Protein AF-A0A1H0JW92-F1 (afdb_monomer)

Structure (mmCIF, N/CA/C/O backbone):
data_AF-A0A1H0JW92-F1
#
_entry.id   AF-A0A1H0JW92-F1
#
loop_
_atom_site.group_PDB
_atom_site.id
_atom_site.type_symbol
_atom_site.label_atom_id
_atom_site.label_alt_id
_atom_site.label_comp_id
_atom_site.label_asym_id
_atom_site.label_entity_id
_atom_site.label_seq_id
_atom_site.pdbx_PDB_ins_code
_atom_site.Cartn_x
_atom_site.Cartn_y
_atom_site.Cartn_z
_atom_site.occupancy
_atom_site.B_iso_or_equiv
_atom_site.auth_seq_id
_atom_site.auth_comp_id
_atom_site.auth_asym_id
_atom_site.auth_atom_id
_atom_site.pdbx_PDB_model_num
ATOM 1 N N . MET A 1 1 ? 64.629 -55.937 -116.534 1.00 40.06 1 MET A N 1
ATOM 2 C CA . MET A 1 1 ? 64.963 -57.188 -115.823 1.00 40.06 1 MET A CA 1
ATOM 3 C C . MET A 1 1 ? 64.149 -57.228 -114.548 1.00 40.06 1 MET A C 1
ATOM 5 O O . MET A 1 1 ? 64.174 -56.266 -113.795 1.00 40.06 1 MET A O 1
ATOM 9 N N . ALA A 1 2 ? 63.340 -58.273 -114.410 1.00 42.56 2 ALA A N 1
ATOM 10 C CA . ALA A 1 2 ? 62.412 -58.489 -113.312 1.00 42.56 2 ALA A CA 1
ATOM 11 C C . ALA A 1 2 ? 63.132 -58.967 -112.048 1.00 42.56 2 ALA A C 1
ATOM 13 O O . ALA A 1 2 ? 64.093 -59.718 -112.171 1.00 42.56 2 ALA A O 1
ATOM 14 N N . THR A 1 3 ? 62.582 -58.642 -110.876 1.00 38.28 3 THR A N 1
ATOM 15 C CA . THR A 1 3 ? 62.550 -59.569 -109.733 1.00 38.28 3 THR A CA 1
ATOM 16 C C . THR A 1 3 ? 61.499 -59.111 -108.728 1.00 38.28 3 THR A C 1
ATOM 18 O O . THR A 1 3 ? 61.636 -58.064 -108.103 1.00 38.28 3 THR A O 1
ATOM 21 N N . ALA A 1 4 ? 60.447 -59.915 -108.596 1.00 46.69 4 ALA A N 1
ATOM 22 C CA . ALA A 1 4 ? 59.519 -59.913 -107.475 1.00 46.69 4 ALA A CA 1
ATOM 23 C C . ALA A 1 4 ? 59.911 -61.056 -106.522 1.00 46.69 4 ALA A C 1
ATOM 25 O O . ALA A 1 4 ? 60.293 -62.127 -106.989 1.00 46.69 4 ALA A O 1
ATOM 26 N N . ALA A 1 5 ? 59.783 -60.850 -105.211 1.00 40.47 5 ALA A N 1
ATOM 27 C CA . ALA A 1 5 ? 59.757 -61.907 -104.193 1.00 40.47 5 ALA A CA 1
ATOM 28 C C . ALA A 1 5 ? 58.960 -61.359 -102.991 1.00 40.47 5 ALA A C 1
ATOM 30 O O . ALA A 1 5 ? 59.365 -60.365 -102.401 1.00 40.47 5 ALA A O 1
ATOM 31 N N . VAL A 1 6 ? 57.679 -61.716 -102.842 1.00 41.06 6 VAL A N 1
ATOM 32 C CA . VAL A 1 6 ? 57.116 -62.898 -102.145 1.00 41.06 6 VAL A CA 1
ATOM 33 C C . VAL A 1 6 ? 57.071 -62.720 -100.615 1.00 41.06 6 VAL A C 1
ATOM 35 O O . VAL A 1 6 ? 58.088 -62.575 -99.947 1.00 41.06 6 VAL A O 1
ATOM 38 N N . LEU A 1 7 ? 55.831 -62.725 -100.110 1.00 46.31 7 LEU A N 1
ATOM 39 C CA . LEU A 1 7 ? 55.369 -62.625 -98.720 1.00 46.31 7 LEU A CA 1
ATOM 40 C C . LEU A 1 7 ? 55.667 -63.888 -97.887 1.00 46.31 7 LEU A C 1
ATOM 42 O O . LEU A 1 7 ? 55.621 -64.998 -98.412 1.00 46.31 7 LEU A O 1
ATOM 46 N N . ALA A 1 8 ? 55.834 -63.710 -96.569 1.00 40.47 8 ALA A N 1
ATOM 47 C CA . ALA A 1 8 ? 55.793 -64.766 -95.547 1.00 40.47 8 ALA A CA 1
ATOM 48 C C . ALA A 1 8 ? 54.603 -64.547 -94.566 1.00 40.47 8 ALA A C 1
ATOM 50 O O . ALA A 1 8 ? 54.212 -63.394 -94.363 1.00 40.47 8 ALA A O 1
ATOM 51 N N . PRO A 1 9 ? 54.005 -65.616 -93.987 1.00 47.62 9 PRO A N 1
ATOM 52 C CA . PRO A 1 9 ? 52.708 -65.604 -93.281 1.00 47.62 9 PRO A CA 1
ATOM 53 C C . PRO A 1 9 ? 52.818 -65.288 -91.762 1.00 47.62 9 PRO A C 1
ATOM 55 O O . PRO A 1 9 ? 53.932 -65.178 -91.248 1.00 47.62 9 PRO A O 1
ATOM 58 N N . PRO A 1 10 ? 51.693 -65.104 -91.026 1.00 49.62 10 PRO A N 1
ATOM 59 C CA . PRO A 1 10 ? 51.667 -64.382 -89.750 1.00 49.62 10 PRO A CA 1
ATOM 60 C C . PRO A 1 10 ? 51.917 -65.273 -88.521 1.00 49.62 10 PRO A C 1
ATOM 62 O O . PRO A 1 10 ? 51.524 -66.438 -88.489 1.00 49.62 10 PRO A O 1
ATOM 65 N N . ALA A 1 11 ? 52.505 -64.690 -87.469 1.00 43.78 11 ALA A N 1
ATOM 66 C CA . ALA A 1 11 ? 52.615 -65.290 -86.138 1.00 43.78 11 ALA A CA 1
ATOM 67 C C . ALA A 1 11 ? 51.526 -64.747 -85.188 1.00 43.78 11 ALA A C 1
ATOM 69 O O . ALA A 1 11 ? 51.246 -63.548 -85.164 1.00 43.78 11 ALA A O 1
ATOM 70 N N . ALA A 1 12 ? 50.920 -65.660 -84.425 1.00 49.09 12 ALA A N 1
ATOM 71 C CA . ALA A 1 12 ? 49.833 -65.453 -83.463 1.00 49.09 12 ALA A CA 1
ATOM 72 C C . ALA A 1 12 ? 50.238 -64.598 -82.229 1.00 49.09 12 ALA A C 1
ATOM 74 O O . ALA A 1 12 ? 51.428 -64.491 -81.924 1.00 49.09 12 ALA A O 1
ATOM 75 N N . PRO A 1 13 ? 49.274 -63.989 -81.502 1.00 51.00 13 PRO A N 1
ATOM 76 C CA . PRO A 1 13 ? 49.550 -62.966 -80.494 1.00 51.00 13 PRO A CA 1
ATOM 77 C C . PRO A 1 13 ? 49.904 -63.565 -79.122 1.00 51.00 13 PRO A C 1
ATOM 79 O O . PRO A 1 13 ? 49.199 -64.435 -78.618 1.00 51.00 13 PRO A O 1
ATOM 82 N N . ALA A 1 14 ? 50.961 -63.049 -78.486 1.00 51.50 14 ALA A N 1
ATOM 83 C CA . ALA A 1 14 ? 51.334 -63.366 -77.106 1.00 51.50 14 ALA A CA 1
ATOM 84 C C . ALA A 1 14 ? 51.060 -62.173 -76.162 1.00 51.50 14 ALA A C 1
ATOM 86 O O . ALA A 1 14 ? 51.682 -61.118 -76.280 1.00 51.50 14 ALA A O 1
ATOM 87 N N . ASP A 1 15 ? 50.105 -62.391 -75.253 1.00 57.59 15 ASP A N 1
ATOM 88 C CA . ASP A 1 15 ? 49.994 -61.909 -73.864 1.00 57.59 15 ASP A CA 1
ATOM 89 C C . ASP A 1 15 ? 50.303 -60.419 -73.563 1.00 57.59 15 ASP A C 1
ATOM 91 O O . ASP A 1 15 ? 51.394 -60.048 -73.116 1.00 57.59 15 ASP A O 1
ATOM 95 N N . ARG A 1 16 ? 49.306 -59.546 -73.788 1.00 56.62 16 ARG A N 1
ATOM 96 C CA . ARG A 1 16 ? 49.310 -58.130 -73.358 1.00 56.62 16 ARG A CA 1
ATOM 97 C C . ARG A 1 16 ? 48.803 -57.932 -71.918 1.00 56.62 16 ARG A C 1
ATOM 99 O O . ARG A 1 16 ? 49.286 -57.027 -71.237 1.00 56.62 16 ARG A O 1
ATOM 106 N N . ASP A 1 17 ? 47.929 -58.809 -71.424 1.00 59.47 17 ASP A N 1
ATOM 107 C CA . ASP A 1 17 ? 47.236 -58.641 -70.134 1.00 59.47 17 ASP A CA 1
ATOM 108 C C . ASP A 1 17 ? 48.168 -58.778 -68.918 1.00 59.47 17 ASP A C 1
ATOM 110 O O . ASP A 1 17 ? 48.015 -58.065 -67.920 1.00 59.47 17 ASP A O 1
ATOM 114 N N . GLY A 1 18 ? 49.187 -59.643 -68.992 1.00 56.81 18 GLY A N 1
ATOM 115 C CA . GLY A 1 18 ? 50.172 -59.797 -67.915 1.00 56.81 18 GLY A CA 1
ATOM 116 C C . GLY A 1 18 ? 51.060 -58.562 -67.701 1.00 56.81 18 GLY A C 1
ATOM 117 O O . GLY A 1 18 ? 51.456 -58.264 -66.571 1.00 56.81 18 GLY A O 1
ATOM 118 N N . ARG A 1 19 ? 51.348 -57.800 -68.768 1.00 58.41 19 ARG A N 1
ATOM 119 C CA . ARG A 1 19 ? 52.210 -56.605 -68.704 1.00 58.41 19 ARG A CA 1
ATOM 120 C C . ARG A 1 19 ? 51.472 -55.385 -68.162 1.00 58.41 19 ARG A C 1
ATOM 122 O O . ARG A 1 19 ? 52.062 -54.624 -67.398 1.00 58.41 19 ARG A O 1
ATOM 129 N N . GLU A 1 20 ? 50.193 -55.225 -68.494 1.00 60.47 20 GLU A N 1
ATOM 130 C CA . GLU A 1 20 ? 49.374 -54.120 -67.978 1.00 60.47 20 GLU A CA 1
ATOM 131 C C . GLU A 1 20 ? 49.105 -54.261 -66.474 1.00 60.47 20 GLU A C 1
ATOM 133 O O . GLU A 1 20 ? 49.267 -53.295 -65.727 1.00 60.47 20 GLU A O 1
ATOM 138 N N . ARG A 1 21 ? 48.817 -55.477 -65.985 1.00 60.66 21 ARG A N 1
ATOM 139 C CA . ARG A 1 21 ? 48.655 -55.736 -64.540 1.00 60.66 21 ARG A CA 1
ATOM 140 C C . ARG A 1 21 ? 49.946 -55.499 -63.750 1.00 60.66 21 ARG A C 1
ATOM 142 O O . ARG A 1 21 ? 49.897 -54.943 -62.654 1.00 60.66 21 ARG A O 1
ATOM 149 N N . ALA A 1 22 ? 51.101 -55.867 -64.309 1.00 65.50 22 ALA A N 1
ATOM 150 C CA . ALA A 1 22 ? 52.402 -55.617 -63.687 1.00 65.50 22 ALA A CA 1
ATOM 151 C C . ALA A 1 22 ? 52.760 -54.118 -63.652 1.00 65.50 22 ALA A C 1
ATOM 153 O O . ALA A 1 22 ? 53.281 -53.632 -62.647 1.00 65.50 22 ALA A O 1
ATOM 154 N N . ALA A 1 23 ? 52.437 -53.370 -64.713 1.00 67.56 23 ALA A N 1
ATOM 155 C CA . ALA A 1 23 ? 52.641 -51.924 -64.765 1.00 67.56 23 ALA A CA 1
ATOM 156 C C . ALA A 1 23 ? 51.730 -51.180 -63.774 1.00 67.56 23 ALA A C 1
ATOM 158 O O . ALA A 1 23 ? 52.209 -50.322 -63.033 1.00 67.56 23 ALA A O 1
ATOM 159 N N . LEU A 1 24 ? 50.444 -51.540 -63.698 1.00 69.38 24 LEU A N 1
ATOM 160 C CA . LEU A 1 24 ? 49.501 -50.962 -62.734 1.00 69.38 24 LEU A CA 1
ATOM 161 C C . LEU A 1 24 ? 49.919 -51.238 -61.282 1.00 69.38 24 LEU A C 1
ATOM 163 O O . LEU A 1 24 ? 49.877 -50.329 -60.455 1.00 69.38 24 LEU A O 1
ATOM 167 N N . ALA A 1 25 ? 50.396 -52.448 -60.974 1.00 69.62 25 ALA A N 1
ATOM 168 C CA . ALA A 1 25 ? 50.908 -52.781 -59.644 1.00 69.62 25 ALA A CA 1
ATOM 169 C C . ALA A 1 25 ? 52.179 -51.984 -59.282 1.00 69.62 25 ALA A C 1
ATOM 171 O O . ALA A 1 25 ? 52.326 -51.535 -58.143 1.00 69.62 25 ALA A O 1
ATOM 172 N N . ALA A 1 26 ? 53.078 -51.754 -60.246 1.00 71.62 26 ALA A N 1
ATOM 173 C CA . ALA A 1 26 ? 54.278 -50.941 -60.045 1.00 71.62 26 ALA A CA 1
ATOM 174 C C . ALA A 1 26 ? 53.946 -49.454 -59.808 1.00 71.62 26 ALA A C 1
ATOM 176 O O . ALA A 1 26 ? 54.510 -48.835 -58.902 1.00 71.62 26 ALA A O 1
ATOM 177 N N . TRP A 1 27 ? 52.998 -48.894 -60.568 1.00 73.62 27 TRP A N 1
ATOM 178 C CA . TRP A 1 27 ? 52.518 -47.521 -60.381 1.00 73.62 27 TRP A CA 1
ATOM 179 C C . TRP A 1 27 ? 51.759 -47.338 -59.065 1.00 73.62 27 TRP A C 1
ATOM 181 O O . TRP A 1 27 ? 52.003 -46.359 -58.362 1.00 73.62 27 TRP A O 1
ATOM 191 N N . ALA A 1 28 ? 50.910 -48.295 -58.681 1.00 74.19 28 ALA A N 1
ATOM 192 C CA . ALA A 1 28 ? 50.222 -48.280 -57.391 1.00 74.19 28 ALA A CA 1
ATOM 193 C C . ALA A 1 28 ? 51.213 -48.342 -56.215 1.00 74.19 28 ALA A C 1
ATOM 195 O O . ALA A 1 28 ? 51.064 -47.604 -55.242 1.00 74.19 28 ALA A O 1
ATOM 196 N N . GLY A 1 29 ? 52.267 -49.160 -56.326 1.00 76.12 29 GLY A N 1
ATOM 197 C CA . GLY A 1 29 ? 53.347 -49.219 -55.339 1.00 76.12 29 GLY A CA 1
ATOM 198 C C . GLY A 1 29 ? 54.115 -47.899 -55.218 1.00 76.12 29 GLY A C 1
ATOM 199 O O . GLY A 1 29 ? 54.322 -47.405 -54.110 1.00 76.12 29 GLY A O 1
ATOM 200 N N . LEU A 1 30 ? 54.493 -47.284 -56.346 1.00 79.06 30 LEU A N 1
ATOM 201 C CA . LEU A 1 30 ? 55.151 -45.972 -56.366 1.00 79.06 30 LEU A CA 1
ATOM 202 C C . LEU A 1 30 ? 54.266 -44.892 -55.725 1.00 79.06 30 LEU A C 1
ATOM 204 O O . LEU A 1 30 ? 54.738 -44.146 -54.866 1.00 79.06 30 LEU A O 1
ATOM 208 N N . LEU A 1 31 ? 52.988 -44.835 -56.109 1.00 80.81 31 LEU A N 1
ATOM 209 C CA . LEU A 1 31 ? 52.018 -43.882 -55.575 1.00 80.81 31 LEU A CA 1
ATOM 210 C C . LEU A 1 31 ? 51.868 -44.049 -54.058 1.00 80.81 31 LEU A C 1
ATOM 212 O O . LEU A 1 31 ? 52.002 -43.074 -53.322 1.00 80.81 31 LEU A O 1
ATOM 216 N N . ALA A 1 32 ? 51.684 -45.280 -53.574 1.00 79.19 32 ALA A N 1
ATOM 217 C CA . ALA A 1 32 ? 51.567 -45.575 -52.148 1.00 79.19 32 ALA A CA 1
ATOM 218 C C . ALA A 1 32 ? 52.823 -45.162 -51.355 1.00 79.19 32 ALA A C 1
ATOM 220 O O . ALA A 1 32 ? 52.716 -44.646 -50.241 1.00 79.19 32 ALA A O 1
ATOM 221 N N . HIS A 1 33 ? 54.019 -45.326 -51.929 1.00 80.56 33 HIS A N 1
ATOM 222 C CA . HIS A 1 33 ? 55.269 -44.872 -51.314 1.00 80.56 33 HIS A CA 1
ATOM 223 C C . HIS A 1 33 ? 55.387 -43.348 -51.244 1.00 80.56 33 HIS A C 1
ATOM 225 O O . HIS A 1 33 ? 55.813 -42.817 -50.215 1.00 80.56 33 HIS A O 1
ATOM 231 N N . VAL A 1 34 ? 55.033 -42.643 -52.322 1.00 81.50 34 VAL A N 1
ATOM 232 C CA . VAL A 1 34 ? 55.057 -41.174 -52.358 1.00 81.50 34 VAL A CA 1
ATOM 233 C C . VAL A 1 34 ? 54.046 -40.616 -51.362 1.00 81.50 34 VAL A C 1
ATOM 235 O O . VAL A 1 34 ? 54.423 -39.813 -50.512 1.00 81.50 34 VAL A O 1
ATOM 238 N N . VAL A 1 35 ? 52.808 -41.115 -51.387 1.00 80.25 35 VAL A N 1
ATOM 239 C CA . VAL A 1 35 ? 51.745 -40.718 -50.452 1.00 80.25 35 VAL A CA 1
ATOM 240 C C . VAL A 1 35 ? 52.157 -40.997 -49.007 1.00 80.25 35 VAL A C 1
ATOM 242 O O . VAL A 1 35 ? 52.081 -40.100 -48.173 1.00 80.25 35 VAL A O 1
ATOM 245 N N . GLY A 1 36 ? 52.687 -42.188 -48.706 1.00 78.94 36 GLY A N 1
ATOM 246 C CA . GLY A 1 36 ? 53.156 -42.528 -47.359 1.00 78.94 36 GLY A CA 1
ATOM 247 C C . GLY A 1 36 ? 54.298 -41.629 -46.866 1.00 78.94 36 GLY A C 1
ATOM 248 O O . GLY A 1 36 ? 54.330 -41.253 -45.695 1.00 78.94 36 GLY A O 1
ATOM 249 N N . ARG A 1 37 ? 55.227 -41.226 -47.746 1.00 80.25 37 ARG A N 1
ATOM 250 C CA . ARG A 1 37 ? 56.318 -40.299 -47.392 1.00 80.25 37 ARG A CA 1
ATOM 251 C C . ARG A 1 37 ? 55.836 -38.872 -47.176 1.00 80.25 37 ARG A C 1
ATOM 253 O O . ARG A 1 37 ? 56.310 -38.244 -46.233 1.00 80.25 37 ARG A O 1
ATOM 260 N N . VAL A 1 38 ? 54.926 -38.385 -48.018 1.00 81.25 38 VAL A N 1
ATOM 261 C CA . VAL A 1 38 ? 54.315 -37.056 -47.872 1.00 81.25 38 VAL A CA 1
ATOM 262 C C . VAL A 1 38 ? 53.506 -36.999 -46.581 1.00 81.25 38 VAL A C 1
ATOM 264 O O . VAL A 1 38 ? 53.729 -36.103 -45.778 1.00 81.25 38 VAL A O 1
ATOM 267 N N . TYR A 1 39 ? 52.661 -38.002 -46.324 1.00 85.38 39 TYR A N 1
ATOM 268 C CA . TYR A 1 39 ? 51.899 -38.119 -45.081 1.00 85.38 39 TYR A CA 1
ATOM 269 C C . TYR A 1 39 ? 52.809 -38.142 -43.847 1.00 85.38 39 TYR A C 1
ATOM 271 O O . TYR A 1 39 ? 52.599 -37.389 -42.901 1.00 85.38 39 TYR A O 1
ATOM 279 N N . ARG A 1 40 ? 53.869 -38.963 -43.864 1.00 83.25 40 ARG A N 1
ATOM 280 C CA . ARG A 1 40 ? 54.837 -39.022 -42.761 1.00 83.25 40 ARG A CA 1
ATOM 281 C C . ARG A 1 40 ? 55.533 -37.682 -42.545 1.00 83.25 40 ARG A C 1
ATOM 283 O O . ARG A 1 40 ? 55.655 -37.258 -41.404 1.00 83.25 40 ARG A O 1
ATOM 290 N N . ALA A 1 41 ? 56.019 -37.046 -43.611 1.00 79.38 41 ALA A N 1
ATOM 291 C CA . ALA A 1 41 ? 56.662 -35.739 -43.512 1.00 79.38 41 ALA A CA 1
ATOM 292 C C . ALA A 1 41 ? 55.690 -34.706 -42.927 1.00 79.38 41 ALA A C 1
ATOM 294 O O . ALA A 1 41 ? 56.055 -34.008 -41.994 1.00 79.38 41 ALA A O 1
ATOM 295 N N . PHE A 1 42 ? 54.442 -34.696 -43.395 1.00 83.88 42 PHE A N 1
ATOM 296 C CA . PHE A 1 42 ? 53.386 -33.820 -42.901 1.00 83.88 42 PHE A CA 1
ATOM 297 C C . PHE A 1 42 ? 53.112 -34.010 -41.400 1.00 83.88 42 PHE A C 1
ATOM 299 O O . PHE A 1 42 ? 53.220 -33.052 -40.641 1.00 83.88 42 PHE A O 1
ATOM 306 N N . ILE A 1 43 ? 52.849 -35.241 -40.944 1.00 82.50 43 ILE A N 1
ATOM 307 C CA . ILE A 1 43 ? 52.592 -35.525 -39.521 1.00 82.50 43 ILE A CA 1
ATOM 308 C C . ILE A 1 43 ? 53.815 -35.219 -38.651 1.00 82.50 43 ILE A C 1
ATOM 310 O O . ILE A 1 43 ? 53.668 -34.627 -37.586 1.00 82.50 43 ILE A O 1
ATOM 314 N N . VAL A 1 44 ? 55.027 -35.569 -39.096 1.00 82.19 44 VAL A N 1
ATOM 315 C CA . VAL A 1 44 ? 56.259 -35.245 -38.358 1.00 82.19 44 VAL A CA 1
ATOM 316 C C . VAL A 1 44 ? 56.455 -33.734 -38.263 1.00 82.19 44 VAL A C 1
ATOM 318 O O . VAL A 1 44 ? 56.797 -33.243 -37.195 1.00 82.19 44 VAL A O 1
ATOM 321 N N . THR A 1 45 ? 56.206 -32.982 -39.335 1.00 83.62 45 THR A N 1
ATOM 322 C CA . THR A 1 45 ? 56.297 -31.519 -39.313 1.00 83.62 45 THR A CA 1
ATOM 323 C C . THR A 1 45 ? 55.277 -30.904 -38.360 1.00 83.62 45 THR A C 1
ATOM 325 O O . THR A 1 45 ? 55.659 -30.028 -37.594 1.00 83.62 45 THR A O 1
ATOM 328 N N . LEU A 1 46 ? 54.024 -31.373 -38.341 1.00 84.69 46 LEU A N 1
ATOM 329 C CA . LEU A 1 46 ? 53.024 -30.895 -37.377 1.00 84.69 46 LEU A CA 1
ATOM 330 C C . LEU A 1 46 ? 53.417 -31.233 -35.933 1.00 84.69 46 LEU A C 1
ATOM 332 O O . LEU A 1 46 ? 53.338 -30.372 -35.063 1.00 84.69 46 LEU A O 1
ATOM 336 N N . LEU A 1 47 ? 53.912 -32.448 -35.675 1.00 83.69 47 LEU A N 1
ATOM 337 C CA . LEU A 1 47 ? 54.415 -32.828 -34.350 1.00 83.69 47 LEU A CA 1
ATOM 338 C C . LEU A 1 47 ? 55.588 -31.947 -33.915 1.00 83.69 47 LEU A C 1
ATOM 340 O O . LEU A 1 47 ? 55.623 -31.493 -32.778 1.00 83.69 47 LEU A O 1
ATOM 344 N N . LEU A 1 48 ? 56.532 -31.669 -34.816 1.00 82.44 48 LEU A N 1
ATOM 345 C CA . LEU A 1 48 ? 57.642 -30.762 -34.535 1.00 82.44 48 LEU A CA 1
ATOM 346 C C . LEU A 1 48 ? 57.154 -29.326 -34.313 1.00 82.44 48 LEU A C 1
ATOM 348 O O . LEU A 1 48 ? 57.635 -28.673 -33.398 1.00 82.44 48 LEU A O 1
ATOM 352 N N . ALA A 1 49 ? 56.186 -28.841 -35.090 1.00 78.06 49 ALA A N 1
ATOM 353 C CA . ALA A 1 49 ? 55.608 -27.511 -34.909 1.00 78.06 49 ALA A CA 1
ATOM 354 C C . ALA A 1 49 ? 54.863 -27.373 -33.572 1.00 78.06 49 ALA A C 1
ATOM 356 O O . ALA A 1 49 ? 54.878 -26.296 -32.987 1.00 78.06 49 ALA A O 1
ATOM 357 N N . ALA A 1 50 ? 54.253 -28.453 -33.076 1.00 76.44 50 ALA A N 1
ATOM 358 C CA . ALA A 1 50 ? 53.633 -28.481 -31.758 1.00 76.44 50 ALA A CA 1
ATOM 359 C C . ALA A 1 50 ? 54.681 -28.579 -30.638 1.00 76.44 50 ALA A C 1
ATOM 361 O O . ALA A 1 50 ? 54.573 -27.871 -29.652 1.00 76.44 50 ALA A O 1
ATOM 362 N N . ILE A 1 51 ? 55.714 -29.415 -30.779 1.00 79.75 51 ILE A N 1
ATOM 363 C CA . ILE A 1 51 ? 56.631 -29.742 -29.672 1.00 79.75 51 ILE A CA 1
ATOM 364 C C . ILE A 1 51 ? 57.835 -28.794 -29.593 1.00 79.75 51 ILE A C 1
ATOM 366 O O . ILE A 1 51 ? 58.246 -28.416 -28.504 1.00 79.75 51 ILE A O 1
ATOM 370 N N . LEU A 1 52 ? 58.436 -28.389 -30.715 1.00 81.31 52 LEU A N 1
ATOM 371 C CA . LEU A 1 52 ? 59.650 -27.558 -30.697 1.00 81.31 52 LEU A CA 1
ATOM 372 C C . LEU A 1 52 ? 59.483 -26.221 -29.950 1.00 81.31 52 LEU A C 1
ATOM 374 O O . LEU A 1 52 ? 60.426 -25.839 -29.257 1.00 81.31 52 LEU A O 1
ATOM 378 N N . PRO A 1 53 ? 58.338 -25.514 -30.017 1.00 83.00 53 PRO A N 1
ATOM 379 C CA . PRO A 1 53 ? 58.137 -24.285 -29.249 1.00 83.00 53 PRO A CA 1
ATOM 380 C C . PRO A 1 53 ? 58.247 -24.476 -27.730 1.00 83.00 53 PRO A C 1
ATOM 382 O O . PRO A 1 53 ? 58.697 -23.566 -27.036 1.00 83.00 53 PRO A O 1
ATOM 385 N N . THR A 1 54 ? 57.946 -25.665 -27.193 1.00 77.62 54 THR A N 1
ATOM 386 C CA . THR A 1 54 ? 58.095 -25.914 -25.747 1.00 77.62 54 THR A CA 1
ATOM 387 C C . THR A 1 54 ? 59.550 -25.881 -25.287 1.00 77.62 54 THR A C 1
ATOM 389 O O . THR A 1 54 ? 59.820 -25.754 -24.096 1.00 77.62 54 THR A O 1
ATOM 392 N N . LEU A 1 55 ? 60.508 -25.949 -26.219 1.00 79.56 55 LEU A N 1
ATOM 393 C CA . LEU A 1 55 ? 61.933 -25.783 -25.934 1.00 79.56 55 LEU A CA 1
ATOM 394 C C . LEU A 1 55 ? 62.322 -24.320 -25.653 1.00 79.56 55 LEU A C 1
ATOM 396 O O . LEU A 1 55 ? 63.414 -24.083 -25.143 1.00 79.56 55 LEU A O 1
ATOM 400 N N . VAL A 1 56 ? 61.455 -23.348 -25.970 1.00 79.06 56 VAL A N 1
ATOM 401 C CA . VAL A 1 56 ? 61.690 -21.900 -25.790 1.00 79.06 56 VAL A CA 1
ATOM 402 C C . VAL A 1 56 ? 60.695 -21.249 -24.816 1.00 79.06 56 VAL A C 1
ATOM 404 O O . VAL A 1 56 ? 60.341 -20.081 -24.971 1.00 79.06 56 VAL A O 1
ATOM 407 N N . SER A 1 57 ? 60.249 -21.999 -23.801 1.00 80.62 57 SER A N 1
ATOM 408 C CA . SER A 1 57 ? 59.286 -21.561 -22.769 1.00 80.62 57 SER A CA 1
ATOM 409 C C . SER A 1 57 ? 57.904 -21.180 -23.308 1.00 80.62 57 SER A C 1
ATOM 411 O O . SER A 1 57 ? 57.188 -20.402 -22.682 1.00 80.62 57 SER A O 1
ATOM 413 N N . TRP A 1 58 ? 57.533 -21.691 -24.481 1.00 84.88 58 TRP A N 1
ATOM 414 C CA . TRP A 1 58 ? 56.168 -21.576 -24.981 1.00 84.88 58 TRP A CA 1
ATOM 415 C C . TRP A 1 58 ? 55.355 -22.779 -24.512 1.00 84.88 58 TRP A C 1
ATOM 417 O O . TRP A 1 58 ? 55.873 -23.887 -24.375 1.00 84.88 58 TRP A O 1
ATOM 427 N N . SER A 1 59 ? 54.071 -22.561 -24.286 1.00 82.94 59 SER A N 1
ATOM 428 C CA . SER A 1 59 ? 53.142 -23.582 -23.810 1.00 82.94 59 SER A CA 1
ATOM 429 C C . SER A 1 59 ? 52.336 -24.139 -24.980 1.00 82.94 59 SER A C 1
ATOM 431 O O . SER A 1 59 ? 52.073 -23.439 -25.958 1.00 82.94 59 SER A O 1
ATOM 433 N N . THR A 1 60 ? 51.936 -25.405 -24.904 1.00 83.44 60 THR A N 1
ATOM 434 C CA . THR A 1 60 ? 51.097 -26.050 -25.924 1.00 83.44 60 THR A CA 1
ATOM 435 C C . THR A 1 60 ? 49.811 -26.546 -25.300 1.00 83.44 60 THR A C 1
ATOM 437 O O . THR A 1 60 ? 49.857 -27.361 -24.380 1.00 83.44 60 THR A O 1
ATOM 440 N N . PHE A 1 61 ? 48.680 -26.115 -25.842 1.00 82.31 61 PHE A N 1
ATOM 441 C CA . PHE A 1 61 ? 47.352 -26.446 -25.342 1.00 82.31 61 PHE A CA 1
ATOM 442 C C . PHE A 1 61 ? 46.546 -27.161 -26.422 1.00 82.31 61 PHE A C 1
ATOM 444 O O . PHE A 1 61 ? 46.555 -26.753 -27.581 1.00 82.31 61 PHE A O 1
ATOM 451 N N . ILE A 1 62 ? 45.854 -28.237 -26.054 1.00 82.69 62 ILE A N 1
ATOM 452 C CA . ILE A 1 62 ? 44.972 -28.968 -26.970 1.00 82.69 62 ILE A CA 1
ATOM 453 C C . ILE A 1 62 ? 43.551 -28.461 -26.775 1.00 82.69 62 ILE A C 1
ATOM 455 O O . ILE A 1 62 ? 43.038 -28.450 -25.658 1.00 82.69 62 ILE A O 1
ATOM 459 N N . VAL A 1 63 ? 42.915 -28.067 -27.872 1.00 83.62 63 VAL A N 1
ATOM 460 C CA . VAL A 1 63 ? 41.563 -27.506 -27.860 1.00 83.62 63 VAL A CA 1
ATOM 461 C C . VAL A 1 63 ? 40.552 -28.631 -27.670 1.00 83.62 63 VAL A C 1
ATOM 463 O O . VAL A 1 63 ? 40.490 -29.560 -28.480 1.00 83.62 63 VAL A O 1
ATOM 466 N N . ARG A 1 64 ? 39.764 -28.547 -26.592 1.00 78.75 64 ARG A N 1
ATOM 467 C CA . ARG A 1 64 ? 38.765 -29.562 -26.210 1.00 78.75 64 ARG A CA 1
ATOM 468 C C . ARG A 1 64 ? 37.312 -29.130 -26.419 1.00 78.75 64 ARG A C 1
ATOM 470 O O . ARG A 1 64 ? 36.433 -29.980 -26.376 1.00 78.75 64 ARG A O 1
ATOM 477 N N . SER A 1 65 ? 37.052 -27.845 -26.650 1.00 82.00 65 SER A N 1
ATOM 478 C CA . SER A 1 65 ? 35.709 -27.291 -26.863 1.00 82.00 65 SER A CA 1
ATOM 479 C C . SER A 1 65 ? 35.624 -26.529 -28.188 1.00 82.00 65 SER A C 1
ATOM 481 O O . SER A 1 65 ? 36.630 -26.056 -28.712 1.00 82.00 65 SER A O 1
ATOM 483 N N . GLY A 1 66 ? 34.413 -26.423 -28.738 1.00 77.94 66 GLY A N 1
ATOM 484 C CA . GLY A 1 66 ? 34.146 -25.734 -30.006 1.00 77.94 66 GLY A CA 1
ATOM 485 C C . GLY A 1 66 ? 33.845 -24.237 -29.874 1.00 77.94 66 GLY A C 1
ATOM 486 O O . GLY A 1 66 ? 33.342 -23.648 -30.822 1.00 77.94 66 GLY A O 1
ATOM 487 N N . SER A 1 67 ? 34.106 -23.598 -28.723 1.00 79.56 67 SER A N 1
ATOM 488 C CA . SER A 1 67 ? 33.753 -22.178 -28.507 1.00 79.56 67 SER A CA 1
ATOM 489 C C . SER A 1 67 ? 34.534 -21.210 -29.399 1.00 79.56 67 SER A C 1
ATOM 491 O O . SER A 1 67 ? 34.112 -20.076 -29.597 1.00 79.56 67 SER A O 1
ATOM 493 N N . MET A 1 68 ? 35.654 -21.658 -29.963 1.00 82.25 68 MET A N 1
ATOM 494 C CA . MET A 1 68 ? 36.477 -20.895 -30.900 1.00 82.25 68 MET A CA 1
ATOM 495 C C . MET A 1 68 ? 36.252 -21.291 -32.367 1.00 82.25 68 MET A C 1
ATOM 497 O O . MET A 1 68 ? 37.006 -20.869 -33.243 1.00 82.25 68 MET A O 1
ATOM 501 N N . GLU A 1 69 ? 35.231 -22.095 -32.677 1.00 78.88 69 GLU A N 1
ATOM 502 C CA . GLU A 1 69 ? 34.901 -22.412 -34.069 1.00 78.88 69 GLU A CA 1
ATOM 503 C C . GLU A 1 69 ? 34.300 -21.188 -34.793 1.00 78.88 69 GLU A C 1
ATOM 505 O O . GLU A 1 69 ? 33.576 -20.403 -34.187 1.00 78.88 69 GLU A O 1
ATOM 510 N N . PRO A 1 70 ? 34.576 -20.988 -36.098 1.00 75.06 70 PRO A N 1
ATOM 511 C CA . PRO A 1 70 ? 35.341 -21.856 -36.997 1.00 75.06 70 PRO A CA 1
ATOM 512 C C . PRO A 1 70 ? 36.859 -21.594 -37.008 1.00 75.06 70 PRO A C 1
ATOM 514 O O . PRO A 1 70 ? 37.570 -22.239 -37.778 1.00 75.06 70 PRO A O 1
ATOM 517 N N . SER A 1 71 ? 37.373 -20.634 -36.232 1.00 76.31 71 SER A N 1
ATOM 518 C CA . SER A 1 71 ? 38.770 -20.189 -36.347 1.00 76.31 71 SER A CA 1
ATOM 519 C C . SER A 1 71 ? 39.777 -21.170 -35.732 1.00 76.31 71 SER A C 1
ATOM 521 O O . SER A 1 71 ? 40.886 -21.312 -36.248 1.00 76.31 71 SER A O 1
ATOM 523 N N . ILE A 1 72 ? 39.385 -21.859 -34.658 1.00 80.56 72 ILE A N 1
ATOM 524 C CA . ILE A 1 72 ? 40.153 -22.887 -33.957 1.00 80.56 72 ILE A CA 1
ATOM 525 C C . ILE A 1 72 ? 39.211 -24.068 -33.711 1.00 80.56 72 ILE A C 1
ATOM 527 O O . ILE A 1 72 ? 38.173 -23.919 -33.070 1.00 80.56 72 ILE A O 1
ATOM 531 N N . SER A 1 73 ? 39.565 -25.244 -34.229 1.00 83.12 73 SER A N 1
ATOM 532 C CA . SER A 1 73 ? 38.723 -26.441 -34.144 1.00 83.12 73 SER A CA 1
ATOM 533 C C . SER A 1 73 ? 39.128 -27.356 -32.990 1.00 83.12 73 SER A C 1
ATOM 535 O O . SER A 1 73 ? 40.287 -27.392 -32.565 1.00 83.12 73 SER A O 1
ATOM 537 N N . VAL A 1 74 ? 38.190 -28.193 -32.538 1.00 81.44 74 VAL A N 1
ATOM 538 C CA . VAL A 1 74 ? 38.491 -29.253 -31.565 1.00 81.44 74 VAL A CA 1
ATOM 539 C C . VAL A 1 74 ? 39.581 -30.195 -32.102 1.00 81.44 74 VAL A C 1
ATOM 541 O O . VAL A 1 74 ? 39.516 -30.716 -33.226 1.00 81.44 74 VAL A O 1
ATOM 544 N N . GLY A 1 75 ? 40.597 -30.428 -31.267 1.00 71.31 75 GLY A N 1
ATOM 545 C CA . GLY A 1 75 ? 41.774 -31.238 -31.580 1.00 71.31 75 GLY A CA 1
ATOM 546 C C . GLY A 1 75 ? 42.908 -30.504 -32.300 1.00 71.31 75 GLY A C 1
ATOM 547 O O . GLY A 1 75 ? 43.898 -31.150 -32.661 1.00 71.31 75 GLY A O 1
ATOM 548 N N . ASP A 1 76 ? 42.803 -29.189 -32.487 1.00 81.44 76 ASP A N 1
ATOM 549 C CA . ASP A 1 76 ? 43.949 -28.350 -32.832 1.00 81.44 76 ASP A CA 1
ATOM 550 C C . ASP A 1 76 ? 44.847 -28.125 -31.604 1.00 81.44 76 ASP A C 1
ATOM 552 O O . ASP A 1 76 ? 44.403 -28.204 -30.454 1.00 81.44 76 ASP A O 1
ATOM 556 N N . VAL A 1 77 ? 46.132 -27.858 -31.848 1.00 81.62 77 VAL A N 1
ATOM 557 C CA . VAL A 1 77 ? 47.095 -27.480 -30.807 1.00 81.62 77 VAL A CA 1
ATOM 558 C C . VAL A 1 77 ? 47.395 -25.994 -30.920 1.00 81.62 77 VAL A C 1
ATOM 560 O O . VAL A 1 77 ? 47.938 -25.537 -31.926 1.00 81.62 77 VAL A O 1
ATOM 563 N N . VAL A 1 78 ? 47.082 -25.246 -29.868 1.00 83.00 78 VAL A N 1
ATOM 564 C CA . VAL A 1 78 ? 47.453 -23.842 -29.715 1.00 83.00 78 VAL A CA 1
ATOM 565 C C . VAL A 1 78 ? 48.813 -23.774 -29.035 1.00 83.00 78 VAL A C 1
ATOM 567 O O . VAL A 1 78 ? 48.989 -24.185 -27.892 1.00 83.00 78 VAL A O 1
ATOM 570 N N . VAL A 1 79 ? 49.786 -23.241 -29.756 1.00 84.19 79 VAL A N 1
ATOM 571 C CA . VAL A 1 79 ? 51.124 -22.926 -29.276 1.00 84.19 79 VAL A CA 1
ATOM 572 C C . VAL A 1 79 ? 51.120 -21.465 -28.818 1.00 84.19 79 VAL A C 1
ATOM 574 O O . VAL A 1 79 ? 50.860 -20.545 -29.605 1.00 84.19 79 VAL A O 1
ATOM 577 N N . ALA A 1 80 ? 51.402 -21.248 -27.540 1.00 83.69 80 ALA A N 1
ATOM 578 C CA . ALA A 1 80 ? 51.231 -19.975 -26.863 1.00 83.69 80 ALA A CA 1
ATOM 579 C C . ALA A 1 80 ? 52.537 -19.452 -26.264 1.00 83.69 80 ALA A C 1
ATOM 581 O O . ALA A 1 80 ? 53.315 -20.197 -25.672 1.00 83.69 80 ALA A O 1
ATOM 582 N N . LYS A 1 81 ? 52.754 -18.145 -26.390 1.00 85.19 81 LYS A N 1
ATOM 583 C CA . LYS A 1 81 ? 53.920 -17.449 -25.847 1.00 85.19 81 LYS A CA 1
ATOM 584 C C . LYS A 1 81 ? 53.526 -16.721 -24.553 1.00 85.19 81 LYS A C 1
ATOM 586 O O . LYS A 1 81 ? 52.528 -15.997 -24.587 1.00 85.19 81 LYS A O 1
ATOM 591 N N . PRO A 1 82 ? 54.293 -16.844 -23.454 1.00 82.25 82 PRO A N 1
ATOM 592 C CA . PRO A 1 82 ? 54.026 -16.093 -22.228 1.00 82.25 82 PRO A CA 1
ATOM 593 C C . PRO A 1 82 ? 54.174 -14.583 -22.458 1.00 82.25 82 PRO A C 1
ATOM 595 O O . PRO A 1 82 ? 54.980 -14.144 -23.288 1.00 82.25 82 PRO A O 1
ATOM 598 N N . PHE A 1 83 ? 53.399 -13.785 -21.727 1.00 78.94 83 PHE A N 1
ATOM 599 C CA . PHE A 1 83 ? 53.525 -12.328 -21.758 1.00 78.94 83 PHE A CA 1
ATOM 600 C C . PHE A 1 83 ? 54.806 -11.872 -21.051 1.00 78.94 83 PHE A C 1
ATOM 602 O O . PHE A 1 83 ? 55.187 -12.403 -20.007 1.00 78.94 83 PHE A O 1
ATOM 609 N N . ALA A 1 84 ? 55.492 -10.879 -21.622 1.00 73.88 84 ALA A N 1
ATOM 610 C CA . ALA A 1 84 ? 56.541 -10.174 -20.893 1.00 73.88 84 ALA A CA 1
ATOM 611 C C . ALA A 1 84 ? 55.901 -9.217 -19.873 1.00 73.88 84 ALA A C 1
ATOM 613 O O . ALA A 1 84 ? 54.855 -8.640 -20.150 1.00 73.88 84 ALA A O 1
ATOM 614 N N . ALA A 1 85 ? 56.555 -8.981 -18.730 1.00 64.31 85 ALA A N 1
ATOM 615 C CA . ALA A 1 85 ? 56.019 -8.166 -17.628 1.00 64.31 85 ALA A CA 1
ATOM 616 C C . ALA A 1 85 ? 55.649 -6.707 -17.995 1.00 64.31 85 ALA A C 1
ATOM 618 O O . ALA A 1 85 ? 55.018 -6.018 -17.202 1.00 64.31 85 ALA A O 1
ATOM 619 N N . SER A 1 86 ? 56.054 -6.222 -19.172 1.00 66.25 86 SER A N 1
ATOM 620 C CA . SER A 1 86 ? 55.772 -4.874 -19.683 1.00 66.25 86 SER A CA 1
ATOM 621 C C . SER A 1 86 ? 54.906 -4.862 -20.952 1.00 66.25 86 SER A C 1
ATOM 623 O O . SER A 1 86 ? 54.812 -3.826 -21.606 1.00 66.25 86 SER A O 1
ATOM 625 N N . GLU A 1 87 ? 54.369 -6.007 -21.378 1.00 71.31 87 GLU A N 1
ATOM 626 C CA . GLU A 1 87 ? 53.614 -6.143 -22.628 1.00 71.31 87 GLU A CA 1
ATOM 627 C C . GLU A 1 87 ? 52.109 -6.015 -22.365 1.00 71.31 87 GLU A C 1
ATOM 629 O O . GLU A 1 87 ? 51.536 -6.797 -21.611 1.00 71.31 87 GLU A O 1
ATOM 634 N N . GLU A 1 88 ? 51.464 -5.025 -22.986 1.00 76.94 88 GLU A N 1
ATOM 635 C CA . GLU A 1 88 ? 50.014 -4.844 -22.880 1.00 76.94 88 GLU A CA 1
ATOM 636 C C . GLU A 1 88 ? 49.254 -5.952 -23.618 1.00 76.94 88 GLU A C 1
ATOM 638 O O . GLU A 1 88 ? 49.684 -6.414 -24.678 1.00 76.94 88 GLU A O 1
ATOM 643 N N . VAL A 1 89 ? 48.091 -6.343 -23.086 1.00 78.81 89 VAL A N 1
ATOM 644 C CA . VAL A 1 89 ? 47.201 -7.326 -23.717 1.00 78.81 89 VAL A CA 1
ATOM 645 C C . VAL A 1 89 ? 46.528 -6.690 -24.945 1.00 78.81 89 VAL A C 1
ATOM 647 O O . VAL A 1 89 ? 45.730 -5.762 -24.798 1.00 78.81 89 VAL A O 1
ATOM 650 N N . PRO A 1 90 ? 46.827 -7.155 -26.172 1.00 70.00 90 PRO A N 1
ATOM 651 C CA . PRO A 1 90 ? 46.299 -6.545 -27.388 1.00 70.00 90 PRO A CA 1
ATOM 652 C C . PRO A 1 90 ? 44.827 -6.916 -27.633 1.00 70.00 90 PRO A C 1
ATOM 654 O O . PRO A 1 90 ? 44.469 -8.095 -27.645 1.00 70.00 90 PRO A O 1
ATOM 657 N N . LEU A 1 91 ? 43.993 -5.912 -27.929 1.00 79.69 91 LEU A N 1
ATOM 658 C CA . LEU A 1 91 ? 42.602 -6.116 -28.353 1.00 79.69 91 LEU A CA 1
ATOM 659 C C . LEU A 1 91 ? 42.526 -6.915 -29.665 1.00 79.69 91 LEU A C 1
ATOM 661 O O . LEU A 1 91 ? 43.372 -6.782 -30.554 1.00 79.69 91 LEU A O 1
ATOM 665 N N . GLY A 1 92 ? 41.506 -7.761 -29.783 1.00 74.44 92 GLY A N 1
ATOM 666 C CA . GLY A 1 92 ? 41.248 -8.621 -30.937 1.00 74.44 92 GLY A CA 1
ATOM 667 C C . GLY A 1 92 ? 42.106 -9.889 -31.008 1.00 74.44 92 GLY A C 1
ATOM 668 O O . GLY A 1 92 ? 41.945 -10.669 -31.952 1.00 74.44 92 GLY A O 1
ATOM 669 N N . ARG A 1 93 ? 43.014 -10.133 -30.049 1.00 79.56 93 ARG A N 1
ATOM 670 C CA . ARG A 1 93 ? 43.885 -11.325 -30.020 1.00 79.56 93 ARG A CA 1
ATOM 671 C C . ARG A 1 93 ? 43.336 -12.435 -29.133 1.00 79.56 93 ARG A C 1
ATOM 673 O O . ARG A 1 93 ? 42.584 -12.179 -28.203 1.00 79.56 93 ARG A O 1
ATOM 680 N N . VAL A 1 94 ? 43.733 -13.669 -29.440 1.00 85.50 94 VAL A N 1
ATOM 681 C CA . VAL A 1 94 ? 43.370 -14.860 -28.665 1.00 85.50 94 VAL A CA 1
ATOM 682 C C . VAL A 1 94 ? 44.375 -15.060 -27.536 1.00 85.50 94 VAL A C 1
ATOM 684 O O . VAL A 1 94 ? 45.589 -15.095 -27.768 1.00 85.50 94 VAL A O 1
ATOM 687 N N . VAL A 1 95 ? 43.863 -15.191 -26.320 1.00 87.12 95 VAL A N 1
ATOM 688 C CA . VAL A 1 95 ? 44.644 -15.353 -25.094 1.00 87.12 95 VAL A CA 1
ATOM 689 C C . VAL A 1 95 ? 44.214 -16.610 -24.349 1.00 87.12 95 VAL A C 1
ATOM 691 O O . VAL A 1 95 ? 43.099 -17.098 -24.529 1.00 87.12 95 VAL A O 1
ATOM 694 N N . ILE A 1 96 ? 45.133 -17.139 -23.548 1.00 87.69 96 ILE A N 1
ATOM 695 C CA . ILE A 1 96 ? 44.917 -18.265 -22.648 1.00 87.69 96 ILE A CA 1
ATOM 696 C C . ILE A 1 96 ? 44.906 -17.701 -21.230 1.00 87.69 96 ILE A C 1
ATOM 698 O O . ILE A 1 96 ? 45.837 -16.983 -20.861 1.00 87.69 96 ILE A O 1
ATOM 702 N N . PHE A 1 97 ? 43.854 -17.989 -20.470 1.00 87.62 97 PHE A N 1
ATOM 703 C CA . PHE A 1 97 ? 43.654 -17.477 -19.112 1.00 87.62 97 PHE A CA 1
ATOM 704 C C . PHE A 1 97 ? 42.894 -18.488 -18.250 1.00 87.62 97 PHE A C 1
ATOM 706 O O . PHE A 1 97 ? 42.204 -19.367 -18.774 1.00 87.62 97 PHE A O 1
ATOM 713 N N . ALA A 1 98 ? 43.023 -18.370 -16.930 1.00 84.31 98 ALA A N 1
ATOM 714 C CA . ALA A 1 98 ? 42.301 -19.218 -15.985 1.00 84.31 98 ALA A CA 1
ATOM 715 C C . ALA A 1 98 ? 40.799 -18.902 -15.992 1.00 84.31 98 ALA A C 1
ATOM 717 O O . ALA A 1 98 ? 40.416 -17.738 -16.050 1.00 84.31 98 ALA A O 1
ATOM 718 N N . ASN A 1 99 ? 39.941 -19.922 -15.920 1.00 83.06 99 ASN A N 1
ATOM 719 C CA . ASN A 1 99 ? 38.490 -19.752 -15.954 1.00 83.06 99 ASN A CA 1
ATOM 720 C C . ASN A 1 99 ? 37.986 -18.973 -14.718 1.00 83.06 99 ASN A C 1
ATOM 722 O O . ASN A 1 99 ? 37.913 -19.549 -13.625 1.00 83.06 99 ASN A O 1
ATOM 726 N N . PRO A 1 100 ? 37.549 -17.705 -14.859 1.00 79.25 100 PRO A N 1
ATOM 727 C CA . PRO A 1 100 ? 37.137 -16.900 -13.710 1.00 79.25 100 PRO A CA 1
ATOM 728 C C . PRO A 1 100 ? 35.807 -17.381 -13.104 1.00 79.25 100 PRO A C 1
ATOM 730 O O . PRO A 1 100 ? 35.504 -17.077 -11.952 1.00 79.25 100 PRO A O 1
ATOM 733 N N . ALA A 1 101 ? 35.017 -18.168 -13.846 1.00 75.81 101 ALA A N 1
ATOM 734 C CA . ALA A 1 101 ? 33.754 -18.723 -13.365 1.00 75.81 101 ALA A CA 1
ATOM 735 C C . ALA A 1 101 ? 33.937 -19.922 -12.414 1.00 75.81 101 ALA A C 1
ATOM 737 O O . ALA A 1 101 ? 32.974 -20.325 -11.757 1.00 75.81 101 ALA A O 1
ATOM 738 N N . LYS A 1 102 ? 35.147 -20.497 -12.326 1.00 76.62 102 LYS A N 1
ATOM 739 C CA . LYS A 1 102 ? 35.475 -21.621 -11.434 1.00 76.62 102 LYS A CA 1
ATOM 740 C C . LYS A 1 102 ? 36.837 -21.437 -10.745 1.00 76.62 102 LYS A C 1
ATOM 742 O O . LYS A 1 102 ? 37.791 -22.155 -11.045 1.00 76.62 102 LYS A O 1
ATOM 747 N N . PRO A 1 103 ? 36.949 -20.493 -9.798 1.00 70.00 103 PRO A N 1
ATOM 748 C CA . PRO A 1 103 ? 38.207 -20.249 -9.102 1.00 70.00 103 PRO A CA 1
ATOM 749 C C . PRO A 1 103 ? 38.659 -21.494 -8.317 1.00 70.00 103 PRO A C 1
ATOM 751 O O . PRO A 1 103 ? 37.926 -22.002 -7.469 1.00 70.00 103 PRO A O 1
ATOM 754 N N . GLY A 1 104 ? 39.881 -21.966 -8.587 1.00 65.00 104 GLY A N 1
ATOM 755 C CA . GLY A 1 104 ? 40.505 -23.114 -7.911 1.00 65.00 104 GLY A CA 1
ATOM 756 C C . GLY A 1 104 ? 40.440 -24.444 -8.671 1.00 65.00 104 GLY A C 1
ATOM 757 O O . GLY A 1 104 ? 41.072 -25.407 -8.241 1.00 65.00 104 GLY A O 1
ATOM 758 N N . GLU A 1 105 ? 39.726 -24.505 -9.797 1.00 68.62 105 GLU A N 1
ATOM 759 C CA . GLU A 1 105 ? 39.920 -25.557 -10.798 1.00 68.62 105 GLU A CA 1
ATOM 760 C C . GLU A 1 105 ? 40.967 -25.042 -11.801 1.00 68.62 105 GLU A C 1
ATOM 762 O O . GLU A 1 105 ? 40.809 -23.938 -12.315 1.00 68.62 105 GLU A O 1
ATOM 767 N N . ASP A 1 106 ? 42.037 -25.803 -12.079 1.00 69.12 106 ASP A N 1
ATOM 768 C CA . ASP A 1 106 ? 43.085 -25.463 -13.072 1.00 69.12 106 ASP A CA 1
ATOM 769 C C . ASP A 1 106 ? 42.544 -25.540 -14.527 1.00 69.12 106 ASP A C 1
ATOM 771 O O . ASP A 1 106 ? 43.143 -26.138 -15.425 1.00 69.12 106 ASP A O 1
ATOM 775 N N . GLU A 1 107 ? 41.345 -25.005 -14.762 1.00 80.00 107 GLU A N 1
ATOM 776 C CA . GLU A 1 107 ? 40.658 -24.963 -16.045 1.00 80.00 107 GLU A CA 1
ATOM 777 C C . GLU A 1 107 ? 41.075 -23.699 -16.803 1.00 80.00 107 GLU A C 1
ATOM 779 O O . GLU A 1 107 ? 40.809 -22.577 -16.373 1.00 80.00 107 GLU A O 1
ATOM 784 N N . LEU A 1 108 ? 41.722 -23.887 -17.953 1.00 84.19 108 LEU A N 1
ATOM 785 C CA . LEU A 1 108 ? 42.148 -22.802 -18.834 1.00 84.19 108 LEU A CA 1
ATOM 786 C C . LEU A 1 108 ? 41.150 -22.608 -19.976 1.00 84.19 108 LEU A C 1
ATOM 788 O O . LEU A 1 108 ? 40.715 -23.574 -20.609 1.00 84.19 108 LEU A O 1
ATOM 792 N N . LEU A 1 109 ? 40.840 -21.350 -20.275 1.00 87.00 109 LEU A N 1
ATOM 793 C CA . LEU A 1 109 ? 40.029 -20.938 -21.415 1.00 87.00 109 LEU A CA 1
ATOM 794 C C . LEU A 1 109 ? 40.908 -20.306 -22.493 1.00 87.00 109 LEU A C 1
ATOM 796 O O . LEU A 1 109 ? 41.926 -19.678 -22.208 1.00 87.00 109 LEU A O 1
ATOM 800 N N . VAL A 1 110 ? 40.498 -20.478 -23.750 1.00 86.06 110 VAL A N 1
ATOM 801 C CA . VAL A 1 110 ? 41.160 -19.897 -24.923 1.00 86.06 110 VAL A CA 1
ATOM 802 C C . VAL A 1 110 ? 40.135 -19.047 -25.654 1.00 86.06 110 VAL A C 1
ATOM 804 O O . VAL A 1 110 ? 39.378 -19.600 -26.439 1.00 86.06 110 VAL A O 1
ATOM 807 N N . HIS A 1 111 ? 40.094 -17.736 -25.410 1.00 89.25 111 HIS A N 1
ATOM 808 C CA . HIS A 1 111 ? 39.124 -16.821 -26.032 1.00 89.25 111 HIS A CA 1
ATOM 809 C C . HIS A 1 111 ? 39.787 -15.552 -26.579 1.00 89.25 111 HIS A C 1
ATOM 811 O O . HIS A 1 111 ? 40.943 -15.238 -26.279 1.00 89.25 111 HIS A O 1
ATOM 817 N N . ARG A 1 112 ? 39.063 -14.829 -27.438 1.00 85.62 112 ARG A N 1
ATOM 818 C CA . ARG A 1 112 ? 39.514 -13.568 -28.027 1.00 85.62 112 ARG A CA 1
ATOM 819 C C . ARG A 1 112 ? 39.195 -12.405 -27.101 1.00 85.62 112 ARG A C 1
ATOM 821 O O . ARG A 1 112 ? 38.074 -12.291 -26.624 1.00 85.62 112 ARG A O 1
ATOM 828 N N . VAL A 1 113 ? 40.154 -11.506 -26.903 1.00 86.12 113 VAL A N 1
ATOM 829 C CA . VAL A 1 113 ? 39.929 -10.224 -26.227 1.00 86.12 113 VAL A CA 1
ATOM 830 C C . VAL A 1 113 ? 39.114 -9.322 -27.149 1.00 86.12 113 VAL A C 1
ATOM 832 O O . VAL A 1 113 ? 39.587 -8.968 -28.228 1.00 86.12 113 VAL A O 1
ATOM 835 N N . VAL A 1 114 ? 37.897 -8.966 -26.750 1.00 85.00 114 VAL A N 1
ATOM 836 C CA . VAL A 1 114 ? 36.957 -8.190 -27.574 1.00 85.00 114 VAL A CA 1
ATOM 837 C C . VAL A 1 114 ? 37.137 -6.698 -27.329 1.00 85.00 114 VAL A C 1
ATOM 839 O O . VAL A 1 114 ? 37.313 -5.929 -28.272 1.00 85.00 114 VAL A O 1
ATOM 842 N N . GLU A 1 115 ? 37.159 -6.291 -26.063 1.00 84.12 115 GLU A N 1
ATOM 843 C CA . GLU A 1 115 ? 37.277 -4.891 -25.667 1.00 84.12 115 GLU A CA 1
ATOM 844 C C . GLU A 1 115 ? 37.922 -4.747 -24.286 1.00 84.12 115 GLU A C 1
ATOM 846 O O . GLU A 1 115 ? 37.972 -5.692 -23.495 1.00 84.12 115 GLU A O 1
ATOM 851 N N . LYS A 1 116 ? 38.427 -3.542 -24.010 1.00 85.19 116 LYS A N 1
ATOM 852 C CA . LYS A 1 116 ? 38.894 -3.127 -22.688 1.00 85.19 116 LYS A CA 1
ATOM 853 C C . LYS A 1 116 ? 37.816 -2.238 -22.079 1.00 85.19 116 LYS A C 1
ATOM 855 O O . LYS A 1 116 ? 37.447 -1.238 -22.689 1.00 85.19 116 LYS A O 1
ATOM 860 N N . LEU A 1 117 ? 37.321 -2.621 -20.911 1.00 84.56 117 LEU A N 1
ATOM 861 C CA . LEU A 1 117 ? 36.281 -1.910 -20.180 1.00 84.56 117 LEU A CA 1
ATOM 862 C C . LEU A 1 117 ? 36.857 -0.668 -19.485 1.00 84.56 117 LEU A C 1
ATOM 864 O O . LEU A 1 117 ? 38.049 -0.610 -19.171 1.00 84.56 117 LEU A O 1
ATOM 868 N N . ASP A 1 118 ? 35.993 0.300 -19.170 1.00 79.94 118 ASP A N 1
ATOM 869 C CA . ASP A 1 118 ? 36.366 1.519 -18.434 1.00 79.94 118 ASP A CA 1
ATOM 870 C C . ASP A 1 118 ? 36.930 1.219 -17.028 1.00 79.94 118 ASP A C 1
ATOM 872 O O . ASP A 1 118 ? 37.675 2.027 -16.473 1.00 79.94 118 ASP A O 1
ATOM 876 N N . SER A 1 119 ? 36.626 0.041 -16.464 1.00 80.19 119 SER A N 1
ATOM 877 C CA . SER A 1 119 ? 37.190 -0.461 -15.202 1.00 80.19 119 SER A CA 1
ATOM 878 C C . SER A 1 119 ? 38.675 -0.849 -15.296 1.00 80.19 119 SER A C 1
ATOM 880 O O . SER A 1 119 ? 39.323 -1.035 -14.268 1.00 80.19 119 SER A O 1
ATOM 882 N N . GLY A 1 120 ? 39.229 -0.957 -16.510 1.00 80.62 120 GLY A N 1
ATOM 883 C CA . GLY A 1 120 ? 40.579 -1.457 -16.782 1.00 80.62 120 GLY A CA 1
ATOM 884 C C . GLY A 1 120 ? 40.652 -2.961 -17.071 1.00 80.62 120 GLY A C 1
ATOM 885 O O . GLY A 1 120 ? 41.717 -3.435 -17.468 1.00 80.62 120 GLY A O 1
ATOM 886 N N . GLU A 1 121 ? 39.538 -3.681 -16.924 1.00 89.06 121 GLU A N 1
ATOM 887 C CA . GLU A 1 121 ? 39.386 -5.114 -17.213 1.00 89.06 121 GLU A CA 1
ATOM 888 C C . GLU A 1 121 ? 39.160 -5.382 -18.711 1.00 89.06 121 GLU A C 1
ATOM 890 O O . GLU A 1 121 ? 38.871 -4.475 -19.494 1.00 89.06 121 GLU A O 1
ATOM 895 N N . PHE A 1 122 ? 39.269 -6.644 -19.120 1.00 86.31 122 PHE A N 1
ATOM 896 C CA . PHE A 1 122 ? 39.104 -7.091 -20.499 1.00 86.31 122 PHE A CA 1
ATOM 897 C C . PHE A 1 122 ? 37.891 -8.013 -20.636 1.00 86.31 122 PHE A C 1
ATOM 899 O O . PHE A 1 122 ? 37.762 -9.002 -19.915 1.00 86.31 122 PHE A O 1
ATOM 906 N N . ALA A 1 123 ? 37.023 -7.721 -21.604 1.00 89.69 123 ALA A N 1
ATOM 907 C CA . ALA A 1 123 ? 35.968 -8.639 -22.010 1.00 89.69 123 ALA A CA 1
ATOM 908 C C . ALA A 1 123 ? 36.521 -9.622 -23.048 1.00 89.69 123 ALA A C 1
ATOM 910 O O . ALA A 1 123 ? 37.186 -9.218 -24.010 1.00 89.69 123 ALA A O 1
ATOM 911 N N . THR A 1 124 ? 36.234 -10.910 -22.871 1.00 87.75 124 THR A N 1
ATOM 912 C CA . THR A 1 124 ? 36.632 -11.960 -23.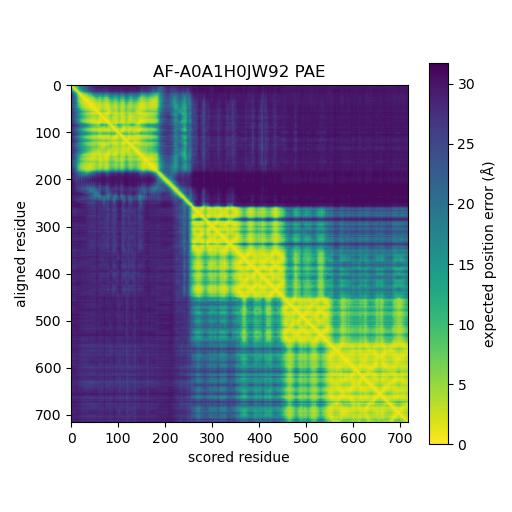816 1.00 87.75 124 THR A CA 1
ATOM 913 C C . THR A 1 124 ? 35.414 -12.679 -24.380 1.00 87.75 124 THR A C 1
ATOM 915 O O . THR A 1 124 ? 34.337 -12.639 -23.788 1.00 87.75 124 THR A O 1
ATOM 918 N N . ALA A 1 125 ? 35.554 -13.267 -25.565 1.00 85.75 125 ALA A N 1
ATOM 919 C CA . ALA A 1 125 ? 34.519 -14.087 -26.179 1.00 85.75 125 ALA A CA 1
ATOM 920 C C . ALA A 1 125 ? 35.145 -15.187 -27.037 1.00 85.75 125 ALA A C 1
ATOM 922 O O . ALA A 1 125 ? 36.160 -14.975 -27.712 1.00 85.75 125 ALA A O 1
ATOM 923 N N . GLY A 1 126 ? 34.517 -16.360 -27.029 1.00 84.06 126 GLY A N 1
ATOM 924 C CA . GLY A 1 126 ? 34.765 -17.384 -28.034 1.00 84.06 126 GLY A CA 1
ATOM 925 C C . GLY A 1 126 ? 34.263 -16.937 -29.407 1.00 84.06 126 GLY A C 1
ATOM 926 O O . GLY A 1 126 ? 33.217 -16.302 -29.500 1.00 84.06 126 GLY A O 1
ATOM 927 N N . ASP A 1 127 ? 34.972 -17.282 -30.482 1.00 80.50 127 ASP A N 1
ATOM 928 C CA . ASP A 1 127 ? 34.576 -16.890 -31.846 1.00 80.50 127 ASP A CA 1
ATOM 929 C C . ASP A 1 127 ? 33.214 -17.473 -32.284 1.00 80.50 127 ASP A C 1
ATOM 931 O O . ASP A 1 127 ? 32.562 -16.913 -33.166 1.00 80.50 127 ASP A O 1
ATOM 935 N N . ALA A 1 128 ? 32.766 -18.564 -31.652 1.00 75.69 128 ALA A N 1
ATOM 936 C CA . ALA A 1 128 ? 31.448 -19.165 -31.864 1.00 75.69 128 ALA A CA 1
ATOM 937 C C . ALA A 1 128 ? 30.346 -18.535 -30.988 1.00 75.69 128 ALA A C 1
ATOM 939 O O . ALA A 1 128 ? 29.161 -18.821 -31.185 1.00 75.69 128 ALA A O 1
ATOM 940 N N . ASN A 1 129 ? 30.712 -17.710 -30.002 1.00 81.44 129 ASN A N 1
ATOM 941 C CA . ASN A 1 129 ? 29.783 -17.163 -29.019 1.00 81.44 129 ASN A CA 1
ATOM 942 C C . ASN A 1 129 ? 29.206 -15.827 -29.513 1.00 81.44 129 ASN A C 1
ATOM 944 O O . ASN A 1 129 ? 29.934 -14.920 -29.903 1.00 81.44 129 ASN A O 1
ATOM 948 N N . ALA A 1 130 ? 27.878 -15.677 -29.461 1.00 76.81 130 ALA A N 1
ATOM 949 C CA . ALA A 1 130 ? 27.190 -14.446 -29.876 1.00 76.81 130 ALA A CA 1
ATOM 950 C C . ALA A 1 130 ? 27.265 -13.311 -28.833 1.00 76.81 130 ALA A C 1
ATOM 952 O O . ALA A 1 130 ? 26.929 -12.168 -29.135 1.00 76.81 130 ALA A O 1
ATOM 953 N N . SER A 1 131 ? 27.665 -13.633 -27.603 1.00 84.31 131 SER A N 1
ATOM 954 C CA . SER A 1 131 ? 27.781 -12.710 -26.476 1.00 84.31 131 SER A CA 1
ATOM 955 C C . SER A 1 131 ? 29.148 -12.847 -25.818 1.00 84.31 131 SER A C 1
ATOM 957 O O . SER A 1 131 ? 29.707 -13.945 -25.789 1.00 84.31 131 SER A O 1
ATOM 959 N N . ASN A 1 132 ? 29.636 -11.750 -25.239 1.00 87.38 132 ASN A N 1
ATOM 960 C CA . ASN A 1 132 ? 30.845 -11.754 -24.419 1.00 87.38 132 ASN A CA 1
ATOM 961 C C . ASN A 1 132 ? 30.674 -12.663 -23.195 1.00 87.38 132 ASN A C 1
ATOM 963 O O . ASN A 1 132 ? 29.559 -12.867 -22.701 1.00 87.38 132 ASN A O 1
ATOM 967 N N . ASP A 1 133 ? 31.791 -13.182 -22.697 1.00 84.94 133 ASP A N 1
ATOM 968 C CA . ASP A 1 133 ? 31.824 -13.942 -21.458 1.00 84.94 133 ASP A CA 1
ATOM 969 C C . ASP A 1 133 ? 31.360 -13.066 -20.287 1.00 84.94 133 ASP A C 1
ATOM 971 O O . ASP A 1 133 ? 31.673 -11.877 -20.202 1.00 84.94 133 ASP A O 1
ATOM 975 N N . ALA A 1 134 ? 30.592 -13.663 -19.373 1.00 82.06 134 ALA A N 1
ATOM 976 C CA . ALA A 1 134 ? 29.902 -12.931 -18.310 1.00 82.06 134 ALA A CA 1
ATOM 977 C C . ALA A 1 134 ? 30.841 -12.314 -17.259 1.00 82.06 134 ALA A C 1
ATOM 979 O O . ALA A 1 134 ? 30.431 -11.410 -16.531 1.00 82.06 134 ALA A O 1
ATOM 980 N N . THR A 1 135 ? 32.075 -12.808 -17.155 1.00 87.75 135 THR A N 1
ATOM 981 C CA . THR A 1 135 ? 33.056 -12.360 -16.164 1.00 87.75 135 THR A CA 1
ATOM 982 C C . THR A 1 135 ? 34.271 -11.779 -16.886 1.00 87.75 135 THR A C 1
ATOM 984 O O . THR A 1 135 ? 34.979 -12.532 -17.558 1.00 87.75 135 THR A O 1
ATOM 987 N N . PRO A 1 136 ? 34.511 -10.458 -16.780 1.00 88.56 136 PRO A N 1
ATOM 988 C CA . PRO A 1 136 ? 35.722 -9.831 -17.297 1.00 88.56 136 PRO A CA 1
ATOM 989 C C . PRO A 1 136 ? 36.977 -10.397 -16.632 1.00 88.56 136 PRO A C 1
ATOM 991 O O . PRO A 1 136 ? 36.923 -10.880 -15.501 1.00 88.56 136 PRO A O 1
ATOM 994 N N . ILE A 1 137 ? 38.106 -10.306 -17.329 1.00 88.81 137 ILE A N 1
ATOM 995 C CA . ILE A 1 137 ? 39.409 -10.746 -16.823 1.00 88.81 137 ILE A CA 1
ATOM 996 C C . ILE A 1 137 ? 40.350 -9.561 -16.643 1.00 88.81 137 ILE A C 1
ATOM 998 O O . ILE A 1 137 ? 40.288 -8.575 -17.382 1.00 88.81 137 ILE A O 1
ATOM 1002 N N . THR A 1 138 ? 41.256 -9.655 -15.681 1.00 87.81 138 THR A N 1
ATOM 1003 C CA . THR A 1 138 ? 42.335 -8.683 -15.500 1.00 87.81 138 THR A CA 1
ATOM 1004 C C . THR A 1 138 ? 43.570 -9.092 -16.305 1.00 87.81 138 THR A C 1
ATOM 1006 O O . THR A 1 138 ? 43.666 -10.205 -16.820 1.00 87.81 138 THR A O 1
ATOM 1009 N N . SER A 1 139 ? 44.560 -8.202 -16.421 1.00 81.81 139 SER A N 1
ATOM 1010 C CA . SER A 1 139 ? 45.848 -8.555 -17.037 1.00 81.81 139 SER A CA 1
ATOM 1011 C C . SER A 1 139 ? 46.617 -9.631 -16.265 1.00 81.81 139 SER A C 1
ATOM 1013 O O . SER A 1 139 ? 47.489 -10.267 -16.848 1.00 81.81 139 SER A O 1
ATOM 1015 N N . GLU A 1 140 ? 46.326 -9.817 -14.974 1.00 81.19 140 GLU A N 1
ATOM 1016 C CA . GLU A 1 140 ? 46.982 -10.818 -14.121 1.00 81.19 140 GLU A CA 1
ATOM 1017 C C . GLU A 1 140 ? 46.442 -12.232 -14.370 1.00 81.19 140 GLU A C 1
ATOM 1019 O O . GLU A 1 140 ? 47.168 -13.205 -14.181 1.00 81.19 140 GLU A O 1
ATOM 1024 N N . ASP A 1 141 ? 45.205 -12.343 -14.860 1.00 83.38 141 ASP A N 1
ATOM 1025 C CA . ASP A 1 141 ? 44.562 -13.625 -15.167 1.00 83.38 141 ASP A CA 1
ATOM 1026 C C . ASP A 1 141 ? 45.049 -14.226 -16.499 1.00 83.38 141 ASP A C 1
ATOM 1028 O O . ASP A 1 141 ? 44.834 -15.408 -16.779 1.00 83.38 141 ASP A O 1
ATOM 1032 N N . VAL A 1 142 ? 45.703 -13.416 -17.341 1.00 84.31 142 VAL A N 1
ATOM 1033 C CA . VAL A 1 142 ? 46.180 -13.816 -18.668 1.00 84.31 142 VAL A CA 1
ATOM 1034 C C . VAL A 1 142 ? 47.530 -14.525 -18.569 1.00 84.31 142 VAL A C 1
ATOM 1036 O O . VAL A 1 142 ? 48.559 -13.918 -18.285 1.00 84.31 142 VAL A O 1
ATOM 1039 N N . GLU A 1 143 ? 47.552 -15.812 -18.908 1.00 80.69 143 GLU A N 1
ATOM 1040 C CA . GLU A 1 143 ? 48.746 -16.655 -18.812 1.00 80.69 143 GLU A CA 1
ATOM 1041 C C . GLU A 1 143 ? 49.654 -16.518 -20.046 1.00 80.69 143 GLU A C 1
ATOM 1043 O O . GLU A 1 143 ? 50.876 -16.372 -19.944 1.00 80.69 143 GLU A O 1
ATOM 1048 N N . ALA A 1 144 ? 49.069 -16.563 -21.247 1.00 83.81 144 ALA A N 1
ATOM 1049 C CA . ALA A 1 144 ? 49.832 -16.545 -22.492 1.00 83.81 144 ALA A CA 1
ATOM 1050 C C . ALA A 1 144 ? 49.008 -16.048 -23.686 1.00 83.81 144 ALA A C 1
ATOM 1052 O O . ALA A 1 144 ? 47.780 -16.120 -23.705 1.00 83.81 144 ALA A O 1
ATOM 1053 N N . ARG A 1 145 ? 49.692 -15.585 -24.739 1.00 84.88 145 ARG A N 1
ATOM 1054 C CA . ARG A 1 145 ? 49.064 -15.266 -26.030 1.00 84.88 145 ARG A CA 1
ATOM 1055 C C . ARG A 1 145 ? 49.174 -16.427 -27.006 1.00 84.88 145 ARG A C 1
ATOM 1057 O O . ARG A 1 145 ? 50.268 -16.952 -27.237 1.00 84.88 145 ARG A O 1
ATOM 1064 N N . ALA A 1 146 ? 48.070 -16.777 -27.656 1.00 83.31 146 ALA A N 1
ATOM 1065 C CA . ALA A 1 146 ? 48.088 -17.745 -28.745 1.00 83.31 146 ALA A CA 1
ATOM 1066 C C . ALA A 1 146 ? 48.899 -17.175 -29.921 1.00 83.31 146 ALA A C 1
ATOM 1068 O O . ALA A 1 146 ? 48.617 -16.079 -30.405 1.00 83.31 146 ALA A O 1
ATOM 1069 N N . THR A 1 147 ? 49.941 -17.892 -30.353 1.00 80.94 147 THR A N 1
ATOM 1070 C CA . THR A 1 147 ? 50.892 -17.396 -31.368 1.00 80.94 147 THR A CA 1
ATOM 1071 C C . THR A 1 147 ? 50.949 -18.286 -32.607 1.00 80.94 147 THR A C 1
ATOM 1073 O O . THR A 1 147 ? 51.078 -17.777 -33.717 1.00 80.94 147 THR A O 1
ATOM 1076 N N . LEU A 1 148 ? 50.831 -19.605 -32.448 1.00 81.19 148 LEU A N 1
ATOM 1077 C CA . LEU A 1 148 ? 50.823 -20.560 -33.555 1.00 81.19 148 LEU A CA 1
ATOM 1078 C C . LEU A 1 148 ? 49.696 -21.579 -33.352 1.00 81.19 148 LEU A C 1
ATOM 1080 O O . LEU A 1 148 ? 49.489 -22.067 -32.247 1.00 81.19 148 LEU A O 1
ATOM 1084 N N . LEU A 1 149 ? 48.979 -21.915 -34.422 1.00 82.94 149 LEU A N 1
ATOM 1085 C CA . LEU A 1 149 ? 47.967 -22.970 -34.427 1.00 82.94 149 LEU A CA 1
ATOM 1086 C C . LEU A 1 149 ? 48.479 -24.147 -35.257 1.00 82.94 149 LEU A C 1
ATOM 1088 O O . LEU A 1 149 ? 48.850 -23.978 -36.419 1.00 82.94 149 LEU A O 1
ATOM 1092 N N . VAL A 1 150 ? 48.498 -25.340 -34.669 1.00 82.56 150 VAL A N 1
ATOM 1093 C CA . VAL A 1 150 ? 48.885 -26.579 -35.344 1.00 82.56 150 VAL A CA 1
ATOM 1094 C C . VAL A 1 150 ? 47.640 -27.454 -35.488 1.00 82.56 150 VAL A C 1
ATOM 1096 O O . VAL A 1 150 ? 47.200 -28.064 -34.509 1.00 82.56 150 VAL A O 1
ATOM 1099 N N . PRO A 1 151 ? 47.043 -27.517 -36.686 1.00 82.38 151 PRO A N 1
ATOM 1100 C CA . PRO A 1 151 ? 45.738 -28.127 -36.848 1.00 82.38 151 PRO A CA 1
ATOM 1101 C C . PRO A 1 151 ? 45.794 -29.654 -36.753 1.00 82.38 151 PRO A C 1
ATOM 1103 O O . PRO A 1 151 ? 46.784 -30.286 -37.138 1.00 82.38 151 PRO A O 1
ATOM 1106 N N . PHE A 1 152 ? 44.698 -30.248 -36.280 1.00 76.19 152 PHE A N 1
ATOM 1107 C CA . PHE A 1 152 ? 44.381 -31.685 -36.289 1.00 76.19 152 PHE A CA 1
ATOM 1108 C C . PHE A 1 152 ? 45.297 -32.632 -35.498 1.00 76.19 152 PHE A C 1
ATOM 1110 O O . PHE A 1 152 ? 44.907 -33.778 -35.258 1.00 76.19 152 PHE A O 1
ATOM 1117 N N . ILE A 1 153 ? 46.501 -32.215 -35.103 1.00 83.81 153 ILE A N 1
ATOM 1118 C CA . ILE A 1 153 ? 47.503 -33.116 -34.520 1.00 83.81 153 ILE A CA 1
ATOM 1119 C C . ILE A 1 153 ? 47.171 -33.540 -33.079 1.00 83.81 153 ILE A C 1
ATOM 1121 O O . ILE A 1 153 ? 47.647 -34.579 -32.628 1.00 83.81 153 ILE A O 1
ATOM 1125 N N . GLY A 1 154 ? 46.314 -32.787 -32.378 1.00 79.88 154 GLY A N 1
ATOM 1126 C CA . GLY A 1 154 ? 45.827 -33.104 -31.032 1.00 79.88 154 GLY A CA 1
ATOM 1127 C C . GLY A 1 154 ? 44.643 -34.080 -31.001 1.00 79.88 154 GLY A C 1
ATOM 1128 O O . GLY A 1 154 ? 44.350 -34.649 -29.950 1.00 79.88 154 GLY A O 1
ATOM 1129 N N . ARG A 1 155 ? 43.987 -34.339 -32.142 1.00 82.50 155 ARG A N 1
ATOM 1130 C CA . ARG A 1 155 ? 42.786 -35.196 -32.235 1.00 82.50 155 ARG A CA 1
ATOM 1131 C C . ARG A 1 155 ? 42.939 -36.601 -31.643 1.00 82.50 155 ARG A C 1
ATOM 1133 O O . ARG A 1 155 ? 42.017 -37.019 -30.950 1.00 82.50 155 ARG A O 1
ATOM 1140 N N . PRO A 1 156 ? 44.059 -37.328 -31.836 1.00 83.00 156 PRO A N 1
ATOM 1141 C CA . PRO A 1 156 ? 44.231 -38.634 -31.207 1.00 83.00 156 PRO A CA 1
ATOM 1142 C C . PRO A 1 156 ? 44.145 -38.583 -29.678 1.00 83.00 156 PRO A C 1
ATOM 1144 O O . PRO A 1 156 ? 43.617 -39.511 -29.072 1.00 83.00 156 PRO A O 1
ATOM 1147 N N . LEU A 1 157 ? 44.628 -37.502 -29.053 1.00 76.12 157 LEU A N 1
ATOM 1148 C CA . LEU A 1 157 ? 44.535 -37.339 -27.604 1.00 76.12 157 LEU A CA 1
ATOM 1149 C C . LEU A 1 157 ? 43.111 -36.985 -27.166 1.00 76.12 157 LEU A C 1
ATOM 1151 O O . LEU A 1 157 ? 42.666 -37.492 -26.144 1.00 76.12 157 LEU A O 1
ATOM 1155 N N . VAL A 1 158 ? 42.392 -36.175 -27.949 1.00 76.06 158 VAL A N 1
ATOM 1156 C CA . VAL A 1 158 ? 40.972 -35.865 -27.703 1.00 76.06 158 VAL A CA 1
ATOM 1157 C C . VAL A 1 158 ? 40.128 -37.139 -27.763 1.00 76.06 158 VAL A C 1
ATOM 1159 O O . VAL A 1 158 ? 39.461 -37.464 -26.791 1.00 76.06 158 VAL A O 1
ATOM 1162 N N . TRP A 1 159 ? 40.251 -37.940 -28.827 1.00 84.00 159 TRP A N 1
ATOM 1163 C CA . TRP A 1 159 ? 39.537 -39.220 -28.933 1.00 84.00 159 TRP A CA 1
ATOM 1164 C C . TRP A 1 159 ? 39.886 -40.189 -27.803 1.00 84.00 159 TRP A C 1
ATOM 1166 O O . TRP A 1 159 ? 39.021 -40.907 -27.315 1.00 84.00 159 TRP A O 1
ATOM 1176 N N . PHE A 1 160 ? 41.149 -40.219 -27.369 1.00 78.19 160 PHE A N 1
ATOM 1177 C CA . PHE A 1 160 ? 41.551 -41.028 -26.223 1.00 78.19 160 PHE A CA 1
ATOM 1178 C C . PHE A 1 160 ? 40.917 -40.536 -24.914 1.00 78.19 160 PHE A C 1
ATOM 1180 O O . PHE A 1 160 ? 40.425 -41.353 -24.139 1.00 78.19 160 PHE A O 1
ATOM 1187 N N . ALA A 1 161 ? 40.913 -39.222 -24.675 1.00 71.00 161 ALA A N 1
ATOM 1188 C CA . ALA A 1 161 ? 40.336 -38.613 -23.479 1.00 71.00 161 ALA A CA 1
ATOM 1189 C C . ALA A 1 161 ? 38.806 -38.763 -23.418 1.00 71.00 161 ALA A C 1
ATOM 1191 O O . ALA A 1 161 ? 38.264 -38.967 -22.334 1.00 71.00 161 ALA A O 1
ATOM 1192 N N . ASP A 1 162 ? 38.135 -38.712 -24.570 1.00 78.31 162 ASP A N 1
ATOM 1193 C CA . ASP A 1 162 ? 36.675 -38.786 -24.680 1.00 78.31 162 ASP A CA 1
ATOM 1194 C C . ASP A 1 162 ? 36.162 -40.236 -24.850 1.00 78.31 162 ASP A C 1
ATOM 1196 O O . ASP A 1 162 ? 34.960 -40.487 -24.806 1.00 78.31 162 ASP A O 1
ATOM 1200 N N . GLY A 1 163 ? 37.064 -41.219 -24.994 1.00 81.25 163 GLY A N 1
ATOM 1201 C CA . GLY A 1 163 ? 36.726 -42.645 -25.114 1.00 81.25 163 GLY A CA 1
ATOM 1202 C C . GLY A 1 163 ? 36.343 -43.112 -26.527 1.00 81.25 163 GLY A C 1
ATOM 1203 O O . GLY A 1 163 ? 35.891 -44.247 -26.705 1.00 81.25 163 GLY A O 1
ATOM 1204 N N . ASP A 1 164 ? 36.568 -42.287 -27.549 1.00 85.81 164 ASP A N 1
ATOM 1205 C CA . ASP A 1 164 ? 36.263 -42.566 -28.954 1.00 85.81 164 ASP A CA 1
ATOM 1206 C C . ASP A 1 164 ? 37.302 -43.497 -29.603 1.00 85.81 164 ASP A C 1
ATOM 1208 O O . ASP A 1 164 ? 38.196 -43.106 -30.362 1.00 85.81 164 ASP A O 1
ATOM 1212 N N . VAL A 1 165 ? 37.167 -44.795 -29.333 1.00 83.56 165 VAL A N 1
ATOM 1213 C CA . VAL A 1 165 ? 38.135 -45.815 -29.775 1.00 83.56 165 VAL A CA 1
ATOM 1214 C C . VAL A 1 165 ? 38.173 -46.032 -31.293 1.00 83.56 165 VAL A C 1
ATOM 1216 O O . VAL A 1 165 ? 39.219 -46.377 -31.840 1.00 83.56 165 VAL A O 1
ATOM 1219 N N . VAL A 1 166 ? 37.058 -45.829 -32.001 1.00 87.62 166 VAL A N 1
ATOM 1220 C CA . VAL A 1 166 ? 36.947 -46.107 -33.446 1.00 87.62 166 VAL A CA 1
ATOM 1221 C C . VAL A 1 166 ? 37.836 -45.182 -34.297 1.00 87.62 166 VAL A C 1
ATOM 1223 O O . VAL A 1 166 ? 38.681 -45.706 -35.032 1.00 87.62 166 VAL A O 1
ATOM 1226 N N . PRO A 1 167 ? 37.716 -43.839 -34.226 1.00 85.50 167 PRO A N 1
ATOM 1227 C CA . PRO A 1 167 ? 38.575 -42.945 -35.006 1.00 85.50 167 PRO A CA 1
ATOM 1228 C C . PRO A 1 167 ? 40.048 -43.047 -34.594 1.00 85.50 167 PRO A C 1
ATOM 1230 O O . PRO A 1 167 ? 40.924 -42.991 -35.460 1.00 85.50 167 PRO A O 1
ATOM 1233 N N . LEU A 1 168 ? 40.330 -43.289 -33.309 1.00 81.31 168 LEU A N 1
ATOM 1234 C CA . LEU A 1 168 ? 41.687 -43.478 -32.799 1.00 81.31 168 LEU A CA 1
ATOM 1235 C C . LEU A 1 168 ? 42.377 -44.702 -33.421 1.00 81.31 168 LEU A C 1
ATOM 1237 O O . LEU A 1 168 ? 43.506 -44.599 -33.907 1.00 81.31 168 LEU A O 1
ATOM 1241 N N . VAL A 1 169 ? 41.694 -45.852 -33.454 1.00 85.12 169 VAL A N 1
ATOM 1242 C CA . VAL A 1 169 ? 42.228 -47.090 -34.045 1.00 85.12 169 VAL A CA 1
ATOM 1243 C C . VAL A 1 169 ? 42.397 -46.952 -35.557 1.00 85.12 169 VAL A C 1
ATOM 1245 O O . VAL A 1 169 ? 43.432 -47.354 -36.090 1.00 85.12 169 VAL A O 1
ATOM 1248 N N . LEU A 1 170 ? 41.427 -46.350 -36.253 1.00 87.88 170 LEU A N 1
ATOM 1249 C CA . LEU A 1 170 ? 41.514 -46.120 -37.699 1.00 87.88 170 LEU A CA 1
ATOM 1250 C C . LEU A 1 170 ? 42.684 -45.199 -38.059 1.00 87.88 170 LEU A C 1
ATOM 1252 O O . LEU A 1 170 ? 43.480 -45.527 -38.942 1.00 87.88 170 LEU A O 1
ATOM 1256 N N . TRP A 1 171 ? 42.831 -44.077 -37.352 1.00 88.25 171 TRP A N 1
ATOM 1257 C CA . TRP A 1 171 ? 43.947 -43.158 -37.556 1.00 88.25 171 TRP A CA 1
ATOM 1258 C C . TRP A 1 171 ? 45.288 -43.832 -37.246 1.00 88.25 171 TRP A C 1
ATOM 1260 O O . TRP A 1 171 ? 46.216 -43.748 -38.048 1.00 88.25 171 TRP A O 1
ATOM 1270 N N . GLY A 1 172 ? 45.382 -44.582 -36.143 1.00 83.75 172 GLY A N 1
ATOM 1271 C CA . GLY A 1 172 ? 46.577 -45.353 -35.794 1.00 83.75 172 GLY A CA 1
ATOM 1272 C C . GLY A 1 172 ? 46.950 -46.398 -36.853 1.00 83.75 172 GLY A C 1
ATOM 1273 O O . GLY A 1 172 ? 48.123 -46.525 -37.219 1.00 83.75 172 GLY A O 1
ATOM 1274 N N . ALA A 1 173 ? 45.966 -47.108 -37.412 1.00 85.94 173 ALA A N 1
ATOM 1275 C CA . ALA A 1 173 ? 46.170 -48.073 -38.493 1.00 85.94 173 ALA A CA 1
ATOM 1276 C C . ALA A 1 173 ? 46.677 -47.401 -39.784 1.00 85.94 173 ALA A C 1
ATOM 1278 O O . ALA A 1 173 ? 47.604 -47.899 -40.423 1.00 85.94 173 ALA A O 1
ATOM 1279 N N . ILE A 1 174 ? 46.128 -46.237 -40.144 1.00 86.25 174 ILE A N 1
ATOM 1280 C CA . ILE A 1 174 ? 46.580 -45.455 -41.305 1.00 86.25 174 ILE A CA 1
ATOM 1281 C C . ILE A 1 174 ? 48.010 -44.949 -41.093 1.00 86.25 174 ILE A C 1
ATOM 1283 O O . ILE A 1 174 ? 48.855 -45.100 -41.978 1.00 86.25 174 ILE A O 1
ATOM 1287 N N . THR A 1 175 ? 48.313 -44.406 -39.912 1.00 85.38 175 THR A N 1
ATOM 1288 C CA . THR A 1 175 ? 49.643 -43.884 -39.576 1.00 85.38 175 THR A CA 1
ATOM 1289 C C . THR A 1 175 ? 50.702 -44.983 -39.600 1.00 85.38 175 THR A C 1
ATOM 1291 O O . THR A 1 175 ? 51.773 -44.808 -40.187 1.00 85.38 175 THR A O 1
ATOM 1294 N N . THR A 1 176 ? 50.405 -46.148 -39.018 1.00 83.25 176 THR A N 1
ATOM 1295 C CA . THR A 1 176 ? 51.316 -47.306 -39.017 1.00 83.25 176 THR A CA 1
ATOM 1296 C C . THR A 1 176 ? 51.533 -47.866 -40.423 1.00 83.25 176 THR A C 1
ATOM 1298 O O . THR A 1 176 ? 52.680 -48.116 -40.809 1.00 83.25 176 THR A O 1
ATOM 1301 N N . LEU A 1 177 ? 50.474 -47.976 -41.231 1.00 83.69 177 LEU A N 1
ATOM 1302 C CA . LEU A 1 177 ? 50.564 -48.376 -42.636 1.00 83.69 177 LEU A CA 1
ATOM 1303 C C . LEU A 1 177 ? 51.422 -47.396 -43.451 1.00 83.69 177 LEU A C 1
ATOM 1305 O O . LEU A 1 177 ? 52.330 -47.819 -44.171 1.00 83.69 177 LEU A O 1
ATOM 1309 N N . ALA A 1 178 ? 51.187 -46.089 -43.310 1.00 80.94 178 ALA A N 1
ATOM 1310 C CA . ALA A 1 178 ? 51.939 -45.048 -44.006 1.00 80.94 178 ALA A CA 1
ATOM 1311 C C . ALA A 1 178 ? 53.425 -45.042 -43.605 1.00 80.94 178 ALA A C 1
ATOM 1313 O O . ALA A 1 178 ? 54.301 -44.924 -44.467 1.00 80.94 178 ALA A O 1
ATOM 1314 N N . MET A 1 179 ? 53.730 -45.253 -42.319 1.00 79.00 179 MET A N 1
ATOM 1315 C CA . MET A 1 179 ? 55.101 -45.360 -41.808 1.00 79.00 179 MET A CA 1
ATOM 1316 C C . MET A 1 179 ? 55.826 -46.607 -42.350 1.00 79.00 179 MET A C 1
ATOM 1318 O O . MET A 1 179 ? 57.000 -46.537 -42.739 1.00 79.00 179 MET A O 1
ATOM 1322 N N . GLY A 1 180 ? 55.119 -47.738 -42.448 1.00 77.00 180 GLY A N 1
ATOM 1323 C CA . GLY A 1 180 ? 55.620 -48.983 -43.039 1.00 77.00 180 GLY A CA 1
ATOM 1324 C C . GLY A 1 180 ? 55.852 -48.890 -44.552 1.00 77.00 180 GLY A C 1
ATOM 1325 O O . GLY A 1 180 ? 56.850 -49.395 -45.069 1.00 77.00 180 GLY A O 1
ATOM 1326 N N . LEU A 1 181 ? 54.979 -48.189 -45.278 1.00 76.81 181 LEU A N 1
ATOM 1327 C CA . LEU A 1 181 ? 55.162 -47.919 -46.706 1.00 76.81 181 LEU A CA 1
ATOM 1328 C C . LEU A 1 181 ? 56.326 -46.949 -46.945 1.00 76.81 181 LEU A C 1
ATOM 1330 O O . LEU A 1 181 ? 57.143 -47.178 -47.832 1.00 76.81 181 LEU A O 1
ATOM 1334 N N . ALA A 1 182 ? 56.486 -45.901 -46.137 1.00 69.69 182 ALA A N 1
ATOM 1335 C CA . ALA A 1 182 ? 57.545 -44.907 -46.323 1.00 69.69 182 ALA A CA 1
ATOM 1336 C C . ALA A 1 182 ? 58.978 -45.445 -46.093 1.00 69.69 182 ALA A C 1
ATOM 1338 O O . ALA A 1 182 ? 59.946 -44.825 -46.553 1.00 69.69 182 ALA A O 1
ATOM 1339 N N . SER A 1 183 ? 59.122 -46.572 -45.383 1.00 69.25 183 SER A N 1
ATOM 1340 C CA . SER A 1 183 ? 60.401 -47.153 -44.939 1.00 69.25 183 SER A CA 1
ATOM 1341 C C . SER A 1 183 ? 60.980 -48.243 -45.858 1.00 69.25 183 SER A C 1
ATOM 1343 O O . SER A 1 183 ? 62.153 -48.589 -45.715 1.00 69.25 183 SER A O 1
ATOM 1345 N N . ARG A 1 184 ? 60.236 -48.744 -46.855 1.00 65.31 184 ARG A N 1
ATOM 1346 C CA . ARG A 1 184 ? 60.769 -49.718 -47.830 1.00 65.31 184 ARG A CA 1
ATOM 1347 C C . ARG A 1 184 ? 61.615 -49.019 -48.906 1.00 65.31 184 ARG A C 1
ATOM 1349 O O . ARG A 1 184 ? 61.160 -48.095 -49.577 1.00 65.31 184 ARG A O 1
ATOM 1356 N N . GLY A 1 185 ? 62.874 -49.437 -49.057 1.00 49.66 185 GLY A N 1
ATOM 1357 C CA . GLY A 1 185 ? 63.798 -48.930 -50.078 1.00 49.66 185 GLY A CA 1
ATOM 1358 C C . GLY A 1 185 ? 63.652 -49.677 -51.406 1.00 49.66 185 GLY A C 1
ATOM 1359 O O . GLY A 1 185 ? 63.617 -50.904 -51.414 1.00 49.66 185 GLY A O 1
ATOM 1360 N N . PHE A 1 186 ? 63.599 -48.944 -52.521 1.00 46.19 186 PHE A N 1
ATOM 1361 C CA . PHE A 1 186 ? 63.546 -49.504 -53.876 1.00 46.19 186 PHE A CA 1
ATOM 1362 C C . PHE A 1 186 ? 64.757 -50.425 -54.121 1.00 46.19 186 PHE A C 1
ATOM 1364 O O . PHE A 1 186 ? 65.904 -49.971 -54.197 1.00 46.19 186 PHE A O 1
ATOM 1371 N N . GLY A 1 187 ? 64.506 -51.731 -54.206 1.00 40.91 187 GLY A N 1
ATOM 1372 C CA . GLY A 1 187 ? 65.504 -52.729 -54.569 1.00 40.91 187 GLY A CA 1
ATOM 1373 C C . GLY A 1 187 ? 65.903 -52.560 -56.032 1.00 40.91 187 GLY A C 1
ATOM 1374 O O . GLY A 1 187 ? 65.080 -52.713 -56.928 1.00 40.91 187 GLY A O 1
ATOM 1375 N N . ARG A 1 188 ? 67.180 -52.235 -56.266 1.00 47.34 188 ARG A N 1
ATOM 1376 C CA . ARG A 1 188 ? 67.833 -52.330 -57.577 1.00 47.34 188 ARG A CA 1
ATOM 1377 C C . ARG A 1 188 ? 67.693 -53.757 -58.097 1.00 47.34 188 ARG A C 1
ATOM 1379 O O . ARG A 1 188 ? 68.226 -54.659 -57.457 1.00 47.34 188 ARG A O 1
ATOM 1386 N N . ASN A 1 189 ? 67.120 -53.923 -59.285 1.00 36.59 189 ASN A N 1
ATOM 1387 C CA . ASN A 1 189 ? 67.496 -55.036 -60.141 1.00 36.59 189 ASN A CA 1
ATOM 1388 C C . ASN A 1 189 ? 68.133 -54.513 -61.425 1.00 36.59 189 ASN A C 1
ATOM 1390 O O . ASN A 1 189 ? 67.728 -53.501 -61.994 1.00 36.59 189 ASN A O 1
ATOM 1394 N N . ARG A 1 190 ? 69.237 -55.169 -61.746 1.00 42.28 190 ARG A N 1
ATOM 1395 C CA . ARG A 1 190 ? 70.302 -54.810 -62.669 1.00 42.28 190 ARG A CA 1
ATOM 1396 C C . ARG A 1 190 ? 70.174 -55.755 -63.863 1.00 42.28 190 ARG A C 1
ATOM 1398 O O . ARG A 1 190 ? 69.875 -56.922 -63.637 1.00 42.28 190 ARG A O 1
ATOM 1405 N N . ASP A 1 191 ? 70.404 -55.232 -65.065 1.00 40.75 191 ASP A N 1
ATOM 1406 C CA . ASP A 1 191 ? 71.187 -55.833 -66.164 1.00 40.75 191 ASP A CA 1
ATOM 1407 C C . ASP A 1 191 ? 70.565 -55.571 -67.544 1.00 40.75 191 ASP A C 1
ATOM 1409 O O . ASP A 1 191 ? 69.368 -55.758 -67.742 1.00 40.75 191 ASP A O 1
ATOM 1413 N N . GLY A 1 192 ? 71.413 -55.169 -68.504 1.00 34.34 192 GLY A N 1
ATOM 1414 C CA . GLY A 1 192 ? 71.114 -55.347 -69.930 1.00 34.34 192 GLY A CA 1
ATOM 1415 C C . GLY A 1 192 ? 71.474 -54.227 -70.916 1.00 34.34 192 GLY A C 1
ATOM 1416 O O . GLY A 1 192 ? 70.579 -53.700 -71.550 1.00 34.34 192 GLY A O 1
ATOM 1417 N N . ASN A 1 193 ? 72.779 -53.994 -71.109 1.00 34.84 193 ASN A N 1
ATOM 1418 C CA . ASN A 1 193 ? 73.463 -53.829 -72.411 1.00 34.84 193 ASN A CA 1
ATOM 1419 C C . ASN A 1 193 ? 73.395 -52.532 -73.271 1.00 34.84 193 ASN A C 1
ATOM 1421 O O . ASN A 1 193 ? 72.330 -52.005 -73.558 1.00 34.84 193 ASN A O 1
ATOM 1425 N N . ASP A 1 194 ? 74.605 -52.143 -73.728 1.00 37.84 194 ASP A N 1
ATOM 1426 C CA . ASP A 1 194 ? 75.038 -51.450 -74.977 1.00 37.84 194 ASP A CA 1
ATOM 1427 C C . ASP A 1 194 ? 75.955 -50.237 -74.684 1.00 37.84 194 ASP A C 1
ATOM 1429 O O . ASP A 1 194 ? 75.529 -49.233 -74.127 1.00 37.84 194 ASP A O 1
ATOM 1433 N N . ARG A 1 195 ? 77.297 -50.330 -74.748 1.00 36.47 195 ARG A N 1
ATOM 1434 C CA . ARG A 1 195 ? 78.252 -50.442 -75.885 1.00 36.47 195 ARG A CA 1
ATOM 1435 C C . ARG A 1 195 ? 78.187 -49.309 -76.923 1.00 36.47 195 ARG A C 1
ATOM 1437 O O . ARG A 1 195 ? 77.378 -49.370 -77.838 1.00 36.47 195 ARG A O 1
ATOM 1444 N N . SER A 1 196 ? 79.161 -48.388 -76.831 1.00 35.44 196 SER A N 1
ATOM 1445 C CA . SER A 1 196 ? 79.984 -47.756 -77.903 1.00 35.44 196 SER A CA 1
ATOM 1446 C C . SER A 1 196 ? 80.367 -46.321 -77.490 1.00 35.44 196 SER A C 1
ATOM 1448 O O . SER A 1 196 ? 79.565 -45.664 -76.846 1.00 35.44 196 SER A O 1
ATOM 1450 N N . ALA A 1 197 ? 81.487 -45.684 -77.840 1.00 36.12 197 ALA A N 1
ATOM 1451 C CA . ALA A 1 197 ? 82.863 -46.022 -78.224 1.00 36.12 197 ALA A CA 1
ATOM 1452 C C . ALA A 1 197 ? 83.589 -44.659 -78.437 1.00 36.12 197 ALA A C 1
ATOM 1454 O O . ALA A 1 197 ? 82.962 -43.736 -78.945 1.00 36.12 197 ALA A O 1
ATOM 1455 N N . GLY A 1 198 ? 84.890 -44.548 -78.109 1.00 32.94 198 GLY A N 1
ATOM 1456 C CA . GLY A 1 198 ? 85.808 -43.459 -78.544 1.00 32.94 198 GLY A CA 1
ATOM 1457 C C . GLY A 1 198 ? 86.038 -42.313 -77.529 1.00 32.94 198 GLY A C 1
ATOM 1458 O O . GLY A 1 198 ? 85.200 -41.431 -77.450 1.00 32.94 198 GLY A O 1
ATOM 1459 N N . ASN A 1 199 ? 87.034 -42.271 -76.622 1.00 36.12 199 ASN A N 1
ATOM 1460 C CA . ASN A 1 199 ? 88.515 -42.402 -76.674 1.00 36.12 199 ASN A CA 1
ATOM 1461 C C . ASN A 1 199 ? 89.243 -41.103 -77.159 1.00 36.12 199 ASN A C 1
ATOM 1463 O O . ASN A 1 199 ? 88.702 -40.411 -78.009 1.00 36.12 199 ASN A O 1
ATOM 1467 N N . PRO A 1 200 ? 90.511 -40.811 -76.773 1.00 52.97 200 PRO A N 1
ATOM 1468 C CA . PRO A 1 200 ? 90.997 -40.361 -75.447 1.00 52.97 200 PRO A CA 1
ATOM 1469 C C . PRO A 1 200 ? 92.046 -39.208 -75.520 1.00 52.97 200 PRO A C 1
ATOM 1471 O O . PRO A 1 200 ? 92.491 -38.862 -76.611 1.00 52.97 200 PRO A O 1
ATOM 1474 N N . ARG A 1 201 ? 92.550 -38.713 -74.364 1.00 34.47 201 ARG A N 1
ATOM 1475 C CA . ARG A 1 201 ? 93.999 -38.534 -74.010 1.00 34.47 201 ARG A CA 1
ATOM 1476 C C . ARG A 1 201 ? 94.196 -37.850 -72.623 1.00 34.47 201 ARG A C 1
ATOM 1478 O O . ARG A 1 201 ? 93.227 -37.317 -72.098 1.00 34.47 201 ARG A O 1
ATOM 1485 N N . PRO A 1 202 ? 95.375 -37.971 -71.957 1.00 44.94 202 PRO A N 1
ATOM 1486 C CA . PRO A 1 202 ? 95.429 -38.452 -70.566 1.00 44.94 202 PRO A CA 1
ATOM 1487 C C . PRO A 1 202 ? 96.166 -37.559 -69.538 1.00 44.94 202 PRO A C 1
ATOM 1489 O O . PRO A 1 202 ? 96.965 -36.698 -69.890 1.00 44.94 202 PRO A O 1
ATOM 1492 N N . GLY A 1 203 ? 96.004 -37.924 -68.254 1.00 32.06 203 GLY A N 1
ATOM 1493 C CA . GLY A 1 203 ? 96.885 -37.593 -67.115 1.00 32.06 203 GLY A CA 1
ATOM 1494 C C . GLY A 1 20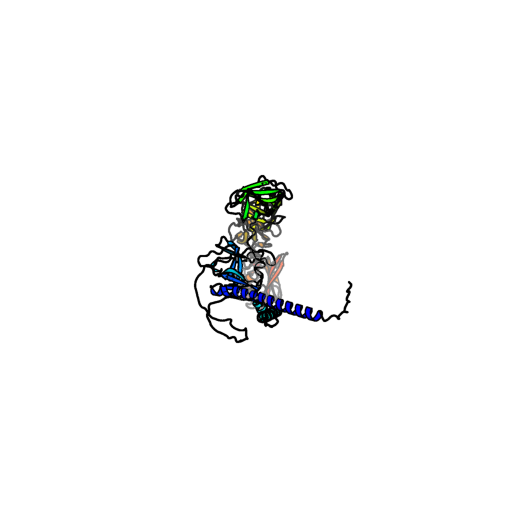3 ? 96.266 -36.563 -66.162 1.00 32.06 203 GLY A C 1
ATOM 1495 O O . GLY A 1 203 ? 96.046 -35.433 -66.553 1.00 32.06 203 GLY A O 1
ATOM 1496 N N . ARG A 1 204 ? 95.955 -36.861 -64.893 1.00 33.56 204 ARG A N 1
ATOM 1497 C CA . ARG A 1 204 ? 96.898 -37.264 -63.835 1.00 33.56 204 ARG A CA 1
ATOM 1498 C C . ARG A 1 204 ? 96.145 -37.900 -62.644 1.00 33.56 204 ARG A C 1
ATOM 1500 O O . ARG A 1 204 ? 94.997 -37.578 -62.371 1.00 33.56 204 ARG A O 1
ATOM 1507 N N . ARG A 1 205 ? 96.819 -38.841 -61.975 1.00 33.22 205 ARG A N 1
ATOM 1508 C CA . ARG A 1 205 ? 96.354 -39.773 -60.925 1.00 33.22 205 ARG A CA 1
ATOM 1509 C C . ARG A 1 205 ? 96.190 -39.128 -59.540 1.00 33.22 205 ARG A C 1
ATOM 1511 O O . ARG A 1 205 ? 97.010 -38.287 -59.218 1.00 33.22 205 ARG A O 1
ATOM 1518 N N . HIS A 1 206 ? 95.277 -39.663 -58.714 1.00 34.19 206 HIS A N 1
ATOM 1519 C CA . HIS A 1 206 ? 95.440 -40.085 -57.293 1.00 34.19 206 HIS A CA 1
ATOM 1520 C C . HIS A 1 206 ? 94.100 -40.726 -56.827 1.00 34.19 206 HIS A C 1
ATOM 1522 O O . HIS A 1 206 ? 93.072 -40.071 -56.893 1.00 34.19 206 HIS A O 1
ATOM 1528 N N . ARG A 1 207 ? 93.949 -42.061 -56.721 1.00 31.66 207 ARG A N 1
ATOM 1529 C CA . ARG A 1 207 ? 94.249 -43.027 -55.622 1.00 31.66 207 ARG A CA 1
ATOM 1530 C C . ARG A 1 207 ? 93.457 -42.834 -54.306 1.00 31.66 207 ARG A C 1
ATOM 1532 O O . ARG A 1 207 ? 93.722 -41.887 -53.584 1.00 31.66 207 ARG A O 1
ATOM 1539 N N . GLY A 1 208 ? 92.634 -43.841 -53.960 1.00 30.30 208 GLY A N 1
ATOM 1540 C CA . GLY A 1 208 ? 92.113 -44.141 -52.605 1.00 30.30 208 GLY A CA 1
ATOM 1541 C C . GLY A 1 208 ? 90.666 -44.673 -52.616 1.00 30.30 208 GLY A C 1
ATOM 1542 O O . GLY A 1 208 ? 89.756 -43.882 -52.798 1.00 30.30 208 GLY A O 1
ATOM 1543 N N . PHE A 1 209 ? 90.415 -45.993 -52.712 1.00 31.69 209 PHE A N 1
ATOM 1544 C CA . PHE A 1 209 ? 90.035 -46.910 -51.600 1.00 31.69 209 PHE A CA 1
ATOM 1545 C C . PHE A 1 209 ? 88.843 -46.406 -50.754 1.00 31.69 209 PHE A C 1
ATOM 1547 O O . PHE A 1 209 ? 88.910 -45.312 -50.229 1.00 31.69 209 PHE A O 1
ATOM 1554 N N . GLY A 1 210 ? 87.741 -47.110 -50.482 1.00 28.80 210 GLY A N 1
ATOM 1555 C CA . GLY A 1 210 ? 87.314 -48.497 -50.655 1.00 28.80 210 GLY A CA 1
ATOM 1556 C C . GLY A 1 210 ? 86.179 -48.775 -49.639 1.00 28.80 210 GLY A C 1
ATOM 1557 O O . GLY A 1 210 ? 86.247 -48.268 -48.532 1.00 28.80 210 GLY A O 1
ATOM 1558 N N . ARG A 1 211 ? 85.145 -49.534 -50.056 1.00 31.41 211 ARG A N 1
ATOM 1559 C CA . ARG A 1 211 ? 84.164 -50.381 -49.305 1.00 31.41 211 ARG A CA 1
ATOM 1560 C C . ARG A 1 211 ? 83.939 -50.089 -47.790 1.00 31.41 211 ARG A C 1
ATOM 1562 O O . ARG A 1 211 ? 84.887 -50.100 -47.025 1.00 31.41 211 ARG A O 1
ATOM 1569 N N . ARG A 1 212 ? 82.711 -50.058 -47.245 1.00 31.06 212 ARG A N 1
ATOM 1570 C CA . ARG A 1 212 ? 81.787 -51.206 -47.030 1.00 31.06 212 ARG A CA 1
ATOM 1571 C C . ARG A 1 212 ? 80.418 -50.718 -46.485 1.00 31.06 212 ARG A C 1
ATOM 1573 O O . ARG A 1 212 ? 80.379 -49.789 -45.692 1.00 31.06 212 ARG A O 1
ATOM 1580 N N . ARG A 1 213 ? 79.321 -51.401 -46.854 1.00 38.44 213 ARG A N 1
ATOM 1581 C CA . ARG A 1 213 ? 78.080 -51.544 -46.043 1.00 38.44 213 ARG A CA 1
ATOM 1582 C C . ARG A 1 213 ? 78.220 -52.808 -45.165 1.00 38.44 213 ARG A C 1
ATOM 1584 O O . ARG A 1 213 ? 78.975 -53.691 -45.584 1.00 38.44 213 ARG A O 1
ATOM 1591 N N . PRO A 1 214 ? 77.555 -52.915 -43.996 1.00 36.72 214 PRO A N 1
ATOM 1592 C CA . PRO A 1 214 ? 76.204 -53.521 -43.908 1.00 36.72 214 PRO A CA 1
ATOM 1593 C C . PRO A 1 214 ? 75.261 -52.775 -42.923 1.00 36.72 214 PRO A C 1
ATOM 1595 O O . PRO A 1 214 ? 75.718 -52.118 -42.002 1.00 36.72 214 PRO A O 1
ATOM 1598 N N . LEU A 1 215 ? 73.969 -52.610 -43.235 1.00 31.73 215 LEU A N 1
ATOM 1599 C CA . LEU A 1 215 ? 72.817 -53.398 -42.740 1.00 31.73 215 LEU A CA 1
ATOM 1600 C C . LEU A 1 215 ? 72.694 -53.525 -41.204 1.00 31.73 215 LEU A C 1
ATOM 1602 O O . LEU A 1 215 ? 73.352 -54.364 -40.603 1.00 31.73 215 LEU A O 1
ATOM 1606 N N . ALA A 1 216 ? 71.735 -52.793 -40.629 1.00 25.61 216 ALA A N 1
ATOM 1607 C CA . ALA A 1 216 ? 70.897 -53.244 -39.517 1.00 25.61 216 ALA A CA 1
ATOM 1608 C C . ALA A 1 216 ? 69.527 -52.546 -39.626 1.00 25.61 216 ALA A C 1
ATOM 1610 O O . ALA A 1 216 ? 69.448 -51.342 -39.863 1.00 25.61 216 ALA A O 1
ATOM 1611 N N . VAL A 1 217 ? 68.464 -53.340 -39.548 1.00 27.70 217 VAL A N 1
ATOM 1612 C CA . VAL A 1 217 ? 67.047 -52.964 -39.626 1.00 27.70 217 VAL A CA 1
ATOM 1613 C C . VAL A 1 217 ? 66.425 -53.320 -38.271 1.00 27.70 217 VAL A C 1
ATOM 1615 O O . VAL A 1 217 ? 66.802 -54.344 -37.706 1.00 27.70 217 VAL A O 1
ATOM 1618 N N . VAL A 1 218 ? 65.436 -52.511 -37.850 1.00 31.41 218 VAL A N 1
ATOM 1619 C CA . VAL A 1 218 ? 64.461 -52.667 -36.733 1.00 31.41 218 VAL A CA 1
ATOM 1620 C C . VAL A 1 218 ? 64.889 -52.094 -35.357 1.00 31.41 218 VAL A C 1
ATOM 1622 O O . VAL A 1 218 ? 66.045 -52.289 -34.992 1.00 31.41 218 VAL A O 1
ATOM 1625 N N . PRO A 1 219 ? 63.994 -51.487 -34.526 1.00 37.94 219 PRO A N 1
ATOM 1626 C CA . PRO A 1 219 ? 62.664 -50.892 -34.766 1.00 37.94 219 PRO A CA 1
ATOM 1627 C C . PRO A 1 219 ? 62.524 -49.412 -34.332 1.00 37.94 219 PRO A C 1
ATOM 1629 O O . PRO A 1 219 ? 63.166 -48.918 -33.414 1.00 37.94 219 PRO A O 1
ATOM 1632 N N . THR A 1 220 ? 61.551 -48.741 -34.943 1.00 38.56 220 THR A N 1
ATOM 1633 C CA . THR A 1 220 ? 60.732 -47.672 -34.352 1.00 38.56 220 THR A CA 1
ATOM 1634 C C . THR A 1 220 ? 59.945 -48.185 -33.142 1.00 38.56 220 THR A C 1
ATOM 1636 O O . THR A 1 220 ? 58.982 -48.919 -33.342 1.00 38.56 220 THR A O 1
ATOM 1639 N N . LEU A 1 221 ? 60.322 -47.786 -31.926 1.00 30.41 221 LEU A N 1
ATOM 1640 C CA . LEU A 1 221 ? 59.434 -47.417 -30.809 1.00 30.41 221 LEU A CA 1
ATOM 1641 C C . LEU A 1 221 ? 60.309 -46.948 -29.633 1.00 30.41 221 LEU A C 1
ATOM 1643 O O . LEU A 1 221 ? 61.363 -47.529 -29.409 1.00 30.41 221 LEU A O 1
ATOM 1647 N N . ALA A 1 222 ? 59.822 -45.963 -28.875 1.00 25.45 222 ALA A N 1
ATOM 1648 C CA . ALA A 1 222 ? 60.432 -45.358 -27.683 1.00 25.45 222 ALA A CA 1
ATOM 1649 C C . ALA A 1 222 ? 61.556 -44.334 -27.941 1.00 25.45 222 ALA A C 1
ATOM 1651 O O . ALA A 1 222 ? 62.696 -44.684 -28.214 1.00 25.45 222 ALA A O 1
ATOM 1652 N N . LEU A 1 223 ? 61.220 -43.046 -27.819 1.00 29.23 223 LEU A N 1
ATOM 1653 C CA . LEU A 1 223 ? 61.688 -42.208 -26.705 1.00 29.23 223 LEU A CA 1
ATOM 1654 C C . LEU A 1 223 ? 60.989 -40.836 -26.781 1.00 29.23 223 LEU A C 1
ATOM 1656 O O . LEU A 1 223 ? 61.454 -39.889 -27.407 1.00 29.23 223 LEU A O 1
ATOM 1660 N N . LEU A 1 224 ? 59.821 -40.768 -26.142 1.00 33.09 224 LEU A N 1
ATOM 1661 C CA . LEU A 1 224 ? 59.463 -39.616 -25.319 1.00 33.09 224 LEU A CA 1
ATOM 1662 C C . LEU A 1 224 ? 60.320 -39.726 -24.048 1.00 33.09 224 LEU A C 1
ATOM 1664 O O . LEU A 1 224 ? 60.497 -40.838 -23.553 1.00 33.09 224 LEU A O 1
ATOM 1668 N N . VAL A 1 225 ? 60.769 -38.581 -23.529 1.00 25.97 225 VAL A N 1
ATOM 1669 C CA . VAL A 1 225 ? 61.522 -38.350 -22.276 1.00 25.97 225 VAL A CA 1
ATOM 1670 C C . VAL A 1 225 ? 63.028 -38.060 -22.441 1.00 25.97 225 VAL A C 1
ATOM 1672 O O . VAL A 1 225 ? 63.832 -38.930 -22.756 1.00 25.97 225 VAL A O 1
ATOM 1675 N N . ALA A 1 226 ? 63.347 -36.812 -22.065 1.00 25.44 226 ALA A N 1
ATOM 1676 C CA . ALA A 1 226 ? 64.597 -36.260 -21.527 1.00 25.44 226 ALA A CA 1
ATOM 1677 C C . ALA A 1 226 ? 65.775 -35.933 -22.467 1.00 25.44 226 ALA A C 1
ATOM 1679 O O . ALA A 1 226 ? 66.359 -36.795 -23.115 1.00 25.44 226 ALA A O 1
ATOM 1680 N N . GLY A 1 227 ? 66.219 -34.670 -22.390 1.00 26.91 227 GLY A N 1
ATOM 1681 C CA . GLY A 1 227 ? 67.582 -34.271 -22.746 1.00 26.91 227 GLY A CA 1
ATOM 1682 C C . GLY A 1 227 ? 67.710 -32.825 -23.216 1.00 26.91 227 GLY A C 1
ATOM 1683 O O . GLY A 1 227 ? 67.768 -32.579 -24.415 1.00 26.91 227 GLY A O 1
ATOM 1684 N N . GLY A 1 228 ? 67.769 -31.875 -22.279 1.00 26.80 228 GLY A N 1
ATOM 1685 C CA . GLY A 1 228 ? 68.091 -30.478 -22.571 1.00 26.80 228 GLY A CA 1
ATOM 1686 C C . GLY A 1 228 ? 69.563 -30.277 -22.940 1.00 26.80 228 GLY A C 1
ATOM 1687 O O . GLY A 1 228 ? 70.442 -30.839 -22.293 1.00 26.80 228 GLY A O 1
ATOM 1688 N N . ILE A 1 229 ? 69.817 -29.435 -23.945 1.00 30.09 229 ILE A N 1
ATOM 1689 C CA . ILE A 1 229 ? 71.084 -28.728 -24.180 1.00 30.09 229 ILE A CA 1
ATOM 1690 C C . ILE A 1 229 ? 70.711 -27.359 -24.759 1.00 30.09 229 ILE A C 1
ATOM 1692 O O . ILE A 1 229 ? 70.064 -27.280 -25.801 1.00 30.09 229 ILE A O 1
ATOM 1696 N N . GLY A 1 230 ? 71.078 -26.288 -24.054 1.00 27.83 230 GLY A N 1
ATOM 1697 C CA . GLY A 1 230 ? 70.818 -24.913 -24.470 1.00 27.83 230 GLY A CA 1
ATOM 1698 C C . GLY A 1 230 ? 71.836 -24.401 -25.484 1.00 27.83 230 GLY A C 1
ATOM 1699 O O . GLY A 1 230 ? 73.021 -24.693 -25.352 1.00 27.83 230 GLY A O 1
ATOM 1700 N N . VAL A 1 231 ? 71.372 -23.591 -26.441 1.00 26.22 231 VAL A N 1
ATOM 1701 C CA . VAL A 1 231 ? 72.155 -22.567 -27.153 1.00 26.22 231 VAL A CA 1
ATOM 1702 C C . VAL A 1 231 ? 71.216 -21.408 -27.530 1.00 26.22 231 VAL A C 1
ATOM 1704 O O . VAL A 1 231 ? 70.041 -21.596 -27.827 1.00 26.22 231 VAL A O 1
ATOM 1707 N N . SER A 1 232 ? 71.781 -20.211 -27.450 1.00 26.08 232 SER A N 1
ATOM 1708 C CA . SER A 1 232 ? 71.248 -18.851 -27.532 1.00 26.08 232 SER A CA 1
ATOM 1709 C C . SER A 1 232 ? 70.548 -18.419 -28.830 1.00 26.08 232 SER A C 1
ATOM 1711 O O . SER A 1 232 ? 71.061 -18.664 -29.917 1.00 26.08 232 SER A O 1
ATOM 1713 N N . GLY A 1 233 ? 69.502 -17.599 -28.655 1.00 27.73 233 GLY A N 1
ATOM 1714 C CA . GLY A 1 233 ? 69.390 -16.242 -29.218 1.00 27.73 233 GLY A CA 1
ATOM 1715 C C . GLY A 1 233 ? 69.200 -16.085 -30.729 1.00 27.73 233 GLY A C 1
ATOM 1716 O O . GLY A 1 233 ? 70.162 -16.123 -31.489 1.00 27.73 233 GLY A O 1
ATOM 1717 N N . GLY A 1 234 ? 67.973 -15.751 -31.128 1.00 25.23 234 GLY A N 1
ATOM 1718 C CA . GLY A 1 234 ? 67.658 -15.140 -32.416 1.00 25.23 234 GLY A CA 1
ATOM 1719 C C . GLY A 1 234 ? 66.200 -14.692 -32.442 1.00 25.23 234 GLY A C 1
ATOM 1720 O O . GLY A 1 234 ? 65.306 -15.518 -32.267 1.00 25.23 234 GLY A O 1
ATOM 1721 N N . ASP A 1 235 ? 65.967 -13.392 -32.618 1.00 26.38 235 ASP A N 1
ATOM 1722 C CA . ASP A 1 235 ? 64.633 -12.811 -32.763 1.00 26.38 235 ASP A CA 1
ATOM 1723 C C . ASP A 1 235 ? 63.901 -13.449 -33.949 1.00 26.38 235 ASP A C 1
ATOM 1725 O O . ASP A 1 235 ? 64.305 -13.304 -35.104 1.00 26.38 235 ASP A O 1
ATOM 1729 N N . LEU A 1 236 ? 62.807 -14.158 -33.667 1.00 28.80 236 LEU A N 1
ATOM 1730 C CA . LEU A 1 236 ? 61.874 -14.613 -34.689 1.00 28.80 236 LEU A CA 1
ATOM 1731 C C . LEU A 1 236 ? 60.687 -13.657 -34.734 1.00 28.80 236 LEU A C 1
ATOM 1733 O O . LEU A 1 236 ? 59.977 -13.453 -33.746 1.00 28.80 236 LEU A O 1
ATOM 1737 N N . ALA A 1 237 ? 60.507 -13.065 -35.913 1.00 25.95 237 ALA A N 1
ATOM 1738 C CA . ALA A 1 237 ? 59.407 -12.186 -36.256 1.00 25.95 237 ALA A CA 1
ATOM 1739 C C . ALA A 1 237 ? 58.054 -12.828 -35.909 1.00 25.95 237 ALA A C 1
ATOM 1741 O O . ALA A 1 237 ? 57.749 -13.960 -36.285 1.00 25.95 237 ALA A O 1
ATOM 1742 N N . SER A 1 238 ? 57.246 -12.058 -35.186 1.00 28.75 238 SER A N 1
ATOM 1743 C CA . SER A 1 238 ? 55.882 -12.382 -34.788 1.00 28.75 238 SER A CA 1
ATOM 1744 C C . SER A 1 238 ? 54.965 -12.384 -36.018 1.00 28.75 238 SER A C 1
ATOM 1746 O O . SER A 1 238 ? 54.643 -11.321 -36.551 1.00 28.75 238 SER A O 1
ATOM 1748 N N . ALA A 1 239 ? 54.500 -13.558 -36.444 1.00 27.42 239 ALA A N 1
ATOM 1749 C CA . ALA A 1 239 ? 53.348 -13.670 -37.331 1.00 27.42 239 ALA A CA 1
ATOM 1750 C C . ALA A 1 239 ? 52.073 -13.555 -36.482 1.00 27.42 239 ALA A C 1
ATOM 1752 O O . ALA A 1 239 ? 51.695 -14.486 -35.778 1.00 27.42 239 ALA A O 1
ATOM 1753 N N . GLY A 1 240 ? 51.427 -12.389 -36.502 1.00 25.72 240 GLY A N 1
ATOM 1754 C CA . GLY A 1 240 ? 50.148 -12.196 -35.824 1.00 25.72 240 GLY A CA 1
ATOM 1755 C C . GLY A 1 240 ? 49.007 -12.770 -36.658 1.00 25.72 240 GLY A C 1
ATOM 1756 O O . GLY A 1 240 ? 48.517 -12.082 -37.546 1.00 25.72 240 GLY A O 1
ATOM 1757 N N . PHE A 1 241 ? 48.547 -13.984 -36.359 1.00 37.84 241 PHE A N 1
ATOM 1758 C CA . PHE A 1 241 ? 47.372 -14.564 -37.013 1.00 37.84 241 PHE A CA 1
ATOM 1759 C C . PHE A 1 241 ? 46.098 -14.246 -36.225 1.00 37.84 241 PHE A C 1
ATOM 1761 O O . PHE A 1 241 ? 45.886 -14.793 -35.149 1.00 37.84 241 PHE A O 1
ATOM 1768 N N . THR A 1 242 ? 45.252 -13.362 -36.756 1.00 33.44 242 THR A N 1
ATOM 1769 C CA . THR A 1 242 ? 43.822 -13.274 -36.398 1.00 33.44 242 THR A CA 1
ATOM 1770 C C . THR A 1 242 ? 42.949 -12.881 -37.591 1.00 33.44 242 THR A C 1
ATOM 1772 O O . THR A 1 242 ? 41.865 -12.357 -37.382 1.00 33.44 242 THR A O 1
ATOM 1775 N N . ASP A 1 243 ? 43.381 -13.138 -38.828 1.00 31.80 243 ASP A N 1
ATOM 1776 C CA . ASP A 1 243 ? 42.515 -12.929 -39.993 1.00 31.80 243 ASP A CA 1
ATOM 1777 C C . ASP A 1 243 ? 42.286 -14.266 -40.700 1.00 31.80 243 ASP A C 1
ATOM 1779 O O . ASP A 1 243 ? 43.227 -14.943 -41.124 1.00 31.80 243 ASP A O 1
ATOM 1783 N N . THR A 1 244 ? 41.029 -14.699 -40.741 1.00 33.31 244 THR A N 1
ATOM 1784 C CA . THR A 1 244 ? 40.609 -15.930 -41.412 1.00 33.31 244 THR A CA 1
ATOM 1785 C C . THR A 1 244 ? 40.565 -15.671 -42.915 1.00 33.31 244 THR A C 1
ATOM 1787 O O . THR A 1 244 ? 39.917 -14.737 -43.374 1.00 33.31 244 THR A O 1
ATOM 1790 N N . THR A 1 245 ? 41.204 -16.528 -43.715 1.00 28.89 245 THR A N 1
ATOM 1791 C CA . THR A 1 245 ? 40.903 -16.602 -45.153 1.00 28.89 245 THR A CA 1
ATOM 1792 C C . THR A 1 245 ? 40.166 -17.900 -45.435 1.00 28.89 245 THR A C 1
ATOM 1794 O O . THR A 1 245 ? 40.581 -18.980 -45.016 1.00 28.89 245 THR A O 1
ATOM 1797 N N . VAL A 1 246 ? 39.041 -17.790 -46.135 1.00 35.34 246 VAL A N 1
ATOM 1798 C CA . VAL A 1 246 ? 38.281 -18.933 -46.634 1.00 35.34 246 VAL A CA 1
ATOM 1799 C C . VAL A 1 246 ? 38.838 -19.290 -48.012 1.00 35.34 246 VAL A C 1
ATOM 1801 O O . VAL A 1 246 ? 38.640 -18.523 -48.952 1.00 35.34 246 VAL A O 1
ATOM 1804 N N . SER A 1 247 ? 39.503 -20.440 -48.168 1.00 31.00 247 SER A N 1
ATOM 1805 C CA . SER A 1 247 ? 39.261 -21.332 -49.320 1.00 31.00 247 SER A CA 1
ATOM 1806 C C . SER A 1 247 ? 40.090 -22.624 -49.322 1.00 31.00 247 SER A C 1
ATOM 1808 O O . SER A 1 247 ? 41.216 -22.651 -48.823 1.00 31.00 247 SER A O 1
ATOM 1810 N N . PRO A 1 248 ? 39.539 -23.704 -49.912 1.00 41.34 248 PRO A N 1
ATOM 1811 C CA . PRO A 1 248 ? 40.126 -25.034 -49.903 1.00 41.34 248 PRO A CA 1
ATOM 1812 C C . PRO A 1 248 ? 41.217 -25.202 -50.974 1.00 41.34 248 PRO A C 1
ATOM 1814 O O . PRO A 1 248 ? 41.109 -24.711 -52.094 1.00 41.34 248 PRO A O 1
ATOM 1817 N N . SER A 1 249 ? 42.214 -26.027 -50.642 1.00 34.72 249 SER A N 1
ATOM 1818 C CA . SER A 1 249 ? 43.157 -26.719 -51.542 1.00 34.72 249 SER A CA 1
ATOM 1819 C C . SER A 1 249 ? 44.166 -25.885 -52.362 1.00 34.72 249 SER A C 1
ATOM 1821 O O . SER A 1 249 ? 43.929 -25.528 -53.507 1.00 34.72 249 SER A O 1
ATOM 1823 N N . ASN A 1 250 ? 45.365 -25.753 -51.778 1.00 32.84 250 ASN A N 1
ATOM 1824 C CA . ASN A 1 250 ? 46.705 -25.645 -52.382 1.00 32.84 250 ASN A CA 1
ATOM 1825 C C . ASN A 1 250 ? 46.926 -24.718 -53.592 1.00 32.84 250 ASN A C 1
ATOM 1827 O O . ASN A 1 250 ? 46.733 -25.118 -54.739 1.00 32.84 250 ASN A O 1
ATOM 1831 N N . THR A 1 251 ? 47.644 -23.619 -53.348 1.00 27.11 251 THR A N 1
ATOM 1832 C CA . THR A 1 251 ? 48.587 -23.044 -54.321 1.00 27.11 251 THR A CA 1
ATOM 1833 C C . THR A 1 251 ? 49.885 -22.656 -53.625 1.00 27.11 251 THR A C 1
ATOM 1835 O O . THR A 1 251 ? 49.875 -21.989 -52.595 1.00 27.11 251 THR A O 1
ATOM 1838 N N . TRP A 1 252 ? 51.012 -23.073 -54.201 1.00 28.09 252 TRP A N 1
ATOM 1839 C CA . TRP A 1 252 ? 52.318 -22.491 -53.913 1.00 28.09 252 TRP A CA 1
ATOM 1840 C C . TRP A 1 252 ? 52.268 -20.990 -54.209 1.00 28.09 252 TRP A C 1
ATOM 1842 O O . TRP A 1 252 ? 51.859 -20.609 -55.306 1.00 28.09 252 TRP A O 1
ATOM 1852 N N . THR A 1 253 ? 52.724 -20.145 -53.286 1.00 30.28 253 THR A N 1
ATOM 1853 C CA . THR A 1 253 ? 52.911 -18.717 -53.566 1.00 30.28 253 THR A CA 1
ATOM 1854 C C . THR A 1 253 ? 54.254 -18.527 -54.270 1.00 30.28 253 THR A C 1
ATOM 1856 O O . THR A 1 253 ? 55.301 -18.362 -53.648 1.00 30.28 253 THR A O 1
ATOM 1859 N N . VAL A 1 254 ? 54.221 -18.582 -55.603 1.00 31.38 254 VAL A N 1
ATOM 1860 C CA . VAL A 1 254 ? 55.069 -17.707 -56.425 1.00 31.38 254 VAL A CA 1
ATOM 1861 C C . VAL A 1 254 ? 54.613 -16.274 -56.132 1.00 31.38 254 VAL A C 1
ATOM 1863 O O . VAL A 1 254 ? 53.435 -16.086 -55.835 1.00 31.38 254 VAL A O 1
ATOM 1866 N N . SER A 1 255 ? 55.542 -15.313 -56.149 1.00 32.12 255 SER A N 1
ATOM 1867 C CA . SER A 1 255 ? 55.329 -13.878 -55.900 1.00 32.12 255 SER A CA 1
ATOM 1868 C C . SER A 1 255 ? 53.904 -13.402 -56.177 1.00 32.12 255 SER A C 1
ATOM 1870 O O . SER A 1 255 ? 53.370 -13.678 -57.255 1.00 32.12 255 SER A O 1
ATOM 1872 N N . ASP A 1 256 ? 53.353 -12.666 -55.209 1.00 38.09 256 ASP A N 1
ATOM 1873 C CA . ASP A 1 256 ? 52.106 -11.914 -55.301 1.00 38.09 256 ASP A CA 1
ATOM 1874 C C . ASP A 1 256 ? 51.890 -11.393 -56.724 1.00 38.09 256 ASP A C 1
ATOM 1876 O O . ASP A 1 256 ? 52.824 -10.917 -57.382 1.00 38.09 256 ASP A O 1
ATOM 1880 N N . SER A 1 257 ? 50.656 -11.489 -57.214 1.00 39.91 257 SER A N 1
ATOM 1881 C CA . SER A 1 257 ? 50.288 -10.710 -58.383 1.00 39.91 257 SER A CA 1
ATOM 1882 C C . SER A 1 257 ? 50.717 -9.273 -58.097 1.00 39.91 257 SER A C 1
ATOM 1884 O O . SER A 1 257 ? 50.219 -8.672 -57.147 1.00 39.91 257 SER A O 1
ATOM 1886 N N . LEU A 1 258 ? 51.595 -8.706 -58.924 1.00 47.69 258 LEU A N 1
ATOM 1887 C CA . LEU A 1 258 ? 51.941 -7.279 -58.928 1.00 47.69 258 LEU A CA 1
ATOM 1888 C C . LEU A 1 258 ? 50.726 -6.394 -59.305 1.00 47.69 258 LEU A C 1
ATOM 1890 O O . LEU A 1 258 ? 50.888 -5.293 -59.817 1.00 47.69 258 LEU A O 1
ATOM 1894 N N . ALA A 1 259 ? 49.502 -6.895 -59.122 1.00 58.50 259 ALA A N 1
ATOM 1895 C CA . ALA A 1 259 ? 48.267 -6.191 -59.376 1.00 58.50 259 ALA A CA 1
ATOM 1896 C C . ALA A 1 259 ? 47.890 -5.406 -58.120 1.00 58.50 259 ALA A C 1
ATOM 1898 O O . ALA A 1 259 ? 47.631 -5.977 -57.056 1.00 58.50 259 ALA A O 1
ATOM 1899 N N . HIS A 1 260 ? 47.843 -4.088 -58.267 1.00 72.06 260 HIS A N 1
ATOM 1900 C CA . HIS A 1 260 ? 47.288 -3.174 -57.282 1.00 72.06 260 HIS A CA 1
ATOM 1901 C C . HIS A 1 260 ? 45.865 -3.608 -56.879 1.00 72.06 260 HIS A C 1
ATOM 1903 O O . HIS A 1 260 ? 45.047 -3.939 -57.743 1.00 72.06 260 HIS A O 1
ATOM 1909 N N . ARG A 1 261 ? 45.532 -3.576 -55.582 1.00 82.62 261 ARG A N 1
ATOM 1910 C CA . ARG A 1 261 ? 44.160 -3.828 -55.092 1.00 82.62 261 ARG A CA 1
ATOM 1911 C C . ARG A 1 261 ? 43.620 -2.613 -54.360 1.00 82.62 261 ARG A C 1
ATOM 1913 O O . ARG A 1 261 ? 44.307 -2.042 -53.521 1.00 82.62 261 ARG A O 1
ATOM 1920 N N . LEU A 1 262 ? 42.370 -2.263 -54.649 1.00 92.12 262 LEU A N 1
ATOM 1921 C CA . LEU A 1 262 ? 41.649 -1.169 -54.006 1.00 92.12 262 LEU A CA 1
ATOM 1922 C C . LEU A 1 262 ? 40.437 -1.719 -53.252 1.00 92.12 262 LEU A C 1
ATOM 1924 O O . LEU A 1 262 ? 39.619 -2.428 -53.838 1.00 92.12 262 LEU A O 1
ATOM 1928 N N . ALA A 1 263 ? 40.292 -1.355 -51.983 1.00 93.56 263 ALA A N 1
ATOM 1929 C CA . ALA A 1 263 ? 39.127 -1.678 -51.169 1.00 93.56 263 ALA A CA 1
ATOM 1930 C C . ALA A 1 263 ? 38.561 -0.414 -50.512 1.00 93.56 263 ALA A C 1
ATOM 1932 O O . ALA A 1 263 ? 39.309 0.486 -50.133 1.00 93.56 263 ALA A O 1
ATOM 1933 N N . LEU A 1 264 ? 37.236 -0.351 -50.384 1.00 95.00 264 LEU A N 1
ATOM 1934 C CA . LEU A 1 264 ? 36.530 0.663 -49.605 1.00 95.00 264 LEU A CA 1
ATOM 1935 C C . LEU A 1 264 ? 35.992 -0.002 -48.334 1.00 95.00 264 LEU A C 1
ATOM 1937 O O . LEU A 1 264 ? 35.317 -1.027 -48.421 1.00 95.00 264 LEU A O 1
ATOM 1941 N N . ALA A 1 265 ? 36.281 0.573 -47.167 1.00 94.62 265 ALA A N 1
ATOM 1942 C CA . ALA A 1 265 ? 35.688 0.130 -45.912 1.00 94.62 265 ALA A CA 1
ATOM 1943 C C . ALA A 1 265 ? 34.191 0.477 -45.877 1.00 94.62 265 ALA A C 1
ATOM 1945 O O . ALA A 1 265 ? 33.786 1.554 -46.319 1.00 94.62 265 ALA A O 1
ATOM 1946 N N . SER A 1 266 ? 33.368 -0.426 -45.339 1.00 94.12 266 SER A N 1
ATOM 1947 C CA . SER A 1 266 ? 31.938 -0.156 -45.163 1.00 94.12 266 SER A CA 1
ATOM 1948 C C . SER A 1 266 ? 31.731 0.972 -44.143 1.00 94.12 266 SER A C 1
ATOM 1950 O O . SER A 1 266 ? 32.271 0.874 -43.041 1.00 94.12 266 SER A O 1
ATOM 1952 N N . PRO A 1 267 ? 30.939 2.015 -44.458 1.00 93.06 267 PRO A N 1
ATOM 1953 C CA . PRO A 1 267 ? 30.625 3.080 -43.506 1.00 93.06 267 PRO A CA 1
ATOM 1954 C C . PRO A 1 267 ? 29.535 2.698 -42.489 1.00 93.06 267 PRO A C 1
ATOM 1956 O O . PRO A 1 267 ? 29.189 3.516 -41.642 1.00 93.06 267 PRO A O 1
ATOM 1959 N N . GLY A 1 268 ? 28.974 1.487 -42.586 1.00 92.62 268 GLY A N 1
ATOM 1960 C CA . GLY A 1 268 ? 27.799 1.048 -41.831 1.00 92.62 268 GLY A CA 1
ATOM 1961 C C . GLY A 1 268 ? 26.558 0.887 -42.714 1.00 92.62 268 GLY A C 1
ATOM 1962 O O . GLY A 1 268 ? 26.532 1.323 -43.864 1.00 92.62 268 GLY A O 1
ATOM 1963 N N . ALA A 1 269 ? 25.532 0.217 -42.182 1.00 93.56 269 ALA A N 1
ATOM 1964 C CA . ALA A 1 269 ? 24.295 -0.073 -42.916 1.00 93.56 269 ALA A CA 1
ATOM 1965 C C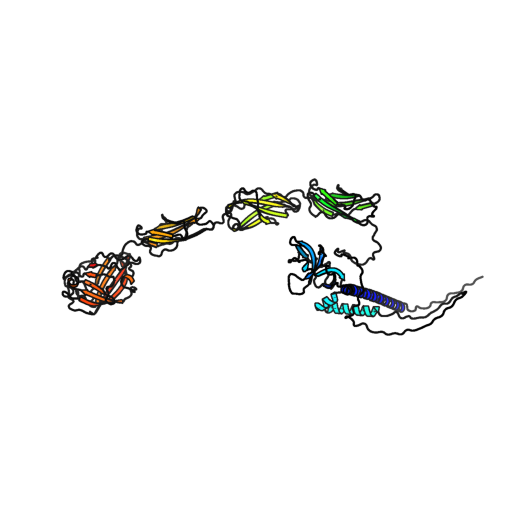 . ALA A 1 269 ? 23.336 1.128 -42.986 1.00 93.56 269 ALA A C 1
ATOM 1967 O O . ALA A 1 269 ? 22.637 1.291 -43.982 1.00 93.56 269 ALA A O 1
ATOM 1968 N N . VAL A 1 270 ? 23.321 1.970 -41.948 1.00 96.62 270 VAL A N 1
ATOM 1969 C CA . VAL A 1 270 ? 22.543 3.213 -41.875 1.00 96.62 270 VAL A CA 1
ATOM 1970 C C . VAL A 1 270 ? 23.496 4.333 -41.486 1.00 96.62 270 VAL A C 1
ATOM 1972 O O . VAL A 1 270 ? 24.276 4.179 -40.547 1.00 96.62 270 VAL A O 1
ATOM 1975 N N . VAL A 1 271 ? 23.467 5.440 -42.219 1.00 96.12 271 VAL A N 1
ATOM 1976 C CA . VAL A 1 271 ? 24.413 6.542 -42.046 1.00 96.12 271 VAL A CA 1
ATOM 1977 C C . VAL A 1 271 ? 23.710 7.893 -42.089 1.00 96.12 271 VAL A C 1
ATOM 1979 O O . VAL A 1 271 ? 22.709 8.073 -42.786 1.00 96.12 271 VAL A O 1
ATOM 1982 N N . ARG A 1 272 ? 24.270 8.866 -41.365 1.00 94.94 272 ARG A N 1
ATOM 1983 C CA . ARG A 1 272 ? 23.806 10.256 -41.362 1.00 94.94 272 ARG A CA 1
ATOM 1984 C C . ARG A 1 272 ? 24.919 11.238 -41.005 1.00 94.94 272 ARG A C 1
ATOM 1986 O O . ARG A 1 272 ? 25.912 10.875 -40.374 1.00 94.94 272 ARG A O 1
ATOM 1993 N N . GLY A 1 273 ? 24.705 12.512 -41.320 1.00 93.06 273 GLY A N 1
ATOM 1994 C CA . GLY A 1 273 ? 25.617 13.594 -40.970 1.00 93.06 273 GLY A CA 1
ATOM 1995 C C . GLY A 1 273 ? 26.979 13.476 -41.658 1.00 93.06 273 GLY A C 1
ATOM 1996 O O . GLY A 1 273 ? 27.070 13.552 -42.879 1.00 93.06 273 GLY A O 1
ATOM 1997 N N . SER A 1 274 ? 28.045 13.377 -40.865 1.00 93.94 274 SER A N 1
ATOM 1998 C CA . SER A 1 274 ? 29.439 13.349 -41.323 1.00 93.94 274 SER A CA 1
ATOM 1999 C C . SER A 1 274 ? 29.989 11.926 -41.213 1.00 93.94 274 SER A C 1
ATOM 2001 O O . SER A 1 274 ? 30.393 11.506 -40.131 1.00 93.94 274 SER A O 1
ATOM 2003 N N . VAL A 1 275 ? 30.014 11.201 -42.329 1.00 96.19 275 VAL A N 1
ATOM 2004 C CA . VAL A 1 275 ? 30.310 9.764 -42.381 1.00 96.19 275 VAL A CA 1
ATOM 2005 C C . VAL A 1 275 ? 31.774 9.531 -42.771 1.00 96.19 275 VAL A C 1
ATOM 2007 O O . VAL A 1 275 ? 32.175 9.957 -43.857 1.00 96.19 275 VAL A O 1
ATOM 2010 N N . PRO A 1 276 ? 32.597 8.865 -41.943 1.00 96.06 276 PRO A N 1
ATOM 2011 C CA . PRO A 1 276 ? 33.976 8.563 -42.308 1.00 96.06 276 PRO A CA 1
ATOM 2012 C C . PRO A 1 276 ? 34.021 7.518 -43.428 1.00 96.06 276 PRO A C 1
ATOM 2014 O O . PRO A 1 276 ? 33.461 6.431 -43.304 1.00 96.06 276 PRO A O 1
ATOM 2017 N N . LEU A 1 277 ? 34.722 7.838 -44.514 1.00 96.75 277 LEU A N 1
ATOM 2018 C CA . LEU A 1 277 ? 35.032 6.906 -45.593 1.00 96.75 277 LEU A CA 1
ATOM 2019 C C . LEU A 1 277 ? 36.540 6.675 -45.642 1.00 96.75 277 LEU A C 1
ATOM 2021 O O . LEU A 1 277 ? 37.318 7.633 -45.647 1.00 96.75 277 LEU A O 1
ATOM 2025 N N . THR A 1 278 ? 36.939 5.409 -45.725 1.00 96.25 278 THR A N 1
ATOM 2026 C CA . THR A 1 278 ? 38.346 5.002 -45.777 1.00 96.25 278 THR A CA 1
ATOM 2027 C C . THR A 1 278 ? 38.546 3.992 -46.892 1.00 96.25 278 THR A C 1
ATOM 2029 O O . THR A 1 278 ? 37.888 2.952 -46.918 1.00 96.25 278 THR A O 1
ATOM 2032 N N . ALA A 1 279 ? 39.479 4.279 -47.795 1.00 94.50 279 ALA A N 1
ATOM 2033 C CA . ALA A 1 279 ? 39.907 3.358 -48.835 1.00 94.50 279 ALA A CA 1
ATOM 2034 C C . ALA A 1 279 ? 41.342 2.880 -48.579 1.00 94.50 279 ALA A C 1
ATOM 2036 O O . ALA A 1 279 ? 42.211 3.651 -48.165 1.00 94.50 279 ALA A O 1
ATOM 2037 N N . THR A 1 280 ? 41.603 1.608 -48.857 1.00 92.06 280 THR A N 1
ATOM 2038 C CA . THR A 1 280 ? 42.933 1.005 -48.774 1.00 92.06 280 THR A CA 1
ATOM 2039 C C . THR A 1 280 ? 43.389 0.591 -50.166 1.00 92.06 280 THR A C 1
ATOM 2041 O O . THR A 1 280 ? 42.674 -0.088 -50.903 1.00 92.06 280 THR A O 1
ATOM 2044 N N . LEU A 1 281 ? 44.585 1.043 -50.540 1.00 87.94 281 LEU A N 1
ATOM 2045 C CA . LEU A 1 281 ? 45.259 0.662 -51.775 1.00 87.94 281 LEU A CA 1
ATOM 2046 C C . LEU A 1 281 ? 46.498 -0.145 -51.392 1.00 87.94 281 LEU A C 1
ATOM 2048 O O . LEU A 1 281 ? 47.397 0.391 -50.746 1.00 87.94 281 LEU A O 1
ATOM 2052 N N . SER A 1 282 ? 46.534 -1.421 -51.761 1.00 84.31 282 SER A N 1
ATOM 2053 C CA . SER A 1 282 ? 47.678 -2.302 -51.526 1.00 84.31 282 SER A CA 1
ATOM 2054 C C . SER A 1 282 ? 48.439 -2.584 -52.819 1.00 84.31 282 SER A C 1
ATOM 2056 O O . SER A 1 282 ? 47.890 -2.486 -53.921 1.00 84.31 282 SER A O 1
ATOM 2058 N N . ASN A 1 283 ? 49.724 -2.915 -52.668 1.00 72.12 283 ASN A N 1
ATOM 2059 C CA . ASN A 1 283 ? 50.656 -3.209 -53.760 1.00 72.12 283 ASN A CA 1
ATOM 2060 C C . ASN A 1 283 ? 50.876 -2.043 -54.746 1.00 72.12 283 ASN A C 1
ATOM 2062 O O . ASN A 1 283 ? 51.253 -2.269 -55.891 1.00 72.12 283 ASN A O 1
ATOM 2066 N N . ALA A 1 284 ? 50.670 -0.797 -54.300 1.00 66.81 284 ALA A N 1
ATOM 2067 C CA . ALA A 1 284 ? 51.111 0.390 -55.029 1.00 66.81 284 ALA A CA 1
ATOM 2068 C C . ALA A 1 284 ? 52.612 0.616 -54.825 1.00 66.81 284 ALA A C 1
ATOM 2070 O O . ALA A 1 284 ? 53.093 0.576 -53.690 1.00 66.81 284 ALA A O 1
ATOM 2071 N N . GLY A 1 285 ? 53.354 0.832 -55.915 1.00 60.38 285 GLY A N 1
ATOM 2072 C CA . GLY A 1 285 ? 54.763 1.203 -55.829 1.00 60.38 285 GLY A CA 1
ATOM 2073 C C . GLY A 1 285 ? 54.918 2.553 -55.127 1.00 60.38 285 GLY A C 1
ATOM 2074 O O . GLY A 1 285 ? 54.037 3.404 -55.219 1.00 60.38 285 GLY A O 1
ATOM 2075 N N . ALA A 1 286 ? 56.043 2.771 -54.441 1.00 58.78 286 ALA A N 1
ATOM 2076 C CA . ALA A 1 286 ? 56.314 4.027 -53.730 1.00 58.78 286 ALA A CA 1
ATOM 2077 C C . ALA A 1 286 ? 56.308 5.271 -54.650 1.00 58.78 286 ALA A C 1
ATOM 2079 O O . ALA A 1 286 ? 56.092 6.379 -54.165 1.00 58.78 286 ALA A O 1
ATOM 2080 N N . ASP A 1 287 ? 56.486 5.071 -55.962 1.00 57.78 287 ASP A N 1
ATOM 2081 C CA . ASP A 1 287 ? 56.507 6.116 -56.994 1.00 57.78 287 ASP A CA 1
ATOM 2082 C C . ASP A 1 287 ? 55.166 6.275 -57.751 1.00 57.78 287 ASP A C 1
ATOM 2084 O O . ASP A 1 287 ? 55.033 7.159 -58.602 1.00 57.78 287 ASP A O 1
ATOM 2088 N N . ASP A 1 288 ? 54.147 5.456 -57.454 1.00 66.75 288 ASP A N 1
ATOM 2089 C CA . ASP A 1 288 ? 52.845 5.531 -58.124 1.00 66.75 288 ASP A CA 1
ATOM 2090 C C . ASP A 1 288 ? 51.945 6.595 -57.471 1.00 66.75 288 ASP A C 1
ATOM 2092 O O . ASP A 1 288 ? 51.370 6.394 -56.398 1.00 66.75 288 ASP A O 1
ATOM 2096 N N . SER A 1 289 ? 51.751 7.728 -58.152 1.00 79.81 289 SER A N 1
ATOM 2097 C CA . SER A 1 289 ? 50.759 8.727 -57.732 1.00 79.81 289 SER A CA 1
ATOM 2098 C C . SER A 1 289 ? 49.339 8.294 -58.126 1.00 79.81 289 SER A C 1
ATOM 2100 O O . SER A 1 289 ? 48.968 8.288 -59.302 1.00 79.81 289 SER A O 1
ATOM 2102 N N . TYR A 1 290 ? 48.529 7.932 -57.127 1.00 87.50 290 TYR A N 1
ATOM 2103 C CA . TYR A 1 290 ? 47.110 7.614 -57.295 1.00 87.50 290 TYR A CA 1
ATOM 2104 C C . TYR A 1 290 ? 46.219 8.737 -56.763 1.00 87.50 290 TYR A C 1
ATOM 2106 O O . TYR A 1 290 ? 46.393 9.229 -55.649 1.00 87.50 290 TYR A O 1
ATOM 2114 N N . VAL A 1 291 ? 45.196 9.088 -57.541 1.00 92.38 291 VAL A N 1
ATOM 2115 C CA . VAL A 1 291 ? 44.065 9.895 -57.080 1.00 92.38 291 VAL A CA 1
ATOM 2116 C C . VAL A 1 291 ? 42.897 8.956 -56.798 1.00 92.38 291 VAL A C 1
ATOM 2118 O O . VAL A 1 291 ? 42.340 8.354 -57.716 1.00 92.38 291 VAL A O 1
ATOM 2121 N N . VAL A 1 292 ? 42.528 8.827 -55.525 1.00 94.56 292 VAL A N 1
ATOM 2122 C CA . VAL A 1 292 ? 41.418 7.997 -55.051 1.00 94.56 292 VAL A CA 1
ATOM 2123 C C . VAL A 1 292 ? 40.172 8.858 -54.881 1.00 94.56 292 VAL A C 1
ATOM 2125 O O . VAL A 1 292 ? 40.125 9.760 -54.042 1.00 94.56 292 VAL A O 1
ATOM 2128 N N . ARG A 1 293 ? 39.145 8.569 -55.677 1.00 97.00 293 ARG A N 1
ATOM 2129 C CA . ARG A 1 293 ? 37.788 9.098 -55.529 1.00 97.00 293 ARG A CA 1
ATOM 2130 C C . ARG A 1 293 ? 36.946 8.087 -54.771 1.00 97.00 293 ARG A C 1
ATOM 2132 O O . ARG A 1 293 ? 36.900 6.924 -55.154 1.00 97.00 293 ARG A O 1
ATOM 2139 N N . MET A 1 294 ? 36.281 8.524 -53.712 1.00 97.06 294 MET A N 1
ATOM 2140 C CA . MET A 1 294 ? 35.220 7.741 -53.081 1.00 97.06 294 MET A CA 1
ATOM 2141 C C . MET A 1 294 ? 33.896 8.271 -53.611 1.00 97.06 294 MET A C 1
ATOM 2143 O O . MET A 1 294 ? 33.643 9.476 -53.565 1.00 97.06 294 MET A O 1
ATOM 2147 N N . GLU A 1 295 ? 33.095 7.382 -54.179 1.00 97.62 295 GLU A N 1
ATOM 2148 C CA . GLU A 1 295 ? 31.895 7.705 -54.939 1.00 97.62 295 GLU A CA 1
ATOM 2149 C C . GLU A 1 295 ? 30.683 6.978 -54.354 1.00 97.62 295 GLU A C 1
ATOM 2151 O O . GLU A 1 295 ? 30.810 5.882 -53.806 1.00 97.62 295 GLU A O 1
ATOM 2156 N N . TYR A 1 296 ? 29.507 7.577 -54.514 1.00 97.62 296 TYR A N 1
ATOM 2157 C CA . TYR A 1 296 ? 28.218 6.999 -54.155 1.00 97.62 296 TYR A CA 1
ATOM 2158 C C . TYR A 1 296 ? 27.232 7.137 -55.320 1.00 97.62 296 TYR A C 1
ATOM 2160 O O . TYR A 1 296 ? 27.306 8.087 -56.102 1.00 97.62 296 TYR A O 1
ATOM 2168 N N . ALA A 1 297 ? 26.304 6.198 -55.441 1.00 97.38 297 ALA A N 1
ATOM 2169 C CA . ALA A 1 297 ? 25.228 6.207 -56.425 1.00 97.38 297 ALA A CA 1
ATOM 2170 C C . ALA A 1 297 ? 23.929 5.762 -55.754 1.00 97.38 297 ALA A C 1
ATOM 2172 O O . ALA A 1 297 ? 23.960 4.959 -54.823 1.00 97.38 297 ALA A O 1
ATOM 2173 N N . VAL A 1 298 ? 22.779 6.264 -56.212 1.00 96.88 298 VAL A N 1
ATOM 2174 C CA . VAL A 1 298 ? 21.484 5.718 -55.769 1.00 96.88 298 VAL A CA 1
ATOM 2175 C C . VAL A 1 298 ? 21.469 4.228 -56.107 1.00 96.88 298 VAL A C 1
ATOM 2177 O O . VAL A 1 298 ? 21.884 3.852 -57.209 1.00 96.88 298 VAL A O 1
ATOM 2180 N N . ARG A 1 299 ? 21.030 3.381 -55.170 1.00 93.81 299 ARG A N 1
ATOM 2181 C CA . ARG A 1 299 ? 21.116 1.922 -55.305 1.00 93.81 299 ARG A CA 1
ATOM 2182 C C . ARG A 1 299 ? 20.535 1.442 -56.634 1.00 93.81 299 ARG A C 1
ATOM 2184 O O . ARG A 1 299 ? 19.413 1.794 -56.995 1.00 93.81 299 ARG A O 1
ATOM 2191 N N . GLY A 1 300 ? 21.298 0.613 -57.346 1.00 88.31 300 GLY A N 1
ATOM 2192 C CA . GLY A 1 300 ? 20.894 0.062 -58.644 1.00 88.31 300 GLY A CA 1
ATOM 2193 C C . GLY A 1 300 ? 21.023 1.022 -59.834 1.00 88.31 300 GLY A C 1
ATOM 2194 O O . GLY A 1 300 ? 20.633 0.660 -60.943 1.00 88.31 300 GLY A O 1
ATOM 2195 N N . THR A 1 301 ? 21.581 2.220 -59.641 1.00 93.25 301 THR A N 1
ATOM 2196 C CA . THR A 1 301 ? 21.933 3.137 -60.735 1.00 93.25 301 THR A CA 1
ATOM 2197 C C . THR A 1 301 ? 23.421 3.046 -61.079 1.00 93.25 301 THR A C 1
ATOM 2199 O O . THR A 1 301 ? 24.239 2.580 -60.290 1.00 93.25 301 THR A O 1
ATOM 2202 N N . SER A 1 302 ? 23.794 3.504 -62.275 1.00 92.06 302 SER A N 1
ATOM 2203 C CA . SER A 1 302 ? 25.191 3.569 -62.727 1.00 92.06 302 SER A CA 1
ATOM 2204 C C . SER A 1 302 ? 25.764 4.991 -62.716 1.00 92.06 302 SER A C 1
ATOM 2206 O O . SER A 1 302 ? 26.846 5.215 -63.261 1.00 92.06 302 SER A O 1
ATOM 2208 N N . THR A 1 303 ? 25.041 5.956 -62.139 1.00 95.44 303 THR A N 1
ATOM 2209 C CA . THR A 1 303 ? 25.446 7.366 -62.089 1.00 95.44 303 THR A CA 1
ATOM 2210 C C . THR A 1 303 ? 26.097 7.658 -60.745 1.00 95.44 303 THR A C 1
ATOM 2212 O O . THR A 1 303 ? 25.421 7.820 -59.732 1.00 95.44 303 THR A O 1
ATOM 2215 N N . TRP A 1 304 ? 27.426 7.711 -60.753 1.00 96.69 304 TRP A N 1
ATOM 2216 C CA . TRP A 1 304 ? 28.246 7.885 -59.559 1.00 96.69 304 TRP A CA 1
ATOM 2217 C C . TRP A 1 304 ? 28.548 9.361 -59.302 1.00 96.69 304 TRP A C 1
ATOM 2219 O O . TRP A 1 304 ? 28.935 10.094 -60.211 1.00 96.69 304 TRP A O 1
ATOM 2229 N N . THR A 1 305 ? 28.394 9.779 -58.049 1.00 96.88 305 THR A N 1
ATOM 2230 C CA . THR A 1 305 ? 28.744 11.111 -57.552 1.00 96.88 305 THR A CA 1
ATOM 2231 C C . THR A 1 305 ? 29.931 10.994 -56.608 1.00 96.88 305 THR A C 1
ATOM 2233 O O . THR A 1 305 ? 29.949 10.145 -55.720 1.00 96.88 305 THR A O 1
ATOM 2236 N N . THR A 1 306 ? 30.933 11.854 -56.769 1.00 96.50 306 THR A N 1
ATOM 2237 C CA . THR A 1 306 ? 32.103 11.871 -55.885 1.00 96.50 306 THR A CA 1
ATOM 2238 C C . THR A 1 306 ? 31.716 12.417 -54.511 1.00 96.50 306 THR A C 1
ATOM 2240 O O . THR A 1 306 ? 31.344 13.583 -54.397 1.00 96.50 306 THR A O 1
ATOM 2243 N N . ALA A 1 307 ? 31.845 11.604 -53.460 1.00 95.12 307 ALA A N 1
ATOM 2244 C CA . ALA A 1 307 ? 31.763 12.072 -52.076 1.00 95.12 307 ALA A CA 1
ATOM 2245 C C . ALA A 1 307 ? 32.998 12.906 -51.720 1.00 95.12 307 ALA A C 1
ATOM 2247 O O . ALA A 1 307 ? 32.890 13.980 -51.133 1.00 95.12 307 ALA A O 1
ATOM 2248 N N . CYS A 1 308 ? 34.184 12.416 -52.086 1.00 94.62 308 CYS A N 1
ATOM 2249 C CA . CYS A 1 308 ? 35.445 13.102 -51.833 1.00 94.62 308 CYS A CA 1
ATOM 2250 C C . CYS A 1 308 ? 36.576 12.551 -52.719 1.00 94.62 308 CYS A C 1
ATOM 2252 O O . CYS A 1 308 ? 36.465 11.480 -53.317 1.00 94.62 308 CYS A O 1
ATOM 2254 N N . THR A 1 309 ? 37.693 13.279 -52.785 1.00 95.62 309 THR A N 1
ATOM 2255 C CA . THR A 1 309 ? 38.905 12.876 -53.519 1.00 95.62 309 THR A CA 1
ATOM 2256 C C . THR A 1 309 ? 40.141 13.023 -52.633 1.00 95.62 309 THR A C 1
ATOM 2258 O O . THR A 1 309 ? 40.257 14.005 -51.895 1.00 95.62 309 THR A O 1
ATOM 2261 N N . LYS A 1 310 ? 41.067 12.059 -52.697 1.00 94.62 310 LYS A N 1
ATOM 2262 C CA . LYS A 1 310 ? 42.336 12.047 -51.955 1.00 94.62 310 LYS A CA 1
ATOM 2263 C C . LYS A 1 310 ? 43.485 11.587 -52.847 1.00 94.62 310 LYS A C 1
ATOM 2265 O O . LYS A 1 310 ? 43.344 10.614 -53.575 1.00 94.62 310 LYS A O 1
ATOM 2270 N N . SER A 1 311 ? 44.618 12.279 -52.779 1.00 90.38 311 SER A N 1
ATOM 2271 C CA . SER A 1 311 ? 45.800 12.027 -53.621 1.00 90.38 311 SER A CA 1
ATOM 2272 C C . SER A 1 311 ? 47.013 11.496 -52.851 1.00 90.38 311 SER A C 1
ATOM 2274 O O . SER A 1 311 ? 48.066 11.286 -53.440 1.00 90.38 311 SER A O 1
ATOM 2276 N N . THR A 1 312 ? 46.891 11.314 -51.534 1.00 86.56 312 THR A N 1
ATOM 2277 C CA . THR A 1 312 ? 47.960 10.813 -50.660 1.00 86.56 312 THR A CA 1
ATOM 2278 C C . THR A 1 312 ? 47.376 9.879 -49.609 1.00 86.56 312 THR A C 1
ATOM 2280 O O . THR A 1 312 ? 46.327 10.185 -49.036 1.00 86.56 312 THR A O 1
ATOM 2283 N N . ALA A 1 313 ? 48.060 8.768 -49.332 1.00 83.69 313 ALA A N 1
ATOM 2284 C CA . ALA A 1 313 ? 47.702 7.875 -48.236 1.00 83.69 313 ALA A CA 1
ATOM 2285 C C . ALA A 1 313 ? 47.958 8.551 -46.866 1.00 83.69 313 ALA A C 1
ATOM 2287 O O . ALA A 1 313 ? 48.939 9.288 -46.743 1.00 83.69 313 ALA A O 1
ATOM 2288 N N . PRO A 1 314 ? 47.126 8.304 -45.834 1.00 89.12 314 PRO A N 1
ATOM 2289 C CA . PRO A 1 314 ? 45.929 7.457 -45.838 1.00 89.12 314 PRO A CA 1
ATOM 2290 C C . PRO A 1 314 ? 44.751 8.080 -46.614 1.00 89.12 314 PRO A C 1
ATOM 2292 O O . PRO A 1 314 ? 44.442 9.263 -46.468 1.00 89.12 314 PRO A O 1
ATOM 2295 N N . TYR A 1 315 ? 44.063 7.273 -47.432 1.00 91.94 315 TYR A N 1
ATOM 2296 C CA . TYR A 1 315 ? 42.921 7.724 -48.239 1.00 91.94 315 TYR A CA 1
ATOM 2297 C C . TYR A 1 315 ? 41.633 7.729 -47.410 1.00 91.94 315 TYR A C 1
ATOM 2299 O O . TYR A 1 315 ? 40.768 6.869 -47.563 1.00 91.94 315 TYR A O 1
ATOM 2307 N N . SER A 1 316 ? 41.508 8.710 -46.521 1.00 94.12 316 SER A N 1
ATOM 2308 C CA . SER A 1 316 ? 40.341 8.883 -45.654 1.00 94.12 316 SER A CA 1
ATOM 2309 C C . SER A 1 316 ? 39.707 10.261 -45.819 1.00 94.12 316 SER A C 1
ATOM 2311 O O . SER A 1 316 ? 40.406 11.271 -45.959 1.00 94.12 316 SER A O 1
ATOM 2313 N N . CYS A 1 317 ? 38.380 10.329 -45.783 1.00 93.75 317 CYS A N 1
ATOM 2314 C CA . CYS A 1 317 ? 37.628 11.580 -45.837 1.00 93.75 317 CYS A CA 1
ATOM 2315 C C . CYS A 1 317 ? 36.310 11.483 -45.055 1.00 93.75 317 CYS A C 1
ATOM 2317 O O . CYS A 1 317 ? 35.945 10.413 -44.579 1.00 93.75 317 CYS A O 1
ATOM 2319 N N . SER A 1 318 ? 35.592 12.603 -44.949 1.00 95.00 318 SER A N 1
ATOM 2320 C CA . SER A 1 318 ? 34.211 12.619 -44.468 1.00 95.00 318 SER A CA 1
ATOM 2321 C C . SER A 1 318 ? 33.248 12.875 -45.627 1.00 95.00 318 SER A C 1
ATOM 2323 O O . SER A 1 318 ? 33.453 13.802 -46.415 1.00 95.00 318 SER A O 1
ATOM 2325 N N . TRP A 1 319 ? 32.207 12.054 -45.715 1.00 95.75 319 TRP A N 1
ATOM 2326 C CA . TRP A 1 319 ? 31.062 12.239 -46.592 1.00 95.75 319 TRP A CA 1
ATOM 2327 C C . TRP A 1 319 ? 29.927 12.921 -45.824 1.00 95.75 319 TRP A C 1
ATOM 2329 O O . TRP A 1 319 ? 29.375 12.364 -44.877 1.00 95.75 319 TRP A O 1
ATOM 2339 N N . ALA A 1 320 ? 29.582 14.141 -46.235 1.00 95.38 320 ALA A N 1
ATOM 2340 C CA . ALA A 1 320 ? 28.473 14.895 -45.663 1.00 95.38 320 ALA A CA 1
ATOM 2341 C C . ALA A 1 320 ? 27.141 14.469 -46.306 1.00 95.38 320 ALA A C 1
ATOM 2343 O O . ALA A 1 320 ? 26.835 14.869 -47.430 1.00 95.38 320 ALA A O 1
ATOM 2344 N N . THR A 1 321 ? 26.330 13.689 -45.592 1.00 95.69 321 THR A N 1
ATOM 2345 C CA . THR A 1 321 ? 25.046 13.177 -46.099 1.00 95.69 321 THR A CA 1
ATOM 2346 C C . THR A 1 321 ? 23.882 14.142 -45.900 1.00 95.69 321 THR A C 1
ATOM 2348 O O . THR A 1 321 ? 22.812 13.893 -46.437 1.00 95.69 321 THR A O 1
ATOM 2351 N N . ALA A 1 322 ? 24.061 15.252 -45.174 1.00 93.31 322 ALA A N 1
ATOM 2352 C CA . ALA A 1 322 ? 22.976 16.187 -44.850 1.00 93.31 322 ALA A CA 1
ATOM 2353 C C . ALA A 1 322 ? 22.272 16.787 -46.088 1.00 93.31 322 ALA A C 1
ATOM 2355 O O . ALA A 1 322 ? 21.097 17.130 -46.019 1.00 93.31 322 ALA A O 1
ATOM 2356 N N . GLY A 1 323 ? 22.985 16.915 -47.215 1.00 91.06 323 GLY A N 1
ATOM 2357 C CA . GLY A 1 323 ? 22.429 17.361 -48.503 1.00 91.06 323 GLY A CA 1
ATOM 2358 C C . GLY A 1 323 ? 22.064 16.223 -49.464 1.00 91.06 323 GLY A C 1
ATOM 2359 O O . GLY A 1 323 ? 21.664 16.487 -50.595 1.00 91.06 323 GLY A O 1
ATOM 2360 N N . VAL A 1 324 ? 22.238 14.970 -49.047 1.00 94.81 324 VAL A N 1
ATOM 2361 C CA . VAL A 1 324 ? 21.927 13.774 -49.835 1.00 94.81 324 VAL A CA 1
ATOM 2362 C C . VAL A 1 324 ? 20.505 13.335 -49.492 1.00 94.81 324 VAL A C 1
ATOM 2364 O O . VAL A 1 324 ? 20.143 13.252 -48.319 1.00 94.81 324 VAL A O 1
ATOM 2367 N N . ALA A 1 325 ? 19.682 13.073 -50.509 1.00 95.38 325 ALA A N 1
ATOM 2368 C CA . ALA A 1 325 ? 18.309 12.618 -50.302 1.00 95.38 325 ALA A CA 1
ATOM 2369 C C . ALA A 1 325 ? 18.283 11.279 -49.550 1.00 95.38 325 ALA A C 1
ATOM 2371 O O . ALA A 1 325 ? 19.130 10.419 -49.798 1.00 95.38 325 ALA A O 1
ATOM 2372 N N . ASN A 1 326 ? 17.301 11.083 -48.672 1.00 95.50 326 ASN A N 1
ATOM 2373 C CA . ASN A 1 326 ? 17.162 9.824 -47.942 1.00 95.50 326 ASN A CA 1
ATOM 2374 C C . ASN A 1 326 ? 16.876 8.664 -48.904 1.00 95.50 326 ASN A C 1
ATOM 2376 O O . ASN A 1 326 ? 16.143 8.825 -49.883 1.00 95.50 326 ASN A O 1
ATOM 2380 N N . GLY A 1 327 ? 17.459 7.500 -48.632 1.00 95.00 327 GLY A N 1
ATOM 2381 C CA . GLY A 1 327 ? 17.327 6.321 -49.486 1.00 95.00 327 GLY A CA 1
ATOM 2382 C C . GLY A 1 327 ? 18.559 5.421 -49.462 1.00 95.00 327 GLY A C 1
ATOM 2383 O O . GLY A 1 327 ? 19.549 5.713 -48.797 1.00 95.00 327 GLY A O 1
ATOM 2384 N N . ALA A 1 328 ? 18.490 4.299 -50.177 1.00 96.69 328 ALA A N 1
ATOM 2385 C CA . ALA A 1 328 ? 19.596 3.351 -50.270 1.00 96.69 328 ALA A CA 1
ATOM 2386 C C . ALA A 1 328 ? 20.601 3.768 -51.355 1.00 96.69 328 ALA A C 1
ATOM 2388 O O . ALA A 1 328 ? 20.216 4.066 -52.489 1.00 96.69 328 ALA A O 1
ATOM 2389 N N . TYR A 1 329 ? 21.886 3.718 -51.015 1.00 97.19 329 TYR A N 1
ATOM 2390 C CA . TYR A 1 329 ? 23.008 4.053 -51.883 1.00 97.19 329 TYR A CA 1
ATOM 2391 C C . TYR A 1 329 ? 24.012 2.903 -51.964 1.00 97.19 329 TYR A C 1
ATOM 2393 O O . TYR A 1 329 ? 24.178 2.117 -51.030 1.00 97.19 329 TYR A O 1
ATOM 2401 N N . ASP A 1 330 ? 24.699 2.839 -53.096 1.00 97.31 330 ASP A N 1
ATOM 2402 C CA . ASP A 1 330 ? 25.843 1.974 -53.340 1.00 97.31 330 ASP A CA 1
ATOM 2403 C C . ASP A 1 330 ? 27.109 2.843 -53.342 1.00 97.31 330 ASP A C 1
ATOM 2405 O O . ASP A 1 330 ? 27.113 3.927 -53.927 1.00 97.31 330 ASP A O 1
ATOM 2409 N N . LEU A 1 331 ? 28.179 2.401 -52.678 1.00 97.62 331 LEU A N 1
ATOM 2410 C CA . LEU A 1 331 ? 29.445 3.132 -52.575 1.00 97.62 331 LEU A CA 1
ATOM 2411 C C . LEU A 1 331 ? 30.599 2.343 -53.192 1.00 97.62 331 LEU A C 1
ATOM 2413 O O . LEU A 1 331 ? 30.625 1.114 -53.152 1.00 97.62 331 LEU A O 1
ATOM 2417 N N . ARG A 1 332 ? 31.595 3.050 -53.728 1.00 96.56 332 ARG A N 1
ATOM 2418 C CA . ARG A 1 332 ? 32.850 2.455 -54.211 1.00 96.56 332 ARG A CA 1
ATOM 2419 C C . ARG A 1 332 ? 34.014 3.432 -54.101 1.00 96.56 332 ARG A C 1
ATOM 2421 O O . ARG A 1 332 ? 33.818 4.644 -54.043 1.00 96.56 332 ARG A O 1
ATOM 2428 N N . ALA A 1 333 ? 35.232 2.910 -54.144 1.00 96.81 333 ALA A N 1
ATOM 2429 C CA . ALA A 1 333 ? 36.430 3.695 -54.395 1.00 96.81 333 ALA A CA 1
ATOM 2430 C C . ALA A 1 333 ? 36.914 3.465 -55.833 1.00 96.81 333 ALA A C 1
ATOM 2432 O O . ALA A 1 333 ? 36.889 2.340 -56.336 1.00 96.81 333 ALA A O 1
ATOM 2433 N N . VAL A 1 334 ? 37.385 4.527 -56.482 1.00 96.00 334 VAL A N 1
ATOM 2434 C CA . VAL A 1 334 ? 38.032 4.505 -57.796 1.00 96.00 334 VAL A CA 1
ATOM 2435 C C . VAL A 1 334 ? 39.398 5.166 -57.662 1.00 96.00 334 VAL A C 1
ATOM 2437 O O . VAL A 1 334 ? 39.484 6.360 -57.377 1.00 96.00 334 VAL A O 1
ATOM 2440 N N . ALA A 1 335 ? 40.470 4.405 -57.862 1.00 92.94 335 ALA A N 1
ATOM 2441 C CA . ALA A 1 335 ? 41.835 4.917 -57.871 1.00 92.94 335 ALA A CA 1
ATOM 2442 C C . ALA A 1 335 ? 42.309 5.054 -59.317 1.00 92.94 335 ALA A C 1
ATOM 2444 O O . ALA A 1 335 ? 42.292 4.083 -60.072 1.00 92.94 335 ALA A O 1
ATOM 2445 N N . THR A 1 336 ? 42.734 6.251 -59.705 1.00 91.81 336 THR A N 1
ATOM 2446 C CA . THR A 1 336 ? 43.260 6.531 -61.045 1.00 91.81 336 THR A CA 1
ATOM 2447 C C . THR A 1 336 ? 44.720 6.967 -60.941 1.00 91.81 336 THR A C 1
ATOM 2449 O O . THR A 1 336 ? 45.034 7.870 -60.166 1.00 91.81 336 THR A O 1
ATOM 2452 N N . SER A 1 337 ? 45.594 6.348 -61.732 1.00 85.19 337 SER A N 1
ATOM 2453 C CA . SER A 1 337 ? 46.954 6.812 -62.032 1.00 85.19 337 SER A CA 1
ATOM 2454 C C . SER A 1 337 ? 47.071 7.147 -63.526 1.00 85.19 337 SER A C 1
ATOM 2456 O O . SER A 1 337 ? 46.122 6.951 -64.289 1.00 85.19 337 SER A O 1
ATOM 2458 N N . ALA A 1 338 ? 48.229 7.643 -63.975 1.00 77.38 338 ALA A N 1
ATOM 2459 C CA . ALA A 1 338 ? 48.450 8.014 -65.379 1.00 77.38 338 ALA A CA 1
ATOM 2460 C C . ALA A 1 338 ? 48.265 6.851 -66.383 1.00 77.38 338 ALA A C 1
ATOM 2462 O O . ALA A 1 338 ? 48.054 7.101 -67.568 1.00 77.38 338 ALA A O 1
ATOM 2463 N N . SER A 1 339 ? 48.336 5.594 -65.928 1.00 74.44 339 SER A N 1
ATOM 2464 C CA . SER A 1 339 ? 48.269 4.393 -66.776 1.00 74.44 339 SER A CA 1
ATOM 2465 C C . SER A 1 339 ? 47.236 3.351 -66.330 1.00 74.44 339 SER A C 1
ATOM 2467 O O . SER A 1 339 ? 46.965 2.421 -67.086 1.00 74.44 339 SER A O 1
ATOM 2469 N N . THR A 1 340 ? 46.659 3.476 -65.126 1.00 82.25 340 THR A N 1
ATOM 2470 C CA . THR A 1 340 ? 45.829 2.423 -64.513 1.00 82.25 340 THR A CA 1
ATOM 2471 C C . THR A 1 340 ? 44.606 3.007 -63.806 1.00 82.25 340 THR A C 1
ATOM 2473 O O . THR A 1 340 ? 44.688 4.030 -63.131 1.00 82.25 340 THR A O 1
ATOM 2476 N N . THR A 1 341 ? 43.452 2.346 -63.935 1.00 89.25 341 THR A N 1
ATOM 2477 C CA . THR A 1 341 ? 42.254 2.628 -63.127 1.00 89.25 341 THR A CA 1
ATOM 2478 C C . THR A 1 341 ? 41.834 1.369 -62.385 1.00 89.25 341 THR A C 1
ATOM 2480 O O . THR A 1 341 ? 41.626 0.325 -62.998 1.00 89.25 341 THR A O 1
ATOM 2483 N N . LEU A 1 342 ? 41.685 1.484 -61.070 1.00 90.00 342 LEU A N 1
ATOM 2484 C CA . LEU A 1 342 ? 41.227 0.423 -60.182 1.00 90.00 342 LEU A CA 1
ATOM 2485 C C . LEU A 1 342 ? 39.887 0.831 -59.591 1.00 90.00 342 LEU A C 1
ATOM 2487 O O . LEU A 1 342 ? 39.692 1.988 -59.227 1.00 90.00 342 LEU A O 1
ATOM 2491 N N . THR A 1 343 ? 38.974 -0.124 -59.473 1.00 93.38 343 THR A N 1
ATOM 2492 C CA . THR A 1 343 ? 37.681 0.074 -58.812 1.00 93.38 343 THR A CA 1
ATOM 2493 C C . THR A 1 343 ? 37.544 -0.965 -57.711 1.00 93.38 343 THR A C 1
ATOM 2495 O O . THR A 1 343 ? 37.849 -2.136 -57.939 1.00 93.38 343 THR A O 1
ATOM 2498 N N . SER A 1 344 ? 37.124 -0.543 -56.520 1.00 94.88 344 SER A N 1
ATOM 2499 C CA . SER A 1 344 ? 36.847 -1.469 -55.423 1.00 94.88 344 SER A CA 1
ATOM 2500 C C . SER A 1 344 ? 35.602 -2.311 -55.703 1.00 94.88 344 SER A C 1
ATOM 2502 O O . SER A 1 344 ? 34.800 -1.999 -56.586 1.00 94.88 344 SER A O 1
ATOM 2504 N N . SER A 1 345 ? 35.377 -3.340 -54.884 1.00 94.94 345 SER A N 1
ATOM 2505 C CA . SER A 1 345 ? 34.031 -3.890 -54.732 1.00 94.94 345 SER A CA 1
ATOM 2506 C C . SER A 1 345 ? 33.052 -2.787 -54.305 1.00 94.94 345 SER A C 1
ATOM 2508 O O . SER A 1 345 ? 33.431 -1.812 -53.646 1.00 94.94 345 SER A O 1
ATOM 2510 N N . VAL A 1 346 ? 31.793 -2.934 -54.715 1.00 95.44 346 VAL A N 1
ATOM 2511 C CA . VAL A 1 346 ? 30.716 -2.021 -54.326 1.00 95.44 346 VAL A CA 1
ATOM 2512 C C . VAL A 1 346 ? 30.232 -2.388 -52.924 1.00 95.44 346 VAL A C 1
ATOM 2514 O O . VAL A 1 346 ? 29.848 -3.532 -52.683 1.00 95.44 346 VAL A O 1
ATOM 2517 N N . VAL A 1 347 ? 30.221 -1.414 -52.015 1.00 96.31 347 VAL A N 1
ATOM 2518 C CA . VAL A 1 347 ? 29.509 -1.499 -50.736 1.00 96.31 347 VAL A CA 1
ATOM 2519 C C . VAL A 1 347 ? 28.057 -1.125 -51.007 1.00 96.31 347 VAL A C 1
ATOM 2521 O O . VAL A 1 347 ? 27.728 0.048 -51.165 1.00 96.31 347 VAL A O 1
ATOM 2524 N N . SER A 1 348 ? 27.200 -2.131 -51.144 1.00 95.25 348 SER A N 1
ATOM 2525 C CA . SER A 1 348 ? 25.804 -1.935 -51.534 1.00 95.25 348 SER A CA 1
ATOM 2526 C C . SER A 1 348 ? 24.874 -1.699 -50.349 1.00 95.25 348 SER A C 1
ATOM 2528 O O . SER A 1 348 ? 25.121 -2.225 -49.265 1.00 95.25 348 SER A O 1
ATOM 2530 N N . ASN A 1 349 ? 23.729 -1.062 -50.606 1.00 94.19 349 ASN A N 1
ATOM 2531 C CA . ASN A 1 349 ? 22.615 -0.957 -49.654 1.00 94.19 349 ASN A CA 1
ATOM 2532 C C . ASN A 1 349 ? 22.948 -0.190 -48.358 1.00 94.19 349 ASN A C 1
ATOM 2534 O O . ASN A 1 349 ? 22.504 -0.570 -47.276 1.00 94.19 349 ASN A O 1
ATOM 2538 N N . VAL A 1 350 ? 23.708 0.897 -48.475 1.00 96.62 350 VAL A N 1
ATOM 2539 C CA . VAL A 1 350 ? 23.914 1.857 -47.385 1.00 96.62 350 VAL A CA 1
ATOM 2540 C C . VAL A 1 350 ? 22.728 2.818 -47.357 1.00 96.62 350 VAL A C 1
ATOM 2542 O O . VAL A 1 350 ? 22.522 3.579 -48.302 1.00 96.62 350 VAL A O 1
ATOM 2545 N N . LEU A 1 351 ? 21.919 2.777 -46.301 1.00 97.56 351 LEU A N 1
ATOM 2546 C CA . LEU A 1 351 ? 20.776 3.670 -46.126 1.00 97.56 351 LEU A CA 1
ATOM 2547 C C . LEU A 1 351 ? 21.253 5.030 -45.608 1.00 97.56 351 LEU A C 1
ATOM 2549 O O . LEU A 1 351 ? 21.772 5.131 -44.499 1.00 97.56 351 LEU A O 1
ATOM 2553 N N . VAL A 1 352 ? 21.048 6.082 -46.394 1.00 97.75 352 VAL A N 1
ATOM 2554 C CA . VAL A 1 352 ? 21.155 7.460 -45.911 1.00 97.75 352 VAL A CA 1
ATOM 2555 C C . VAL A 1 352 ? 19.814 7.845 -45.304 1.00 97.75 352 VAL A C 1
ATOM 2557 O O . VAL A 1 352 ? 18.802 7.840 -46.008 1.00 97.75 352 VAL A O 1
ATOM 2560 N N . ASP A 1 353 ? 19.819 8.188 -44.018 1.00 97.38 353 ASP A N 1
ATOM 2561 C CA . ASP A 1 353 ? 18.629 8.651 -43.308 1.00 97.38 353 ASP A CA 1
ATOM 2562 C C . ASP A 1 353 ? 18.939 9.876 -42.442 1.00 97.38 353 ASP A C 1
ATOM 2564 O O . ASP A 1 353 ? 19.516 9.798 -41.359 1.00 97.38 353 ASP A O 1
ATOM 2568 N N . ASN A 1 354 ? 18.574 11.043 -42.962 1.00 95.38 354 ASN A N 1
ATOM 2569 C CA . ASN A 1 354 ? 18.687 12.329 -42.290 1.00 95.38 354 ASN A CA 1
ATOM 2570 C C . ASN A 1 354 ? 17.338 12.810 -41.723 1.00 95.38 354 ASN A C 1
ATOM 2572 O O . ASN A 1 354 ? 17.268 13.935 -41.219 1.00 95.38 354 ASN A O 1
ATOM 2576 N N . LEU A 1 355 ? 16.256 12.031 -41.862 1.00 95.25 355 LEU A N 1
ATOM 2577 C CA . LEU A 1 355 ? 14.946 12.408 -41.339 1.00 95.25 355 LEU A CA 1
ATOM 2578 C C . LEU A 1 355 ? 14.815 11.907 -39.901 1.00 95.25 355 LEU A C 1
ATOM 2580 O O . LEU A 1 355 ? 15.009 10.735 -39.637 1.00 95.25 355 LEU A O 1
ATOM 2584 N N . ALA A 1 356 ? 14.481 12.802 -38.972 1.00 96.06 356 ALA A N 1
ATOM 2585 C CA . ALA A 1 356 ? 14.254 12.417 -37.584 1.00 96.06 356 ALA A CA 1
ATOM 2586 C C . ALA A 1 356 ? 12.882 11.740 -37.396 1.00 96.06 356 ALA A C 1
ATOM 2588 O O . ALA A 1 356 ? 11.929 12.094 -38.102 1.00 96.06 356 ALA A O 1
ATOM 2589 N N . PRO A 1 357 ? 12.732 10.854 -36.392 1.00 97.94 357 PRO A N 1
ATOM 2590 C CA . PRO A 1 357 ? 11.469 10.178 -36.125 1.00 97.94 357 PRO A CA 1
ATOM 2591 C C . PRO A 1 357 ? 10.404 11.167 -35.630 1.00 97.94 357 PRO A C 1
ATOM 2593 O O . PRO A 1 357 ? 10.713 12.241 -35.112 1.00 97.94 357 PRO A O 1
ATOM 2596 N N . THR A 1 358 ? 9.130 10.789 -35.692 1.00 98.25 358 THR A N 1
ATOM 2597 C CA . THR A 1 358 ? 8.040 11.485 -34.985 1.00 98.25 358 THR A CA 1
ATOM 2598 C C . THR A 1 358 ? 7.696 10.755 -33.692 1.00 98.25 358 THR A C 1
ATOM 2600 O O . THR A 1 358 ? 7.707 9.526 -33.682 1.00 98.25 358 THR A O 1
ATOM 2603 N N . VAL A 1 359 ? 7.336 11.476 -32.623 1.00 98.62 359 VAL A N 1
ATOM 2604 C CA . VAL A 1 359 ? 6.923 10.872 -31.342 1.00 98.62 359 VAL A CA 1
ATOM 2605 C C . VAL A 1 359 ? 5.836 11.673 -30.621 1.00 98.62 359 VAL A C 1
ATOM 2607 O O . VAL A 1 359 ? 5.880 12.903 -30.568 1.00 98.62 359 VAL A O 1
ATOM 2610 N N . THR A 1 360 ? 4.877 10.974 -30.014 1.00 98.50 360 THR A N 1
ATOM 2611 C CA . THR A 1 360 ? 3.830 11.538 -29.152 1.00 98.50 360 THR A CA 1
ATOM 2612 C C . THR A 1 360 ? 3.766 10.795 -27.816 1.00 98.50 360 THR A C 1
ATOM 2614 O O . THR A 1 360 ? 3.723 9.568 -27.773 1.00 98.50 360 THR A O 1
ATOM 2617 N N . MET A 1 361 ? 3.770 11.540 -26.708 1.00 97.94 361 MET A N 1
ATOM 2618 C CA . MET A 1 361 ? 3.586 10.989 -25.361 1.00 97.94 361 MET A CA 1
ATOM 2619 C C . MET A 1 361 ? 2.092 10.852 -25.068 1.00 97.94 361 MET A C 1
ATOM 2621 O O . MET A 1 361 ? 1.354 11.833 -25.189 1.00 97.94 361 MET A O 1
ATOM 2625 N N . GLN A 1 362 ? 1.652 9.666 -24.651 1.00 98.06 362 GLN A N 1
ATOM 2626 C CA . GLN A 1 362 ? 0.275 9.464 -24.207 1.00 98.06 362 GLN A CA 1
ATOM 2627 C C . GLN A 1 362 ? 0.102 9.950 -22.767 1.00 98.06 362 GLN A C 1
ATOM 2629 O O . GLN A 1 362 ? 1.017 9.872 -21.948 1.00 98.06 362 GLN A O 1
ATOM 2634 N N . ASN A 1 363 ? -1.077 10.477 -22.437 1.00 96.12 363 ASN A N 1
ATOM 2635 C CA . ASN A 1 363 ? -1.354 10.950 -21.083 1.00 96.12 363 ASN A CA 1
ATOM 2636 C C . ASN A 1 363 ? -1.544 9.753 -20.127 1.00 96.12 363 ASN A C 1
ATOM 2638 O O . ASN A 1 363 ? -2.488 8.992 -20.333 1.00 96.12 363 ASN A O 1
ATOM 2642 N N . PRO A 1 364 ? -0.723 9.600 -19.067 1.00 95.88 364 PRO A N 1
ATOM 2643 C CA . PRO A 1 364 ? -0.839 8.484 -18.124 1.00 95.88 364 PRO A CA 1
ATOM 2644 C C . PRO A 1 364 ? -2.020 8.615 -17.139 1.00 95.88 364 PRO A C 1
ATOM 2646 O O . PRO A 1 364 ? -2.237 7.719 -16.330 1.00 95.88 364 PRO A O 1
ATOM 2649 N N . GLY A 1 365 ? -2.785 9.715 -17.182 1.00 94.06 365 GLY A N 1
ATOM 2650 C CA . GLY A 1 365 ? -3.856 10.010 -16.222 1.00 94.06 365 GLY A CA 1
ATOM 2651 C C . GLY A 1 365 ? -3.367 10.792 -14.997 1.00 94.06 365 GLY A C 1
ATOM 2652 O O . GLY A 1 365 ? -2.197 11.148 -14.900 1.00 94.06 365 GLY A O 1
ATOM 2653 N N . SER A 1 366 ? -4.276 11.143 -14.082 1.00 92.12 366 SER A N 1
ATOM 2654 C CA . SER A 1 366 ? -3.965 11.828 -12.815 1.00 92.12 366 SER A CA 1
ATOM 2655 C C . SER A 1 366 ? -5.152 11.691 -11.842 1.00 92.12 366 SER A C 1
ATOM 2657 O O . SER A 1 366 ? -6.278 11.937 -12.278 1.00 92.12 366 SER A O 1
ATOM 2659 N N . PRO A 1 367 ? -4.946 11.386 -10.545 1.00 92.31 367 PRO A N 1
ATOM 2660 C CA . PRO A 1 367 ? -3.661 11.098 -9.904 1.00 92.31 367 PRO A CA 1
ATOM 2661 C C . PRO A 1 367 ? -3.067 9.746 -10.337 1.00 92.31 367 PRO A C 1
ATOM 2663 O O . PRO A 1 367 ? -3.768 8.886 -10.861 1.00 92.31 367 PRO A O 1
ATOM 2666 N N . LEU A 1 368 ? -1.761 9.594 -10.138 1.00 94.25 368 LEU A N 1
ATOM 2667 C CA . LEU A 1 368 ? -0.976 8.399 -10.420 1.00 94.25 368 LEU A CA 1
ATOM 2668 C C . LEU A 1 368 ? -0.632 7.706 -9.097 1.00 94.25 368 LEU A C 1
ATOM 2670 O O . LEU A 1 368 ? 0.006 8.317 -8.235 1.00 94.25 368 LEU A O 1
ATOM 2674 N N . ASN A 1 369 ? -1.046 6.449 -8.946 1.00 91.38 369 ASN A N 1
ATOM 2675 C CA . ASN A 1 369 ? -0.779 5.630 -7.768 1.00 91.38 369 ASN A CA 1
ATOM 2676 C C . ASN A 1 369 ? -0.601 4.147 -8.139 1.00 91.38 369 ASN A C 1
ATOM 2678 O O . ASN A 1 369 ? -1.224 3.638 -9.070 1.00 91.38 369 ASN A O 1
ATOM 2682 N N . GLY A 1 370 ? 0.231 3.432 -7.380 1.00 90.50 370 GLY A N 1
ATOM 2683 C CA . GLY A 1 370 ? 0.503 2.015 -7.624 1.00 90.50 370 GLY A CA 1
ATOM 2684 C C . GLY A 1 370 ? 1.291 1.775 -8.916 1.00 90.50 370 GLY A C 1
ATOM 2685 O O . GLY A 1 370 ? 2.278 2.450 -9.184 1.00 90.50 370 GLY A O 1
ATOM 2686 N N . THR A 1 371 ? 0.901 0.774 -9.707 1.00 94.88 371 THR A N 1
ATOM 2687 C CA . THR A 1 371 ? 1.565 0.478 -10.990 1.00 94.88 371 THR A CA 1
ATOM 2688 C C . THR A 1 371 ? 0.797 1.123 -12.138 1.00 94.88 371 THR A C 1
ATOM 2690 O O . THR A 1 371 ? -0.342 0.749 -12.408 1.00 94.88 371 THR A O 1
ATOM 2693 N N . VAL A 1 372 ? 1.428 2.076 -12.824 1.00 97.25 372 VAL A N 1
ATOM 2694 C CA . VAL A 1 372 ? 0.849 2.841 -13.938 1.00 97.25 372 VAL A CA 1
ATOM 2695 C C . VAL A 1 372 ? 1.564 2.487 -15.238 1.00 97.25 372 VAL A C 1
ATOM 2697 O O . VAL A 1 372 ? 2.780 2.310 -15.261 1.00 97.25 372 VAL A O 1
ATOM 2700 N N . THR A 1 373 ? 0.813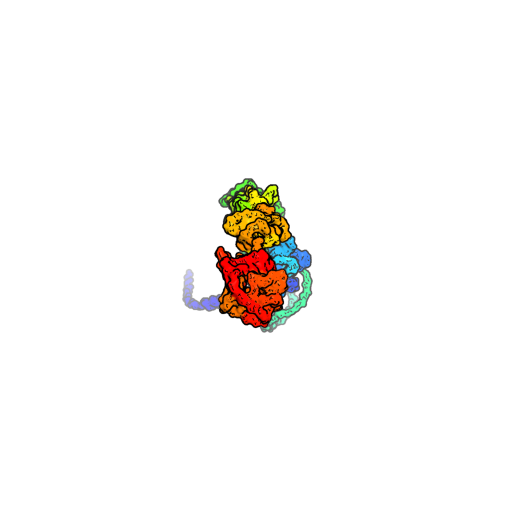 2.404 -16.337 1.00 97.56 373 THR A N 1
ATOM 2701 C CA . THR A 1 373 ? 1.382 2.220 -17.679 1.00 97.56 373 THR A CA 1
ATOM 2702 C C . THR A 1 373 ? 1.662 3.575 -18.322 1.00 97.56 373 THR A C 1
ATOM 2704 O O . THR A 1 373 ? 0.750 4.379 -18.511 1.00 97.56 373 THR A O 1
ATOM 2707 N N . PHE A 1 374 ? 2.913 3.810 -18.700 1.00 98.12 374 PHE A N 1
ATOM 2708 C CA . PHE A 1 374 ? 3.328 4.948 -19.515 1.00 98.12 374 PHE A CA 1
ATOM 2709 C C . PHE A 1 374 ? 3.531 4.470 -20.949 1.00 98.12 374 PHE A C 1
ATOM 2711 O O . PHE A 1 374 ? 4.105 3.407 -21.166 1.00 98.12 374 PHE A O 1
ATOM 2718 N N . SER A 1 375 ? 3.046 5.226 -21.933 1.00 97.94 375 SER A N 1
ATOM 2719 C CA . SER A 1 375 ? 3.144 4.837 -23.342 1.00 97.94 375 SER A CA 1
ATOM 2720 C C . SER A 1 375 ? 3.398 6.027 -24.254 1.00 97.94 375 SER A C 1
ATOM 2722 O O . SER A 1 375 ? 3.077 7.175 -23.930 1.00 97.94 375 SER A O 1
ATOM 2724 N N . ALA A 1 376 ? 3.985 5.738 -25.409 1.00 98.38 376 ALA A N 1
ATOM 2725 C CA . ALA A 1 376 ? 4.251 6.708 -26.454 1.00 98.38 376 ALA A CA 1
ATOM 2726 C C . ALA A 1 376 ? 4.055 6.072 -27.834 1.00 98.38 376 ALA A C 1
ATOM 2728 O O . ALA A 1 376 ? 4.198 4.865 -28.018 1.00 98.38 376 ALA A O 1
ATOM 2729 N N . THR A 1 377 ? 3.734 6.891 -28.828 1.00 98.19 377 THR A N 1
ATOM 2730 C CA . THR A 1 377 ? 3.632 6.457 -30.223 1.00 98.19 377 THR A CA 1
ATOM 2731 C C . THR A 1 377 ? 4.756 7.108 -31.007 1.00 98.19 377 THR A C 1
ATOM 2733 O O . THR A 1 377 ? 4.830 8.334 -31.055 1.00 98.19 377 THR A O 1
ATOM 2736 N N . ALA A 1 378 ? 5.634 6.304 -31.606 1.00 98.00 378 ALA A N 1
ATOM 2737 C CA . ALA A 1 378 ? 6.738 6.793 -32.420 1.00 98.00 378 ALA A CA 1
ATOM 2738 C C . ALA A 1 378 ? 6.805 6.064 -33.762 1.00 98.00 378 ALA A C 1
ATOM 2740 O O . ALA A 1 378 ? 6.555 4.860 -33.835 1.00 98.00 378 ALA A O 1
ATOM 2741 N N . THR A 1 379 ? 7.156 6.796 -34.814 1.00 97.88 379 THR A N 1
ATOM 2742 C CA . THR A 1 379 ? 7.316 6.268 -36.174 1.00 97.88 379 THR A CA 1
ATOM 2743 C C . THR A 1 379 ? 8.481 6.954 -36.863 1.00 97.88 379 THR A C 1
ATOM 2745 O O . THR A 1 379 ? 8.698 8.148 -36.665 1.00 97.88 379 THR A O 1
ATOM 2748 N N . ASP A 1 380 ? 9.184 6.205 -37.701 1.00 97.50 380 ASP A N 1
ATOM 2749 C CA . ASP A 1 380 ? 10.196 6.717 -38.616 1.00 97.50 380 ASP A CA 1
ATOM 2750 C C . ASP A 1 380 ? 9.945 6.140 -40.015 1.00 97.50 380 ASP A C 1
ATOM 2752 O O . ASP A 1 380 ? 9.444 5.020 -40.141 1.00 97.50 380 ASP A O 1
ATOM 2756 N N . ALA A 1 381 ? 10.233 6.921 -41.054 1.00 93.88 381 ALA A N 1
ATOM 2757 C CA . ALA A 1 381 ? 9.885 6.579 -42.430 1.00 93.88 381 ALA A CA 1
ATOM 2758 C C . ALA A 1 381 ? 10.962 5.767 -43.171 1.00 93.88 381 ALA A C 1
ATOM 2760 O O . ALA A 1 381 ? 10.648 5.209 -44.224 1.00 93.88 381 ALA A O 1
ATOM 2761 N N . HIS A 1 382 ? 12.203 5.703 -42.669 1.00 93.12 382 HIS A N 1
ATOM 2762 C CA . HIS A 1 382 ? 13.316 5.068 -43.380 1.00 93.12 382 HIS A CA 1
ATOM 2763 C C . HIS A 1 382 ? 14.011 3.999 -42.539 1.00 93.12 382 HIS A C 1
ATOM 2765 O O . HIS A 1 382 ? 13.890 2.814 -42.848 1.00 93.12 382 HIS A O 1
ATOM 2771 N N . SER A 1 383 ? 14.771 4.396 -41.518 1.00 94.81 383 SER A N 1
ATOM 2772 C CA . SER A 1 383 ? 15.592 3.474 -40.732 1.00 94.81 383 SER A CA 1
ATOM 2773 C C . SER A 1 383 ? 14.816 2.796 -39.600 1.00 94.81 383 SER A C 1
ATOM 2775 O O . SER A 1 383 ? 15.251 1.766 -39.083 1.00 94.81 383 SER A O 1
ATOM 2777 N N . GLY A 1 384 ? 13.631 3.311 -39.271 1.00 95.56 384 GLY A N 1
ATOM 2778 C CA . GLY A 1 384 ? 12.813 2.824 -38.170 1.00 95.56 384 GLY A CA 1
ATOM 2779 C C . GLY A 1 384 ? 13.233 3.439 -36.836 1.00 95.56 384 GLY A C 1
ATOM 2780 O O . GLY A 1 384 ? 14.298 4.034 -36.686 1.00 95.56 384 GLY A O 1
ATOM 2781 N N . VAL A 1 385 ? 12.371 3.307 -35.831 1.00 97.88 385 VAL A N 1
ATOM 2782 C CA . VAL A 1 385 ? 12.664 3.790 -34.476 1.00 97.88 385 VAL A CA 1
ATOM 2783 C C . VAL A 1 385 ? 13.489 2.731 -33.747 1.00 97.88 385 VAL A C 1
ATOM 2785 O O . VAL A 1 385 ? 13.052 1.591 -33.624 1.00 97.88 385 VAL A O 1
ATOM 2788 N N . ALA A 1 386 ? 14.670 3.104 -33.255 1.00 97.50 386 ALA A N 1
ATOM 2789 C CA . ALA A 1 386 ? 15.550 2.219 -32.496 1.00 97.50 386 ALA A CA 1
ATOM 2790 C C . ALA A 1 386 ? 15.131 2.101 -31.025 1.00 97.50 386 ALA A C 1
ATOM 2792 O O . ALA A 1 386 ? 15.241 1.032 -30.427 1.00 97.50 386 ALA A O 1
ATOM 2793 N N . ARG A 1 387 ? 14.680 3.208 -30.420 1.00 98.25 387 ARG A N 1
ATOM 2794 C CA . ARG A 1 387 ? 14.203 3.238 -29.029 1.00 98.25 387 ARG A CA 1
ATOM 2795 C C . ARG A 1 387 ? 13.325 4.443 -28.731 1.00 98.25 387 ARG A C 1
ATOM 2797 O O . ARG A 1 387 ? 13.472 5.496 -29.352 1.00 98.25 387 ARG A O 1
ATOM 2804 N N . VAL A 1 388 ? 12.495 4.314 -27.703 1.00 98.75 388 VAL A N 1
ATOM 2805 C CA . VAL A 1 388 ? 11.770 5.412 -27.064 1.00 98.75 388 VAL A CA 1
ATOM 2806 C C . VAL A 1 388 ? 12.105 5.448 -25.578 1.00 98.75 388 VAL A C 1
ATOM 2808 O O . VAL A 1 388 ? 11.954 4.457 -24.871 1.00 98.75 388 VAL A O 1
ATOM 2811 N N . VAL A 1 389 ? 12.541 6.610 -25.099 1.00 98.75 389 VAL A N 1
ATOM 2812 C CA . VAL A 1 389 ? 12.802 6.880 -23.683 1.00 98.75 389 VAL A CA 1
ATOM 2813 C C . VAL A 1 389 ? 11.697 7.781 -23.149 1.00 98.75 389 VAL A C 1
ATOM 2815 O O . VAL A 1 389 ? 11.514 8.899 -23.633 1.00 98.75 389 VAL A O 1
ATOM 2818 N N . ILE A 1 390 ? 10.949 7.315 -22.153 1.00 98.56 390 ILE A N 1
ATOM 2819 C CA . ILE A 1 390 ? 9.990 8.152 -21.428 1.00 98.56 390 ILE A CA 1
ATOM 2820 C C . ILE A 1 390 ? 10.746 8.831 -20.296 1.00 98.56 390 ILE A C 1
ATOM 2822 O O . ILE A 1 390 ? 11.449 8.173 -19.537 1.00 98.56 390 ILE A O 1
ATOM 2826 N N . GLN A 1 391 ? 10.597 10.144 -20.179 1.00 98.44 391 GLN A N 1
ATOM 2827 C CA . GLN A 1 391 ? 11.264 10.963 -19.178 1.00 98.44 391 GLN A CA 1
ATOM 2828 C C . GLN A 1 391 ? 10.247 11.710 -18.320 1.00 98.44 391 GLN A C 1
ATOM 2830 O O . GLN A 1 391 ? 9.162 12.068 -18.790 1.00 98.44 391 GLN A O 1
ATOM 2835 N N . TYR A 1 392 ? 10.628 12.011 -17.084 1.00 98.06 392 TYR A N 1
ATOM 2836 C CA . TYR A 1 392 ? 9.827 12.779 -16.140 1.00 98.06 392 TYR A CA 1
ATOM 2837 C C . TYR A 1 392 ? 10.632 13.916 -15.510 1.00 98.06 392 TYR A C 1
ATOM 2839 O O . TYR A 1 392 ? 11.857 13.869 -15.429 1.00 98.06 392 TYR A O 1
ATOM 2847 N N . ALA A 1 393 ? 9.933 14.951 -15.060 1.00 97.81 393 ALA A N 1
ATOM 2848 C CA . ALA A 1 393 ? 10.494 16.069 -14.314 1.00 97.81 393 ALA A CA 1
ATOM 2849 C C . ALA A 1 393 ? 9.465 16.564 -13.297 1.00 97.81 393 ALA A C 1
ATOM 2851 O O . ALA A 1 393 ? 8.262 16.500 -13.557 1.00 97.81 393 ALA A O 1
ATOM 2852 N N . VAL A 1 394 ? 9.903 17.094 -12.154 1.00 95.75 394 VAL A N 1
ATOM 2853 C CA . VAL A 1 394 ? 8.993 17.841 -11.268 1.00 95.75 394 VAL A CA 1
ATOM 2854 C C . VAL A 1 394 ? 8.415 19.023 -12.055 1.00 95.75 394 VAL A C 1
ATOM 2856 O O . VAL A 1 394 ? 9.115 19.652 -12.850 1.00 95.75 394 VAL A O 1
ATOM 2859 N N . THR A 1 395 ? 7.127 19.316 -11.879 1.00 90.06 395 THR A N 1
ATOM 2860 C CA . THR A 1 395 ? 6.441 20.389 -12.617 1.00 90.06 395 THR A CA 1
ATOM 2861 C C . THR A 1 395 ? 7.185 21.717 -12.449 1.00 90.06 395 THR A C 1
ATOM 2863 O O . THR A 1 395 ? 7.452 22.141 -11.330 1.00 90.06 395 THR A O 1
ATOM 2866 N N . GLY A 1 396 ? 7.518 22.369 -13.567 1.00 86.94 396 GLY A N 1
ATOM 2867 C CA . GLY A 1 396 ? 8.303 23.610 -13.598 1.00 86.94 396 GLY A CA 1
ATOM 2868 C C . GLY A 1 396 ? 9.821 23.416 -13.727 1.00 86.94 396 GLY A C 1
ATOM 2869 O O . GLY A 1 396 ? 10.518 24.378 -14.032 1.00 86.94 396 GLY A O 1
ATOM 2870 N N . SER A 1 397 ? 10.339 22.193 -13.567 1.00 93.25 397 SER A N 1
ATOM 2871 C CA . SER A 1 397 ? 11.743 21.866 -13.846 1.00 93.25 397 SER A CA 1
ATOM 2872 C C . SER A 1 397 ? 12.003 21.739 -15.352 1.00 93.25 397 SER A C 1
ATOM 2874 O O . SER A 1 397 ? 11.173 21.223 -16.104 1.00 93.25 397 SER A O 1
ATOM 2876 N N . SER A 1 398 ? 13.189 22.166 -15.789 1.00 93.06 398 SER A N 1
ATOM 2877 C CA . SER A 1 398 ? 13.729 21.906 -17.130 1.00 93.06 398 SER A CA 1
ATOM 2878 C C . SER A 1 398 ? 14.625 20.661 -17.189 1.00 93.06 398 SER A C 1
ATOM 2880 O O . SER A 1 398 ? 14.946 20.195 -18.283 1.00 93.06 398 SER A O 1
ATOM 2882 N N . THR A 1 399 ? 15.000 20.104 -16.035 1.00 96.00 399 THR A N 1
ATOM 2883 C CA . THR A 1 399 ? 15.812 18.887 -15.923 1.00 96.00 399 THR A CA 1
ATOM 2884 C C . THR A 1 399 ? 14.902 17.668 -15.896 1.00 96.00 399 THR A C 1
ATOM 2886 O O . THR A 1 399 ? 14.076 17.536 -14.990 1.00 96.00 399 THR A O 1
ATOM 2889 N N . TYR A 1 400 ? 15.070 16.797 -16.889 1.00 97.62 400 TYR A N 1
ATOM 2890 C CA . TYR A 1 400 ? 14.329 15.548 -17.042 1.00 97.62 400 TYR A CA 1
ATOM 2891 C C . TYR A 1 400 ? 15.210 14.354 -16.684 1.00 97.62 400 TYR A C 1
ATOM 2893 O O . TYR A 1 400 ? 16.400 14.342 -16.996 1.00 97.62 400 TYR A O 1
ATOM 2901 N N . THR A 1 401 ? 14.598 13.350 -16.070 1.00 97.75 401 THR A N 1
ATOM 2902 C CA . THR A 1 401 ? 15.204 12.062 -15.730 1.00 97.75 401 THR A CA 1
ATOM 2903 C C . THR A 1 401 ? 14.504 10.960 -16.513 1.00 97.75 401 THR A C 1
ATOM 2905 O O . THR A 1 401 ? 13.290 11.024 -16.723 1.00 97.75 401 THR A O 1
ATOM 2908 N N . ASP A 1 402 ? 15.256 9.955 -16.949 1.00 97.94 402 ASP A N 1
ATOM 2909 C CA . ASP A 1 402 ? 14.699 8.795 -17.642 1.00 97.94 402 ASP A CA 1
ATOM 2910 C C . ASP A 1 402 ? 13.831 7.981 -16.676 1.00 97.94 402 ASP A C 1
ATOM 2912 O O . ASP A 1 402 ? 14.263 7.600 -15.590 1.00 97.94 402 ASP A O 1
ATOM 2916 N N . LEU A 1 403 ? 12.582 7.745 -17.071 1.00 97.06 403 LEU A N 1
ATOM 2917 C CA . LEU A 1 403 ? 11.639 6.891 -16.358 1.00 97.06 403 LEU A CA 1
ATOM 2918 C C . LEU A 1 403 ? 11.800 5.436 -16.798 1.00 97.06 403 LEU A C 1
ATOM 2920 O O . LEU A 1 403 ? 11.843 4.532 -15.970 1.00 97.06 403 LEU A O 1
ATOM 2924 N N . CYS A 1 404 ? 11.849 5.218 -18.113 1.00 97.31 404 CYS A N 1
ATOM 2925 C CA . CYS A 1 404 ? 11.993 3.904 -18.726 1.00 97.31 404 CYS A CA 1
ATOM 2926 C C . CYS A 1 404 ? 12.419 4.032 -20.197 1.00 97.31 404 CYS A C 1
ATOM 2928 O O . CYS A 1 404 ? 12.223 5.076 -20.822 1.00 97.31 404 CYS A O 1
ATOM 2930 N N . THR A 1 405 ? 12.964 2.949 -20.752 1.00 98.00 405 THR A N 1
ATOM 2931 C CA . THR A 1 405 ? 13.295 2.818 -22.179 1.00 98.00 405 THR A CA 1
ATOM 2932 C C . THR A 1 405 ? 12.593 1.594 -22.750 1.00 98.00 405 THR A C 1
ATOM 2934 O O . THR A 1 405 ? 12.623 0.538 -22.124 1.00 98.00 405 THR A O 1
ATOM 2937 N N . ASP A 1 406 ? 12.009 1.728 -23.937 1.00 97.88 406 ASP A N 1
ATOM 2938 C CA . ASP A 1 406 ? 11.442 0.623 -24.709 1.00 97.88 406 ASP A CA 1
ATOM 2939 C C . ASP A 1 406 ? 12.004 0.643 -26.137 1.00 97.88 406 ASP A C 1
ATOM 2941 O O . ASP A 1 406 ? 12.094 1.695 -26.776 1.00 97.88 406 ASP A O 1
ATOM 2945 N N . THR A 1 407 ? 12.421 -0.517 -26.628 1.00 97.50 407 THR A N 1
ATOM 2946 C CA . THR A 1 407 ? 12.986 -0.717 -27.969 1.00 97.50 407 THR A CA 1
ATOM 2947 C C . THR A 1 407 ? 12.007 -1.411 -28.913 1.00 97.50 407 THR A C 1
ATOM 2949 O O . THR A 1 407 ? 12.322 -1.610 -30.085 1.00 97.50 407 THR A O 1
ATOM 2952 N N . THR A 1 408 ? 10.810 -1.768 -28.437 1.00 94.88 408 THR A N 1
ATOM 2953 C CA . THR A 1 408 ? 9.815 -2.526 -29.199 1.00 94.88 408 THR A CA 1
ATOM 2954 C C . THR A 1 408 ? 8.482 -1.790 -29.281 1.00 94.88 408 THR A C 1
ATOM 2956 O O . THR A 1 408 ? 7.950 -1.306 -28.291 1.00 94.88 408 THR A O 1
ATOM 2959 N N . SER A 1 409 ? 7.917 -1.693 -30.485 1.00 94.25 409 SER A N 1
ATOM 2960 C CA . SER A 1 409 ? 6.573 -1.138 -30.674 1.00 94.25 409 SER A CA 1
ATOM 2961 C C . SER A 1 409 ? 5.512 -2.202 -30.346 1.00 94.25 409 SER A C 1
ATOM 2963 O O . SER A 1 409 ? 5.650 -3.332 -30.826 1.00 94.25 409 SER A O 1
ATOM 2965 N N . PRO A 1 410 ? 4.429 -1.879 -29.610 1.00 96.19 410 PRO A N 1
ATOM 2966 C CA . PRO A 1 410 ? 4.053 -0.555 -29.101 1.00 96.19 410 PRO A CA 1
ATOM 2967 C C . PRO A 1 410 ? 4.851 -0.120 -27.859 1.00 96.19 410 PRO A C 1
ATOM 2969 O O . PRO A 1 410 ? 4.866 -0.829 -26.857 1.00 96.19 410 PRO A O 1
ATOM 2972 N N . TYR A 1 411 ? 5.424 1.091 -27.903 1.00 97.81 411 TYR A N 1
ATOM 2973 C CA . TYR A 1 411 ? 6.319 1.592 -26.854 1.00 97.81 411 TYR A CA 1
ATOM 2974 C C . TYR A 1 411 ? 5.574 1.888 -25.551 1.00 97.81 411 TYR A C 1
ATOM 2976 O O . TYR A 1 411 ? 4.802 2.855 -25.459 1.00 97.81 411 TYR A O 1
ATOM 2984 N N . SER A 1 412 ? 5.809 1.068 -24.531 1.00 97.19 412 SER A N 1
ATOM 2985 C CA . SER A 1 412 ? 5.173 1.209 -23.228 1.00 97.19 412 SER A CA 1
ATOM 2986 C C . SER A 1 412 ? 5.980 0.579 -22.098 1.00 97.19 412 SER A C 1
ATOM 2988 O O . SER A 1 412 ? 6.718 -0.382 -22.278 1.00 97.19 412 SER A O 1
ATOM 2990 N N . CYS A 1 413 ? 5.813 1.108 -20.891 1.00 96.31 413 CYS A N 1
ATOM 2991 C CA . CYS A 1 413 ? 6.428 0.548 -19.698 1.00 96.31 413 CYS A CA 1
ATOM 2992 C C . CYS A 1 413 ? 5.484 0.651 -18.499 1.00 96.31 413 CYS A C 1
ATOM 2994 O O . CYS A 1 413 ? 4.731 1.618 -18.351 1.00 96.31 413 CYS A O 1
ATOM 2996 N N . GLN A 1 414 ? 5.525 -0.359 -17.631 1.00 97.38 414 GLN A N 1
ATOM 2997 C CA . GLN A 1 414 ? 4.830 -0.339 -16.348 1.00 97.38 414 GLN A CA 1
ATOM 2998 C C . GLN A 1 414 ? 5.769 0.180 -15.267 1.00 97.38 414 GLN A C 1
ATOM 3000 O O . GLN A 1 414 ? 6.877 -0.324 -15.095 1.00 97.38 414 GLN A O 1
ATOM 3005 N N . VAL A 1 415 ? 5.317 1.189 -14.532 1.00 97.19 415 VAL A N 1
ATOM 3006 C CA . VAL A 1 415 ? 6.114 1.882 -13.523 1.00 97.19 415 VAL A CA 1
ATOM 3007 C C . VAL A 1 415 ? 5.373 1.838 -12.200 1.00 97.19 415 VAL A C 1
ATOM 3009 O O . VAL A 1 415 ? 4.228 2.279 -12.103 1.00 97.19 415 VAL A O 1
ATOM 3012 N N . ASN A 1 416 ? 6.047 1.337 -11.168 1.00 95.50 416 ASN A N 1
ATOM 3013 C CA . ASN A 1 416 ? 5.581 1.471 -9.797 1.00 95.50 416 ASN A CA 1
ATOM 3014 C C . ASN A 1 416 ? 5.829 2.908 -9.325 1.00 95.50 416 ASN A C 1
ATOM 3016 O O . ASN A 1 416 ? 6.966 3.289 -9.057 1.00 95.50 416 ASN A O 1
ATOM 3020 N N . THR A 1 417 ? 4.769 3.703 -9.202 1.00 94.31 417 THR A N 1
ATOM 3021 C CA . THR A 1 417 ? 4.857 5.113 -8.816 1.00 94.31 417 THR A CA 1
ATOM 3022 C C . THR A 1 417 ? 5.307 5.305 -7.376 1.00 94.31 417 THR A C 1
ATOM 3024 O O . THR A 1 417 ? 5.672 6.423 -7.034 1.00 94.31 417 THR A O 1
ATOM 3027 N N . ALA A 1 418 ? 5.347 4.255 -6.544 1.00 90.81 418 ALA A N 1
ATOM 3028 C CA . ALA A 1 418 ? 5.890 4.327 -5.187 1.00 90.81 418 ALA A CA 1
ATOM 3029 C C . ALA A 1 418 ? 7.391 4.673 -5.147 1.00 90.81 418 ALA A C 1
ATOM 3031 O O . ALA A 1 418 ? 7.891 5.078 -4.101 1.00 90.81 418 ALA A O 1
ATOM 3032 N N . THR A 1 419 ? 8.114 4.535 -6.266 1.00 90.25 419 THR A N 1
ATOM 3033 C CA . THR A 1 419 ? 9.514 4.981 -6.397 1.00 90.25 419 THR A CA 1
ATOM 3034 C C . THR A 1 419 ? 9.640 6.484 -6.660 1.00 90.25 419 THR A C 1
ATOM 3036 O O . THR A 1 419 ? 10.734 7.039 -6.563 1.00 90.25 419 THR A O 1
ATOM 3039 N N . LEU A 1 420 ? 8.530 7.156 -6.977 1.00 90.81 420 LEU A N 1
ATOM 3040 C CA . LEU A 1 420 ? 8.454 8.595 -7.178 1.00 90.81 420 LEU A CA 1
ATOM 3041 C C . LEU A 1 420 ? 7.922 9.260 -5.904 1.00 90.81 420 LEU A C 1
ATOM 3043 O O . LEU A 1 420 ? 6.968 8.787 -5.283 1.00 90.81 420 LEU A O 1
ATOM 3047 N N . ALA A 1 421 ? 8.527 10.386 -5.525 1.00 90.44 421 ALA A N 1
ATOM 3048 C CA . ALA A 1 421 ? 8.008 11.200 -4.434 1.00 90.44 421 ALA A CA 1
ATOM 3049 C C . ALA A 1 421 ? 6.604 11.723 -4.778 1.00 90.44 421 ALA A C 1
ATOM 3051 O O . ALA A 1 421 ? 6.281 11.957 -5.941 1.00 90.44 421 ALA A O 1
ATOM 3052 N N . ASN A 1 422 ? 5.766 11.937 -3.765 1.00 88.69 422 ASN A N 1
ATOM 3053 C CA . ASN A 1 422 ? 4.470 12.576 -3.984 1.00 88.69 422 ASN A CA 1
ATOM 3054 C C . ASN A 1 422 ? 4.680 14.011 -4.482 1.00 88.69 422 ASN A C 1
ATOM 3056 O O . ASN A 1 422 ? 5.504 14.750 -3.940 1.00 88.69 422 ASN A O 1
ATOM 3060 N N . GLY A 1 423 ? 3.928 14.418 -5.500 1.00 89.88 423 GLY A N 1
ATOM 3061 C CA . GLY A 1 423 ? 4.095 15.733 -6.112 1.00 89.88 423 GLY A CA 1
ATOM 3062 C C . GLY A 1 423 ? 3.526 15.820 -7.520 1.00 89.88 423 GLY A C 1
ATOM 3063 O O . GLY A 1 423 ? 2.970 14.863 -8.051 1.00 89.88 423 GLY A O 1
ATOM 3064 N N . SER A 1 424 ? 3.655 16.994 -8.136 1.00 94.88 424 SER A N 1
ATOM 3065 C CA . SER A 1 424 ? 3.227 17.219 -9.517 1.00 94.88 424 SER A CA 1
ATOM 3066 C C . SER A 1 424 ? 4.399 17.035 -10.478 1.00 94.88 424 SER A C 1
ATOM 3068 O O . SER A 1 424 ? 5.440 17.675 -10.325 1.00 94.88 424 SER A O 1
ATOM 3070 N N . TYR A 1 425 ? 4.205 16.240 -11.526 1.00 97.19 425 TYR A N 1
ATOM 3071 C CA . TYR A 1 425 ? 5.211 15.882 -12.521 1.00 97.19 425 TYR A CA 1
ATOM 3072 C C . TYR A 1 425 ? 4.775 16.229 -13.947 1.00 97.19 425 TYR A C 1
ATOM 3074 O O . TYR A 1 425 ? 3.587 16.320 -14.268 1.00 97.19 425 TYR A O 1
ATOM 3082 N N . SER A 1 426 ? 5.775 16.411 -14.800 1.00 97.50 426 SER A N 1
ATOM 3083 C CA . SER A 1 426 ? 5.670 16.558 -16.244 1.00 97.50 426 SER A CA 1
ATOM 3084 C C . SER A 1 426 ? 6.351 15.371 -16.918 1.00 97.50 426 SER A C 1
ATOM 3086 O O . SER A 1 426 ? 7.437 14.982 -16.497 1.00 97.50 426 SER A O 1
ATOM 3088 N N . PHE A 1 427 ? 5.752 14.833 -17.977 1.00 97.94 427 PHE A N 1
ATOM 3089 C CA . PHE A 1 427 ? 6.274 13.683 -18.720 1.00 97.94 427 PHE A CA 1
ATOM 3090 C C . PHE A 1 427 ? 6.463 14.013 -20.201 1.00 97.94 427 PHE A C 1
ATOM 3092 O O . PHE A 1 427 ? 5.681 14.769 -20.778 1.00 97.94 427 PHE A O 1
ATOM 3099 N N . ARG A 1 428 ? 7.483 13.433 -20.833 1.00 98.19 428 ARG A N 1
ATOM 3100 C CA . ARG A 1 428 ? 7.719 13.514 -22.285 1.00 98.19 428 ARG A CA 1
ATOM 3101 C C . ARG A 1 428 ? 8.353 12.221 -22.788 1.00 98.19 428 ARG A C 1
ATOM 3103 O O . ARG A 1 428 ? 8.953 11.498 -22.001 1.00 98.19 428 ARG A O 1
ATOM 3110 N N . ALA A 1 429 ? 8.273 11.968 -24.086 1.00 98.62 429 ALA A N 1
ATOM 3111 C CA . ALA A 1 429 ? 8.954 10.855 -24.735 1.00 98.62 429 ALA A CA 1
ATOM 3112 C C . ALA A 1 429 ? 10.027 11.373 -25.700 1.00 98.62 429 ALA A C 1
ATOM 3114 O O . ALA A 1 429 ? 9.818 12.375 -26.386 1.00 98.62 429 ALA A O 1
ATOM 3115 N N . VAL A 1 430 ? 11.165 10.687 -25.760 1.00 98.69 430 VAL A N 1
ATOM 3116 C CA . VAL A 1 430 ? 12.257 10.936 -26.705 1.00 98.69 430 VAL A CA 1
ATOM 3117 C C . VAL A 1 430 ? 12.416 9.689 -27.562 1.00 98.69 430 VAL A C 1
ATOM 3119 O O . VAL A 1 430 ? 12.790 8.639 -27.048 1.00 98.69 430 VAL A O 1
ATOM 3122 N N . ALA A 1 431 ? 12.108 9.784 -28.853 1.00 98.62 431 ALA A N 1
ATOM 3123 C CA . ALA A 1 431 ? 12.339 8.694 -29.797 1.00 98.62 431 ALA A CA 1
ATOM 3124 C C . ALA A 1 431 ? 13.670 8.906 -30.511 1.00 98.62 431 ALA A C 1
ATOM 3126 O O . ALA A 1 431 ? 13.935 10.020 -30.961 1.00 98.62 431 ALA A O 1
ATOM 3127 N N . THR A 1 432 ? 14.466 7.847 -30.638 1.00 98.38 432 THR A N 1
ATOM 3128 C CA . THR A 1 432 ? 15.705 7.815 -31.423 1.00 98.38 432 THR A CA 1
ATOM 3129 C C . THR A 1 432 ? 15.556 6.789 -32.544 1.00 98.38 432 THR A C 1
ATOM 3131 O O . THR A 1 432 ? 15.164 5.655 -32.271 1.00 98.38 432 THR A O 1
ATOM 3134 N N . ASP A 1 433 ? 15.841 7.174 -33.787 1.00 97.75 433 ASP A N 1
ATOM 3135 C CA . ASP A 1 433 ? 15.869 6.272 -34.948 1.00 97.75 433 ASP A CA 1
ATOM 3136 C C . ASP A 1 433 ? 17.169 5.441 -35.012 1.00 97.75 433 ASP A C 1
ATOM 3138 O O . ASP A 1 433 ? 18.080 5.617 -34.197 1.00 97.75 433 ASP A O 1
ATOM 3142 N N . VAL A 1 434 ? 17.261 4.510 -35.966 1.00 96.50 434 VAL A N 1
ATOM 3143 C CA . VAL A 1 434 ? 18.454 3.657 -36.150 1.00 96.50 434 VAL A CA 1
ATOM 3144 C C . VAL A 1 434 ? 19.648 4.443 -36.712 1.00 96.50 434 VAL A C 1
ATOM 3146 O O . VAL A 1 434 ? 20.795 4.082 -36.449 1.00 96.50 434 VAL A O 1
ATOM 3149 N N . ALA A 1 435 ? 19.415 5.551 -37.419 1.00 94.31 435 ALA A N 1
ATOM 3150 C CA . ALA A 1 435 ? 20.469 6.474 -37.845 1.00 94.31 435 ALA A CA 1
ATOM 3151 C C . ALA A 1 435 ? 21.052 7.303 -36.675 1.00 94.31 435 ALA A C 1
ATOM 3153 O O . ALA A 1 435 ? 22.144 7.871 -36.778 1.00 94.31 435 ALA A O 1
ATOM 3154 N N . GLY A 1 436 ? 20.346 7.368 -35.544 1.00 94.44 436 GLY A N 1
ATOM 3155 C CA . GLY A 1 436 ? 20.677 8.095 -34.323 1.00 94.44 436 GLY A CA 1
ATOM 3156 C C . GLY A 1 436 ? 19.989 9.460 -34.176 1.00 94.44 436 GLY A C 1
ATOM 3157 O O . GLY A 1 436 ? 20.333 10.213 -33.255 1.00 94.44 436 GLY A O 1
ATOM 3158 N N . SER A 1 437 ? 19.071 9.855 -35.064 1.00 95.44 437 SER A N 1
ATOM 3159 C CA . SER A 1 437 ? 18.320 11.111 -34.914 1.00 95.44 437 SER A CA 1
ATOM 3160 C C . SER A 1 437 ? 17.257 10.986 -33.850 1.00 95.44 437 SER A C 1
ATOM 3162 O O . SER A 1 437 ? 16.661 9.932 -33.669 1.00 95.44 437 SER A O 1
ATOM 3164 N N . SER A 1 438 ? 17.062 12.067 -33.095 1.00 97.25 438 SER A N 1
ATOM 3165 C CA . SER A 1 438 ? 16.149 12.073 -31.959 1.00 97.25 438 SER A CA 1
ATOM 3166 C C . SER A 1 438 ? 15.135 13.200 -32.066 1.00 97.25 438 SER A C 1
ATOM 3168 O O . SER A 1 438 ? 15.492 14.322 -32.424 1.00 97.25 438 SER A O 1
ATOM 3170 N N . THR A 1 439 ? 13.899 12.902 -31.678 1.00 98.62 439 THR A N 1
ATOM 3171 C CA . THR A 1 439 ? 12.811 13.875 -31.536 1.00 98.62 439 THR A CA 1
ATOM 3172 C C . THR A 1 439 ? 12.208 13.747 -30.145 1.00 98.62 439 THR A C 1
ATOM 3174 O O . THR A 1 439 ? 12.056 12.643 -29.623 1.00 98.62 439 THR A O 1
ATOM 3177 N N . THR A 1 440 ? 11.844 14.881 -29.553 1.00 98.50 440 THR A N 1
ATOM 3178 C CA . THR A 1 440 ? 11.181 14.956 -28.246 1.00 98.50 440 THR A CA 1
ATOM 3179 C C . THR A 1 440 ? 9.715 15.332 -28.434 1.00 98.50 440 THR A C 1
ATOM 3181 O O . THR A 1 440 ? 9.405 16.271 -29.166 1.00 98.50 440 THR A O 1
ATOM 3184 N N . SER A 1 441 ? 8.808 14.620 -27.769 1.00 98.56 441 SER A N 1
ATOM 3185 C CA . SER A 1 441 ? 7.369 14.883 -27.828 1.00 98.56 441 SER A CA 1
ATOM 3186 C C . SER A 1 441 ? 6.986 16.196 -27.137 1.00 98.56 441 SER A C 1
ATOM 3188 O O . SER A 1 441 ? 7.738 16.750 -26.331 1.00 98.56 441 SER A O 1
ATOM 3190 N N . ALA A 1 442 ? 5.742 16.637 -27.347 1.00 97.88 442 ALA A N 1
ATOM 3191 C CA . ALA A 1 442 ? 5.110 17.599 -26.446 1.00 97.88 442 ALA A CA 1
ATOM 3192 C C . ALA A 1 442 ? 5.095 17.069 -24.996 1.00 97.88 442 ALA A C 1
ATOM 3194 O O . ALA A 1 442 ? 5.038 15.856 -24.766 1.00 97.88 442 ALA A O 1
ATOM 3195 N N . VAL A 1 443 ? 5.151 17.988 -24.028 1.00 97.56 443 VAL A N 1
ATOM 3196 C CA . VAL A 1 443 ? 5.187 17.666 -22.595 1.00 97.56 443 VAL A CA 1
ATOM 3197 C C . VAL A 1 443 ? 3.767 17.524 -22.043 1.00 97.56 443 VAL A C 1
ATOM 3199 O O . VAL A 1 443 ? 2.937 18.417 -22.199 1.00 97.56 443 VAL A O 1
ATOM 3202 N N . VAL A 1 444 ? 3.511 16.432 -21.326 1.00 97.69 444 VAL A N 1
ATOM 3203 C CA . VAL A 1 444 ? 2.300 16.203 -20.531 1.00 97.69 444 VAL A CA 1
ATOM 3204 C C . VAL A 1 444 ? 2.554 16.708 -19.108 1.00 97.69 444 VAL A C 1
ATOM 3206 O O . VAL A 1 444 ? 3.174 16.017 -18.307 1.00 97.69 444 VAL A O 1
ATOM 3209 N N . THR A 1 445 ? 2.117 17.928 -18.793 1.00 96.31 445 THR A N 1
ATOM 3210 C CA . THR A 1 445 ? 2.396 18.622 -17.515 1.00 96.31 445 THR A CA 1
ATOM 3211 C C . THR A 1 445 ? 1.340 18.358 -16.443 1.00 96.31 445 THR A C 1
ATOM 3213 O O . THR A 1 445 ? 0.240 17.947 -16.783 1.00 96.31 445 THR A O 1
ATOM 3216 N N . ASN A 1 446 ? 1.607 18.676 -15.171 1.00 92.75 446 ASN A N 1
ATOM 3217 C CA . ASN A 1 446 ? 0.624 18.680 -14.071 1.00 92.75 446 ASN A CA 1
ATOM 3218 C C . ASN A 1 446 ? -0.037 17.318 -13.788 1.00 92.75 446 ASN A C 1
ATOM 3220 O O . ASN A 1 446 ? -1.263 17.215 -13.651 1.00 92.75 446 ASN A O 1
ATOM 3224 N N . ARG A 1 447 ? 0.754 16.246 -13.767 1.00 96.50 447 ARG A N 1
ATOM 3225 C CA . ARG A 1 447 ? 0.318 14.905 -13.358 1.00 96.50 447 ARG A CA 1
ATOM 3226 C C . ARG A 1 447 ? 0.677 14.691 -11.897 1.00 96.50 447 ARG A C 1
ATOM 3228 O O . ARG A 1 447 ? 1.848 14.757 -11.538 1.00 96.50 447 ARG A O 1
ATOM 3235 N N . VAL A 1 448 ? -0.325 14.474 -11.055 1.00 95.06 448 VAL A N 1
ATOM 3236 C CA . VAL A 1 448 ? -0.116 14.320 -9.612 1.00 95.06 448 VAL A CA 1
ATOM 3237 C C . VAL A 1 448 ? 0.247 12.871 -9.317 1.00 95.06 448 VAL A C 1
ATOM 3239 O O . VAL A 1 448 ? -0.553 11.988 -9.599 1.00 95.06 448 VAL A O 1
ATOM 3242 N N . VAL A 1 449 ? 1.422 12.626 -8.745 1.00 94.06 449 VAL A N 1
ATOM 3243 C CA . VAL A 1 449 ? 1.773 11.352 -8.107 1.00 94.06 449 VAL A CA 1
ATOM 3244 C C . VAL A 1 449 ? 1.327 11.413 -6.651 1.00 94.06 449 VAL A C 1
ATOM 3246 O O . VAL A 1 449 ? 1.715 12.326 -5.918 1.00 94.06 449 VAL A O 1
ATOM 3249 N N . ASP A 1 450 ? 0.502 10.449 -6.252 1.00 89.75 450 ASP A N 1
ATOM 3250 C CA . ASP A 1 450 ? -0.138 10.404 -4.941 1.00 89.75 450 ASP A CA 1
ATOM 3251 C C . ASP A 1 450 ? -0.159 8.975 -4.387 1.00 89.75 450 ASP A C 1
ATOM 3253 O O . ASP A 1 450 ? -1.126 8.230 -4.526 1.00 89.75 450 ASP A O 1
ATOM 3257 N N . ASN A 1 451 ? 0.942 8.590 -3.745 1.00 87.88 451 ASN A N 1
ATOM 3258 C CA . ASN A 1 451 ? 1.116 7.294 -3.091 1.00 87.88 451 ASN A CA 1
ATOM 3259 C C . ASN A 1 451 ? 0.758 7.348 -1.596 1.00 87.88 451 ASN A C 1
ATOM 3261 O O . ASN A 1 451 ? 1.318 6.603 -0.784 1.00 87.88 451 ASN A O 1
ATOM 3265 N N . VAL A 1 452 ? -0.113 8.276 -1.190 1.00 86.00 452 VAL A N 1
ATOM 3266 C CA . VAL A 1 452 ? -0.517 8.384 0.211 1.00 86.00 452 VAL A CA 1
ATOM 3267 C C . VAL A 1 452 ? -1.431 7.217 0.584 1.00 86.00 452 VAL A C 1
ATOM 3269 O O . VAL A 1 452 ? -2.476 7.009 -0.026 1.00 86.00 452 VAL A O 1
ATOM 3272 N N . VAL A 1 453 ? -1.030 6.455 1.601 1.00 84.94 453 VAL A N 1
ATOM 3273 C CA . VAL A 1 453 ? -1.808 5.359 2.187 1.00 84.94 453 VAL A CA 1
ATOM 3274 C C . VAL A 1 453 ? -2.109 5.733 3.625 1.00 84.94 453 VAL A C 1
ATOM 3276 O O . VAL A 1 453 ? -1.185 6.059 4.367 1.00 84.94 453 VAL A O 1
ATOM 3279 N N . THR A 1 454 ? -3.380 5.665 4.019 1.00 92.94 454 THR A N 1
ATOM 3280 C CA . THR A 1 454 ? -3.861 6.097 5.335 1.00 92.94 454 THR A CA 1
ATOM 3281 C C . THR A 1 454 ? -4.752 5.025 5.956 1.00 92.94 454 THR A C 1
ATOM 3283 O O . THR A 1 454 ? -5.586 4.429 5.278 1.00 92.94 454 THR A O 1
ATOM 3286 N N . SER A 1 455 ? -4.588 4.776 7.255 1.00 94.38 455 SER A N 1
ATOM 3287 C CA . SER A 1 455 ? -5.415 3.847 8.024 1.00 94.38 455 SER A CA 1
ATOM 3288 C C . SER A 1 455 ? -5.728 4.399 9.413 1.00 94.38 455 SER A C 1
ATOM 3290 O O . SER A 1 455 ? -4.959 5.186 9.971 1.00 94.38 455 SER A O 1
ATOM 3292 N N . VAL A 1 456 ? -6.866 3.991 9.977 1.00 98.00 456 VAL A N 1
ATOM 3293 C CA . VAL A 1 456 ? -7.260 4.327 11.349 1.00 98.00 456 VAL A CA 1
ATOM 3294 C C . VAL A 1 456 ? -8.131 3.234 11.959 1.00 98.00 456 VAL A C 1
ATOM 3296 O O . VAL A 1 456 ? -8.998 2.660 11.300 1.00 98.00 456 VAL A O 1
ATOM 3299 N N . VAL A 1 457 ? -7.915 2.973 13.244 1.00 98.06 457 VAL A N 1
ATOM 3300 C CA . VAL A 1 457 ? -8.667 2.028 14.067 1.00 98.06 457 VAL A CA 1
ATOM 3301 C C . VAL A 1 457 ? -9.109 2.734 15.344 1.00 98.06 457 VAL A C 1
ATOM 3303 O O . VAL A 1 457 ? -8.293 3.343 16.034 1.00 98.06 457 VAL A O 1
ATOM 3306 N N . MET A 1 458 ? -10.400 2.637 15.663 1.00 97.81 458 MET A N 1
ATOM 3307 C CA . MET A 1 458 ? -10.936 2.995 16.975 1.00 97.81 458 MET A CA 1
ATOM 3308 C C . MET A 1 458 ? -10.762 1.798 17.912 1.00 97.81 458 MET A C 1
ATOM 3310 O O . MET A 1 458 ? -11.313 0.727 17.647 1.00 97.81 458 MET A O 1
ATOM 3314 N N . ASN A 1 459 ? -10.011 1.963 19.000 1.00 97.69 459 ASN A N 1
ATOM 3315 C CA . ASN A 1 459 ? -9.823 0.881 19.963 1.00 97.69 459 ASN A CA 1
ATOM 3316 C C . ASN A 1 459 ? -11.080 0.717 20.826 1.00 97.69 459 ASN A C 1
ATOM 3318 O O . ASN A 1 459 ? -11.779 1.686 21.122 1.00 97.69 459 ASN A O 1
ATOM 3322 N N . ASN A 1 460 ? -11.377 -0.516 21.239 1.00 95.31 460 ASN A N 1
ATOM 3323 C CA . ASN A 1 460 ? -12.549 -0.804 22.062 1.00 95.31 460 ASN A CA 1
ATOM 3324 C C . ASN A 1 460 ? -12.309 -0.358 23.523 1.00 95.31 460 ASN A C 1
ATOM 3326 O O . ASN A 1 460 ? -11.435 -0.934 24.170 1.00 95.31 460 ASN A O 1
ATOM 3330 N N . PRO A 1 461 ? -13.082 0.603 24.070 1.00 94.44 461 PRO A N 1
ATOM 3331 C CA . PRO A 1 461 ? -12.931 1.058 25.454 1.00 94.44 461 PRO A CA 1
ATOM 3332 C C . PRO A 1 461 ? -13.561 0.116 26.498 1.00 94.44 461 PRO A C 1
ATOM 3334 O O . PRO A 1 461 ? -13.534 0.425 27.684 1.00 94.44 461 PRO A O 1
ATOM 3337 N N . GLY A 1 462 ? -14.140 -1.015 26.077 1.00 91.44 462 GLY A N 1
ATOM 3338 C CA . GLY A 1 462 ? -14.866 -1.950 26.938 1.00 91.44 462 GLY A CA 1
ATOM 3339 C C . GLY A 1 462 ? -16.375 -1.929 26.686 1.00 91.44 462 GLY A C 1
ATOM 3340 O O . GLY A 1 462 ? -16.900 -1.077 25.974 1.00 91.44 462 GLY A O 1
ATOM 3341 N N . ALA A 1 463 ? -17.101 -2.905 27.237 1.00 89.44 463 ALA A N 1
ATOM 3342 C CA . ALA A 1 463 ? -18.544 -3.030 27.009 1.00 89.44 463 ALA A CA 1
ATOM 3343 C C . ALA A 1 463 ? -19.358 -1.915 27.690 1.00 89.44 463 ALA A C 1
ATOM 3345 O O . ALA A 1 463 ? -20.348 -1.453 27.120 1.00 89.44 463 ALA A O 1
ATOM 3346 N N . ILE A 1 464 ? -18.915 -1.478 28.870 1.00 89.31 464 ILE A N 1
ATOM 3347 C CA . ILE A 1 464 ? -19.525 -0.417 29.674 1.00 89.31 464 ILE A CA 1
ATOM 3348 C C . ILE A 1 464 ? -18.496 0.703 29.819 1.00 89.31 464 ILE A C 1
ATOM 3350 O O . ILE A 1 464 ? -17.341 0.444 30.157 1.00 89.31 464 ILE A O 1
ATOM 3354 N N . ILE A 1 465 ? -18.909 1.935 29.541 1.00 91.19 465 ILE A N 1
ATOM 3355 C CA . ILE A 1 465 ? -18.092 3.141 29.659 1.00 91.19 465 ILE A CA 1
ATOM 3356 C C . ILE A 1 465 ? -18.777 4.108 30.622 1.00 91.19 465 ILE A C 1
ATOM 3358 O O . ILE A 1 465 ? -19.959 4.408 30.475 1.00 91.19 465 ILE A O 1
ATOM 3362 N N . ARG A 1 466 ? -18.039 4.572 31.635 1.00 87.81 466 ARG A N 1
ATOM 3363 C CA . ARG A 1 466 ? -18.594 5.390 32.716 1.00 87.81 466 ARG A CA 1
ATOM 3364 C C . ARG A 1 466 ? -17.582 6.384 33.267 1.00 87.81 466 ARG A C 1
ATOM 3366 O O . ARG A 1 466 ? -16.384 6.111 33.308 1.00 87.81 466 ARG A O 1
ATOM 3373 N N . GLY A 1 467 ? -18.081 7.529 33.727 1.00 87.12 467 GLY A N 1
ATOM 3374 C CA . GLY A 1 467 ? -17.256 8.630 34.201 1.00 87.12 467 GLY A CA 1
ATOM 3375 C C . GLY A 1 467 ? -16.351 9.137 33.083 1.00 87.12 467 GLY A C 1
ATOM 3376 O O . GLY A 1 467 ? -16.780 9.255 31.933 1.00 87.12 467 GLY A O 1
ATOM 3377 N N . THR A 1 468 ? -15.098 9.420 33.421 1.00 90.81 468 THR A N 1
ATOM 3378 C CA . THR A 1 468 ? -14.084 9.812 32.443 1.00 90.81 468 THR A CA 1
ATOM 3379 C C . THR A 1 468 ? -13.331 8.580 31.953 1.00 90.81 468 THR A C 1
ATOM 3381 O O . THR A 1 468 ? -12.509 8.026 32.681 1.00 90.81 468 THR A O 1
ATOM 3384 N N . VAL A 1 469 ? -13.584 8.172 30.710 1.00 92.62 469 VAL A N 1
ATOM 3385 C CA . VAL A 1 469 ? -12.905 7.046 30.050 1.00 92.62 469 VAL A CA 1
ATOM 3386 C C . VAL A 1 469 ? -11.862 7.578 29.072 1.00 92.62 469 VAL A C 1
ATOM 3388 O O . VAL A 1 469 ? -12.126 8.533 28.347 1.00 92.62 469 VAL A O 1
ATOM 3391 N N . SER A 1 470 ? -10.679 6.963 29.023 1.00 94.44 470 SER A N 1
ATOM 3392 C CA . SER A 1 470 ? -9.693 7.265 27.980 1.00 94.44 470 SER A CA 1
ATOM 3393 C C . SER A 1 470 ? -10.056 6.517 26.699 1.00 94.44 470 SER A C 1
ATOM 3395 O O . SER A 1 470 ? -9.950 5.291 26.634 1.00 94.44 470 SER A O 1
ATOM 3397 N N . LEU A 1 471 ? -10.517 7.243 25.684 1.00 97.12 471 LEU A N 1
ATOM 3398 C CA . LEU A 1 471 ? -10.706 6.704 24.343 1.00 97.12 471 LEU A CA 1
ATOM 3399 C C . LEU A 1 471 ? -9.378 6.763 23.599 1.00 97.12 471 LEU A C 1
ATOM 3401 O O . LEU A 1 471 ? -8.680 7.771 23.665 1.00 97.12 471 LEU A O 1
ATOM 3405 N N . THR A 1 472 ? -9.037 5.698 22.878 1.00 97.75 472 THR A N 1
ATOM 3406 C CA . THR A 1 472 ? -7.785 5.624 22.118 1.00 97.75 472 THR A CA 1
ATOM 3407 C C . THR A 1 472 ? -8.043 5.194 20.684 1.00 97.75 472 THR A C 1
ATOM 3409 O O . THR A 1 472 ? -8.989 4.456 20.393 1.00 97.75 472 THR A O 1
ATOM 3412 N N . ALA A 1 473 ? -7.183 5.651 19.783 1.00 98.00 473 ALA A N 1
ATOM 3413 C CA . ALA A 1 473 ? -7.206 5.266 18.384 1.00 98.00 473 ALA A CA 1
ATOM 3414 C C . ALA A 1 473 ? -5.781 5.041 17.874 1.00 98.00 473 ALA A C 1
ATOM 3416 O O . ALA A 1 473 ? -4.818 5.644 18.347 1.00 98.00 473 ALA A O 1
ATOM 3417 N N . THR A 1 474 ? -5.645 4.176 16.878 1.00 97.50 474 THR A N 1
ATOM 3418 C CA . THR A 1 474 ? -4.373 3.921 16.202 1.00 97.50 474 THR A CA 1
ATOM 3419 C C . THR A 1 474 ? -4.519 4.342 14.755 1.00 97.50 474 THR A C 1
ATOM 3421 O O . THR A 1 474 ? -5.388 3.834 14.053 1.00 97.50 474 THR A O 1
ATOM 3424 N N . ALA A 1 475 ? -3.692 5.282 14.310 1.00 96.69 475 ALA A N 1
ATOM 3425 C CA . ALA A 1 475 ? -3.715 5.786 12.947 1.00 96.69 475 ALA A CA 1
ATOM 3426 C C . ALA A 1 475 ? -2.313 5.771 12.346 1.00 96.69 475 ALA A C 1
ATOM 3428 O O . ALA A 1 475 ? -1.323 5.985 13.044 1.00 96.69 475 ALA A O 1
ATOM 3429 N N . SER A 1 476 ? -2.240 5.534 11.042 1.00 93.62 476 SER A N 1
ATOM 3430 C CA . SER A 1 476 ? -1.003 5.615 10.277 1.00 93.62 476 SER A CA 1
ATOM 3431 C C . SER A 1 476 ? -1.275 6.260 8.929 1.00 93.62 476 SER A C 1
ATOM 3433 O O . SER A 1 476 ? -2.340 6.084 8.338 1.00 93.62 476 SER A O 1
ATOM 3435 N N . SER A 1 477 ? -0.310 7.030 8.440 1.00 93.12 477 SER A N 1
ATOM 3436 C CA . SER A 1 477 ? -0.344 7.556 7.085 1.00 93.12 477 SER A CA 1
ATOM 3437 C C . SER A 1 477 ? 1.070 7.740 6.558 1.00 93.12 477 SER A C 1
ATOM 3439 O O . SER A 1 477 ? 1.936 8.218 7.293 1.00 93.12 477 SER A O 1
ATOM 3441 N N . THR A 1 478 ? 1.306 7.417 5.287 1.00 86.44 478 THR A N 1
ATOM 3442 C CA . THR A 1 478 ? 2.601 7.681 4.635 1.00 86.44 478 THR A CA 1
ATOM 3443 C C . THR A 1 478 ? 2.867 9.179 4.432 1.00 86.44 478 THR A C 1
ATOM 3445 O O . THR A 1 478 ? 4.022 9.568 4.295 1.00 86.44 478 THR A O 1
ATOM 3448 N N . SER A 1 479 ? 1.836 10.035 4.481 1.00 87.00 479 SER A N 1
ATOM 3449 C CA . SER A 1 479 ? 1.962 11.507 4.504 1.00 87.00 479 SER A CA 1
ATOM 3450 C C . SER A 1 479 ? 2.115 12.098 5.913 1.00 87.00 479 SER A C 1
ATOM 3452 O O . SER A 1 479 ? 2.117 13.317 6.074 1.00 87.00 479 SER A O 1
ATOM 3454 N N . GLY A 1 480 ? 2.220 11.254 6.943 1.00 90.62 480 GLY A N 1
ATOM 3455 C CA . GLY A 1 480 ? 2.050 11.668 8.332 1.00 90.62 480 GLY A CA 1
ATOM 3456 C C . GLY A 1 480 ? 0.576 11.871 8.693 1.00 90.62 480 GLY A C 1
ATOM 3457 O O . GLY A 1 480 ? -0.304 11.938 7.834 1.00 90.62 480 GLY A O 1
ATOM 3458 N N . VAL A 1 481 ? 0.288 11.931 9.988 1.00 95.62 481 VAL A N 1
ATOM 3459 C CA . VAL A 1 481 ? -1.070 12.118 10.513 1.00 95.62 481 VAL A CA 1
ATOM 3460 C C . VAL A 1 481 ? -1.174 13.519 11.103 1.00 95.62 481 VAL A C 1
ATOM 3462 O O . VAL A 1 481 ? -0.417 13.854 12.010 1.00 95.62 481 VAL A O 1
ATOM 3465 N N . ALA A 1 482 ? -2.110 14.325 10.599 1.00 96.81 482 ALA A N 1
ATOM 3466 C CA . ALA A 1 482 ? -2.346 15.681 11.086 1.00 96.81 482 ALA A CA 1
ATOM 3467 C C . ALA A 1 482 ? -3.230 15.692 12.341 1.00 96.81 482 ALA A C 1
ATOM 3469 O O . ALA A 1 482 ? -2.975 16.444 13.278 1.00 96.81 482 ALA A O 1
ATOM 3470 N N . SER A 1 483 ? -4.282 14.868 12.369 1.00 97.31 483 SER A N 1
ATOM 3471 C CA . SER A 1 483 ? -5.138 14.708 13.550 1.00 97.31 483 SER A CA 1
ATOM 3472 C C . SER A 1 483 ? -5.947 13.415 13.510 1.00 97.31 483 SER A C 1
ATOM 3474 O O . SER A 1 483 ? -6.208 12.865 12.440 1.00 97.31 483 SER A O 1
ATOM 3476 N N . VAL A 1 484 ? -6.395 12.958 14.674 1.00 98.31 484 VAL A N 1
ATOM 3477 C CA . VAL A 1 484 ? -7.422 11.928 14.827 1.00 98.31 484 VAL A CA 1
ATOM 3478 C C . VAL A 1 484 ? -8.585 12.517 15.613 1.00 98.31 484 VAL A C 1
ATOM 3480 O O . VAL A 1 484 ? -8.432 12.931 16.760 1.00 98.31 484 VAL A O 1
ATOM 3483 N N . ARG A 1 485 ? -9.765 12.553 14.996 1.00 98.12 485 ARG A N 1
ATOM 3484 C CA . ARG A 1 485 ? -11.022 12.947 15.632 1.00 98.12 485 ARG A CA 1
ATOM 3485 C C . ARG A 1 485 ? -11.806 11.704 16.023 1.00 98.12 485 ARG A C 1
ATOM 3487 O O . ARG A 1 485 ? -12.057 10.856 15.175 1.00 98.12 485 ARG A O 1
ATOM 3494 N N . ILE A 1 486 ? -12.221 11.609 17.280 1.00 98.19 486 ILE A N 1
ATOM 3495 C CA . ILE A 1 486 ? -13.138 10.561 17.739 1.00 98.19 486 ILE A CA 1
ATOM 3496 C C . ILE A 1 486 ? -14.549 11.144 17.768 1.00 98.19 486 ILE A C 1
ATOM 3498 O O . ILE A 1 486 ? -14.762 12.266 18.232 1.00 98.19 486 ILE A O 1
ATOM 3502 N N . GLU A 1 487 ? -15.507 10.382 17.255 1.00 97.75 487 GLU A N 1
ATOM 3503 C CA . GLU A 1 487 ? -16.923 10.733 17.206 1.00 97.75 487 GLU A CA 1
ATOM 3504 C C . GLU A 1 487 ? -17.765 9.647 17.879 1.00 97.75 487 GLU A C 1
ATOM 3506 O O . GLU A 1 487 ? -17.408 8.465 17.870 1.00 97.75 487 GLU A O 1
ATOM 3511 N N . GLY A 1 488 ? -18.897 10.062 18.442 1.00 96.19 488 GLY A N 1
ATOM 3512 C CA . GLY A 1 488 ? -19.876 9.189 19.079 1.00 96.19 488 GLY A CA 1
ATOM 3513 C C . GLY A 1 488 ? -21.278 9.411 18.521 1.00 96.19 488 GLY A C 1
ATOM 3514 O O . GLY A 1 488 ? -21.603 10.498 18.042 1.00 96.19 488 GLY A O 1
ATOM 3515 N N . SER A 1 489 ? -22.109 8.377 18.578 1.00 96.81 489 SER A N 1
ATOM 3516 C CA . SER A 1 489 ? -23.511 8.409 18.157 1.00 96.81 489 SER A CA 1
ATOM 3517 C C . SER A 1 489 ? -24.355 7.522 19.073 1.00 96.81 489 SER A C 1
ATOM 3519 O O . SER A 1 489 ? -23.841 6.495 19.513 1.00 96.81 489 SER A O 1
ATOM 3521 N N . PRO A 1 490 ? -25.630 7.843 19.367 1.00 96.75 490 PRO A N 1
ATOM 3522 C CA . PRO A 1 490 ? -26.553 6.848 19.907 1.00 96.75 490 PRO A CA 1
ATOM 3523 C C . PRO A 1 490 ? -26.599 5.616 18.992 1.00 96.75 490 PRO A C 1
ATOM 3525 O O . PRO A 1 490 ? -26.588 5.753 17.766 1.00 96.75 490 PRO A O 1
ATOM 3528 N N . ALA A 1 491 ? -26.627 4.418 19.574 1.00 96.44 491 ALA A N 1
ATOM 3529 C CA . ALA A 1 491 ? -26.442 3.180 18.823 1.00 96.44 491 ALA A CA 1
ATOM 3530 C C . ALA A 1 491 ? -27.464 3.034 17.687 1.00 96.44 491 ALA A C 1
ATOM 3532 O O . ALA A 1 491 ? -28.673 3.161 17.893 1.00 96.44 491 ALA A O 1
ATOM 3533 N N . GLY A 1 492 ? -26.968 2.791 16.473 1.00 93.81 492 GLY A N 1
ATOM 3534 C CA . GLY A 1 492 ? -27.786 2.646 15.266 1.00 93.81 492 GLY A CA 1
ATOM 3535 C C . GLY A 1 492 ? -28.418 3.936 14.718 1.00 93.81 492 GLY A C 1
ATOM 3536 O O . GLY A 1 492 ? -29.002 3.897 13.635 1.00 93.81 492 GLY A O 1
ATOM 3537 N N . ALA A 1 493 ? -28.287 5.083 15.396 1.00 95.00 493 ALA A N 1
ATOM 3538 C CA . ALA A 1 493 ? -28.883 6.344 14.945 1.00 95.00 493 ALA A CA 1
ATOM 3539 C C . ALA A 1 493 ? -28.135 6.979 13.760 1.00 95.00 493 ALA A C 1
ATOM 3541 O O . ALA A 1 493 ? -28.724 7.743 12.998 1.00 95.00 493 ALA A O 1
ATOM 3542 N N . ASN A 1 494 ? -26.841 6.672 13.593 1.00 93.12 494 ASN A N 1
ATOM 3543 C CA . ASN A 1 494 ? -25.952 7.263 12.580 1.00 93.12 494 ASN A CA 1
ATOM 3544 C C . ASN A 1 494 ? -25.846 8.803 12.634 1.00 93.12 494 ASN A C 1
ATOM 3546 O O . ASN A 1 494 ? -25.427 9.442 11.667 1.00 93.12 494 ASN A O 1
ATOM 3550 N N . THR A 1 495 ? -26.180 9.412 13.771 1.00 96.00 495 THR A N 1
ATOM 3551 C CA . THR A 1 495 ? -26.024 10.846 14.043 1.00 96.00 495 THR A CA 1
ATOM 3552 C C . THR A 1 495 ? -24.736 11.075 14.829 1.00 96.00 495 THR A C 1
ATOM 3554 O O . THR A 1 495 ? -24.719 10.939 16.054 1.00 96.00 495 THR A O 1
ATOM 3557 N N . TRP A 1 496 ? -23.642 11.343 14.120 1.00 97.19 496 TRP A N 1
ATOM 3558 C CA . TRP A 1 496 ? -22.297 11.432 14.692 1.00 97.19 496 TRP A CA 1
ATOM 3559 C C . TRP A 1 496 ? -21.992 12.835 15.219 1.00 97.19 496 TRP A C 1
ATOM 3561 O O . TRP A 1 496 ? -22.120 13.815 14.488 1.00 97.19 496 TRP A O 1
ATOM 3571 N N . GLY A 1 497 ? -21.567 12.919 16.479 1.00 94.81 497 GLY A N 1
ATOM 3572 C CA . GLY A 1 497 ? -21.091 14.143 17.120 1.00 94.81 497 GLY A CA 1
ATOM 3573 C C . GLY A 1 497 ? -19.620 14.032 17.535 1.00 94.81 497 GLY A C 1
ATOM 3574 O O . GLY A 1 497 ? -19.156 12.930 17.844 1.00 94.81 497 GLY A O 1
ATOM 3575 N N . PRO A 1 498 ? -18.867 15.147 17.554 1.00 94.62 498 PRO A N 1
ATOM 3576 C CA . PRO A 1 498 ? -17.473 15.133 17.978 1.00 94.62 498 PRO A CA 1
ATOM 3577 C C . PRO A 1 498 ? -17.369 14.817 19.472 1.00 94.62 498 PRO A C 1
ATOM 3579 O O . PRO A 1 498 ? -18.036 15.441 20.294 1.00 94.62 498 PRO A O 1
ATOM 3582 N N . VAL A 1 499 ? -16.493 13.874 19.817 1.00 94.44 499 VAL A N 1
ATOM 3583 C CA . VAL A 1 499 ? -16.071 13.635 21.203 1.00 94.44 499 VAL A CA 1
ATOM 3584 C C . VAL A 1 499 ? -14.815 14.446 21.490 1.00 94.44 499 VAL A C 1
ATOM 3586 O O . VAL A 1 499 ? -14.770 15.218 22.443 1.00 94.44 499 VAL A O 1
ATOM 3589 N N . CYS A 1 500 ? -13.793 14.295 20.648 1.00 94.75 500 CYS A N 1
ATOM 3590 C CA . CYS A 1 500 ? -12.512 14.971 20.812 1.00 94.75 500 CYS A CA 1
ATOM 3591 C C . CYS A 1 500 ? -11.708 14.960 19.507 1.00 94.75 500 CYS A C 1
ATOM 3593 O O . CYS A 1 500 ? -12.035 14.241 18.562 1.00 94.75 500 CYS A O 1
ATOM 3595 N N . THR A 1 501 ? -10.628 15.737 19.455 1.00 96.94 501 THR A N 1
ATOM 3596 C CA . THR A 1 501 ? -9.605 15.660 18.404 1.00 96.94 501 THR A CA 1
ATOM 3597 C C . THR A 1 501 ? -8.230 15.697 19.055 1.00 96.94 501 THR A C 1
ATOM 3599 O O . THR A 1 501 ? -7.987 16.563 19.891 1.00 96.94 501 THR A O 1
ATOM 3602 N N . ASP A 1 502 ? -7.357 14.770 18.673 1.00 97.62 502 ASP A N 1
ATOM 3603 C CA . ASP A 1 502 ? -5.971 14.688 19.132 1.00 97.62 502 ASP A CA 1
ATOM 3604 C C . ASP A 1 502 ? -5.018 14.800 17.936 1.00 97.62 502 ASP A C 1
ATOM 3606 O O . ASP A 1 502 ? -5.243 14.209 16.879 1.00 97.62 502 ASP A O 1
ATOM 3610 N N . THR A 1 503 ? -3.961 15.588 18.084 1.00 96.69 503 THR A N 1
ATOM 3611 C CA . THR A 1 503 ? -2.948 15.837 17.052 1.00 96.69 503 THR A CA 1
ATOM 3612 C C . THR A 1 503 ? -1.621 15.146 17.357 1.00 96.69 503 THR A C 1
ATOM 3614 O O . THR A 1 503 ? -0.692 15.259 16.562 1.00 96.69 503 THR A O 1
ATOM 3617 N N . SER A 1 504 ? -1.505 14.438 18.487 1.00 94.25 504 SER A N 1
ATOM 3618 C CA . SER A 1 504 ? -0.248 13.837 18.943 1.00 94.25 504 SER A CA 1
ATOM 3619 C C . SER A 1 504 ? -0.397 12.336 19.178 1.00 94.25 504 SER A C 1
ATOM 3621 O O . SER A 1 504 ? -1.310 11.887 19.855 1.00 94.25 504 SER A O 1
ATOM 3623 N N . SER A 1 505 ? 0.523 11.538 18.634 1.00 93.25 505 SER A N 1
ATOM 3624 C CA . SER A 1 505 ? 0.576 10.102 18.927 1.00 93.25 505 SER A CA 1
ATOM 3625 C C . SER A 1 505 ? 1.235 9.862 20.297 1.00 93.25 505 SER A C 1
ATOM 3627 O O . SER A 1 505 ? 2.277 10.470 20.557 1.00 93.25 505 SER A O 1
ATOM 3629 N N . PRO A 1 506 ? 0.729 8.941 21.142 1.00 95.50 506 PRO A N 1
ATOM 3630 C CA . PRO A 1 506 ? -0.424 8.060 20.920 1.00 95.50 506 PRO A CA 1
ATOM 3631 C C . PRO A 1 506 ? -1.772 8.791 21.031 1.00 95.50 506 PRO A C 1
ATOM 3633 O O . PRO A 1 506 ? -2.034 9.447 22.036 1.00 95.50 506 PRO A O 1
ATOM 3636 N N . TYR A 1 507 ? -2.640 8.613 20.025 1.00 97.50 507 TYR A N 1
ATOM 3637 C CA . TYR A 1 507 ? -3.912 9.337 19.940 1.00 97.50 507 TYR A CA 1
ATOM 3638 C C . TYR A 1 507 ? -4.882 8.878 21.023 1.00 97.50 507 TYR A C 1
ATOM 3640 O O . TYR A 1 507 ? -5.365 7.737 21.012 1.00 97.50 507 TYR A O 1
ATOM 3648 N N . SER A 1 508 ? -5.173 9.773 21.957 1.00 96.31 508 SER A N 1
ATOM 3649 C CA . SER A 1 508 ? -6.032 9.487 23.093 1.00 96.31 508 SER A CA 1
ATOM 3650 C C . SER A 1 508 ? -6.741 10.730 23.608 1.00 96.31 508 SER A C 1
ATOM 3652 O O . SER A 1 508 ? -6.240 11.848 23.524 1.00 96.31 508 SER A O 1
ATOM 3654 N N . CYS A 1 509 ? -7.932 10.547 24.170 1.00 92.44 509 CYS A N 1
ATOM 3655 C CA . CYS A 1 509 ? -8.632 11.645 24.815 1.00 92.44 509 CYS A CA 1
ATOM 3656 C C . CYS A 1 509 ? -9.563 11.176 25.929 1.00 92.44 509 CYS A C 1
ATOM 3658 O O . CYS A 1 509 ? -10.089 10.062 25.919 1.00 92.44 509 CYS A O 1
ATOM 3660 N N . ALA A 1 510 ? -9.788 12.071 26.887 1.00 93.75 510 ALA A N 1
ATOM 3661 C CA . ALA A 1 510 ? -10.743 11.872 27.963 1.00 93.75 510 ALA A CA 1
ATOM 3662 C C . ALA A 1 510 ? -12.177 12.086 27.451 1.00 93.75 510 ALA A C 1
ATOM 3664 O O . ALA A 1 510 ? -12.532 13.182 27.018 1.00 93.75 510 ALA A O 1
ATOM 3665 N N . TYR A 1 511 ? -13.011 11.053 27.547 1.00 93.44 511 TYR A N 1
ATOM 3666 C CA . TYR A 1 511 ? -14.442 11.116 27.275 1.00 93.44 511 TYR A CA 1
ATOM 3667 C C . TYR A 1 511 ? -15.225 11.078 28.583 1.00 93.44 511 TYR A C 1
ATOM 3669 O O . TYR A 1 511 ? -15.270 10.052 29.262 1.00 93.44 511 TYR A O 1
ATOM 3677 N N . ASN A 1 512 ? -15.830 12.210 28.944 1.00 92.19 512 ASN A N 1
ATOM 3678 C CA . ASN A 1 512 ? -16.701 12.300 30.108 1.00 92.19 512 ASN A CA 1
ATOM 3679 C C . ASN A 1 512 ? -18.130 11.889 29.732 1.00 92.19 512 ASN A C 1
ATOM 3681 O O . ASN A 1 512 ? -18.842 12.617 29.042 1.00 92.19 512 ASN A O 1
ATOM 3685 N N . THR A 1 513 ? -18.538 10.721 30.215 1.00 93.19 513 THR A N 1
ATOM 3686 C CA . THR A 1 513 ? -19.870 10.150 29.987 1.00 93.19 513 THR A CA 1
ATOM 3687 C C . THR A 1 513 ? -20.917 10.641 30.983 1.00 93.19 513 THR A C 1
ATOM 3689 O O . THR A 1 513 ? -22.093 10.427 30.733 1.00 93.19 513 THR A O 1
ATOM 3692 N N . ALA A 1 514 ? -20.548 11.351 32.057 1.00 89.75 514 ALA A N 1
ATOM 3693 C CA . ALA A 1 514 ? -21.475 11.722 33.136 1.00 89.75 514 ALA A CA 1
ATOM 3694 C C . ALA A 1 514 ? -22.630 12.642 32.696 1.00 89.75 514 ALA A C 1
ATOM 3696 O O . ALA A 1 514 ? -23.649 12.726 33.373 1.00 89.75 514 ALA A O 1
ATOM 3697 N N . THR A 1 515 ? -22.466 13.361 31.582 1.00 85.44 515 THR A N 1
ATOM 3698 C CA . THR A 1 515 ? -23.504 14.223 30.993 1.00 85.44 515 THR A CA 1
ATOM 3699 C C . THR A 1 515 ? -24.261 13.556 29.847 1.00 85.44 515 THR A C 1
ATOM 3701 O O . THR A 1 515 ? -25.178 14.156 29.287 1.00 85.44 515 THR A O 1
ATOM 3704 N N . GLN A 1 516 ? -23.869 12.341 29.469 1.00 90.62 516 GLN A N 1
ATOM 3705 C CA . GLN A 1 516 ? -24.520 11.581 28.413 1.00 90.62 516 GLN A CA 1
ATOM 3706 C C . GL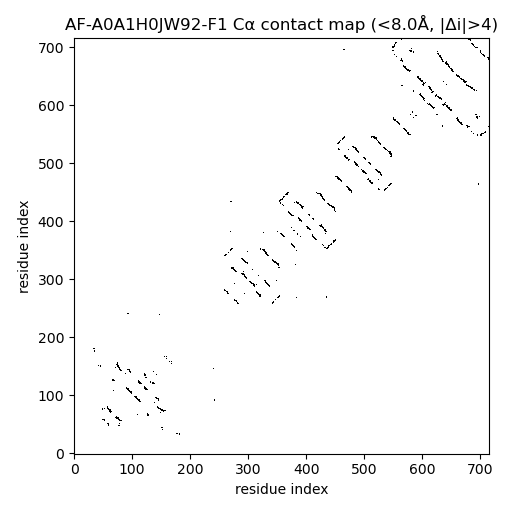N A 1 516 ? -25.711 10.814 28.997 1.00 90.62 516 GLN A C 1
ATOM 3708 O O . GLN A 1 516 ? -25.583 10.237 30.077 1.00 90.62 516 GLN A O 1
ATOM 3713 N N . PRO A 1 517 ? -26.866 10.801 28.315 1.00 92.06 517 PRO A N 1
ATOM 3714 C CA . PRO A 1 517 ? -27.965 9.920 28.680 1.00 92.06 517 PRO A CA 1
ATOM 3715 C C . PRO A 1 517 ? -27.529 8.456 28.767 1.00 92.06 517 PRO A C 1
ATOM 3717 O O . PRO A 1 517 ? -26.677 8.004 28.003 1.00 92.06 517 PRO A O 1
ATOM 3720 N N . ASP A 1 518 ? -28.160 7.703 29.661 1.00 89.88 518 ASP A N 1
ATOM 3721 C CA . ASP A 1 518 ? -27.947 6.261 29.722 1.00 89.88 518 ASP A CA 1
ATOM 3722 C C . ASP A 1 518 ? -28.457 5.606 28.441 1.00 89.88 518 ASP A C 1
ATOM 3724 O O . ASP A 1 518 ? -29.514 5.957 27.906 1.00 89.88 518 ASP A O 1
ATOM 3728 N N . GLY A 1 519 ? -27.700 4.642 27.931 1.00 91.94 519 GLY A N 1
ATOM 3729 C CA . GLY A 1 519 ? -28.031 4.001 26.669 1.00 91.94 519 GLY A CA 1
ATOM 3730 C C . GLY A 1 519 ? -26.847 3.337 25.989 1.00 91.94 519 GLY A C 1
ATOM 3731 O O . GLY A 1 519 ? -25.752 3.218 26.537 1.00 91.94 519 GLY A O 1
ATOM 3732 N N . LEU A 1 520 ? -27.090 2.867 24.769 1.00 95.25 520 LEU A N 1
ATOM 3733 C CA . LEU A 1 520 ? -26.058 2.304 23.907 1.00 95.25 520 LEU A CA 1
ATOM 3734 C C . LEU A 1 520 ? -25.536 3.381 22.956 1.00 95.25 520 LEU A C 1
ATOM 3736 O O . LEU A 1 520 ? -26.320 4.122 22.364 1.00 95.25 520 LEU A O 1
ATOM 3740 N N . TYR A 1 521 ? -24.219 3.419 22.786 1.00 96.19 521 TYR A N 1
ATOM 3741 C CA . TYR A 1 521 ? -23.504 4.349 21.922 1.00 96.19 521 TYR A CA 1
ATOM 3742 C C . TYR A 1 521 ? -22.547 3.612 20.984 1.00 96.19 521 TYR A C 1
ATOM 3744 O O . TYR A 1 521 ? -21.909 2.627 21.359 1.00 96.19 521 TYR A O 1
ATOM 3752 N N . ASP A 1 522 ? -22.408 4.135 19.775 1.00 97.88 522 ASP A N 1
ATOM 3753 C CA . ASP A 1 522 ? -21.449 3.705 18.771 1.00 97.88 522 ASP A CA 1
ATOM 3754 C C . ASP A 1 522 ? -20.310 4.728 18.685 1.00 97.88 522 ASP A C 1
ATOM 3756 O O . ASP A 1 522 ? -20.545 5.937 18.729 1.00 97.88 522 ASP A O 1
ATOM 3760 N N . LEU A 1 523 ? -19.069 4.254 18.559 1.00 98.00 523 LEU A N 1
ATOM 3761 C CA . LEU A 1 523 ? -17.870 5.097 18.485 1.00 98.00 523 LEU A CA 1
ATOM 3762 C C . LEU A 1 523 ? -17.112 4.861 17.179 1.00 98.00 523 LEU A C 1
ATOM 3764 O O . LEU A 1 523 ? -17.021 3.729 16.703 1.00 98.00 523 LEU A O 1
ATOM 3768 N N . ARG A 1 524 ? -16.506 5.910 16.621 1.00 98.06 524 ARG A N 1
ATOM 3769 C CA . ARG A 1 524 ? -15.589 5.806 15.475 1.00 98.06 524 ARG A CA 1
ATOM 3770 C C . ARG A 1 524 ? -14.460 6.821 15.575 1.00 98.06 524 ARG A C 1
ATOM 3772 O O . ARG A 1 524 ? -14.603 7.849 16.232 1.00 98.06 524 ARG A O 1
ATOM 3779 N N . ALA A 1 525 ? -13.370 6.556 14.869 1.00 98.31 525 ALA A N 1
ATOM 3780 C CA . ALA A 1 525 ? -12.262 7.483 14.709 1.00 98.31 525 ALA A CA 1
ATOM 3781 C C . ALA A 1 525 ? -12.139 7.911 13.242 1.00 98.31 525 ALA A C 1
ATOM 3783 O O . ALA A 1 525 ? -12.351 7.120 12.324 1.00 98.31 525 ALA A O 1
ATOM 3784 N N . ILE A 1 526 ? -11.785 9.170 13.022 1.00 98.25 526 ILE A N 1
ATOM 3785 C CA . ILE A 1 526 ? -11.530 9.762 11.715 1.00 98.25 526 ILE A CA 1
ATOM 3786 C C . ILE A 1 526 ? -10.129 10.350 11.756 1.00 98.25 526 ILE A C 1
ATOM 3788 O O . ILE A 1 526 ? -9.878 11.308 12.485 1.00 98.25 526 ILE A O 1
ATOM 3792 N N . VAL A 1 527 ? -9.215 9.792 10.971 1.00 98.19 527 VAL A N 1
ATOM 3793 C CA . VAL A 1 527 ? -7.886 10.377 10.785 1.00 98.19 527 VAL A CA 1
ATOM 3794 C C . VAL A 1 527 ? -7.947 11.414 9.674 1.00 98.19 527 VAL A C 1
ATOM 3796 O O . VAL A 1 527 ? -8.560 11.164 8.640 1.00 98.19 527 VAL A O 1
ATOM 3799 N N . THR A 1 528 ? -7.312 12.562 9.891 1.00 97.12 528 THR A N 1
ATOM 3800 C CA . THR A 1 528 ? -6.927 13.504 8.837 1.00 97.12 528 THR A CA 1
ATOM 3801 C C . THR A 1 528 ? -5.427 13.361 8.624 1.00 97.12 528 THR A C 1
ATOM 3803 O O . THR A 1 528 ? -4.650 13.536 9.566 1.00 97.12 528 THR A O 1
ATOM 3806 N N . ASP A 1 529 ? -5.015 12.993 7.417 1.00 94.31 529 ASP A N 1
ATOM 3807 C CA . ASP A 1 529 ? -3.606 12.820 7.073 1.00 94.31 529 ASP A CA 1
ATOM 3808 C C . ASP A 1 529 ? -2.892 14.169 6.834 1.00 94.31 529 ASP A C 1
ATOM 3810 O O . ASP A 1 529 ? -3.517 15.233 6.822 1.00 94.31 529 ASP A O 1
ATOM 3814 N N . GLY A 1 530 ? -1.570 14.145 6.649 1.00 88.38 530 GLY A N 1
ATOM 3815 C CA . GLY A 1 530 ? -0.767 15.343 6.376 1.00 88.38 530 GLY A CA 1
ATOM 3816 C C . GLY A 1 530 ? -1.057 16.009 5.024 1.00 88.38 530 GLY A C 1
ATOM 3817 O O . GLY A 1 530 ? -0.630 17.138 4.797 1.00 88.38 530 GLY A O 1
ATOM 3818 N N . ALA A 1 531 ? -1.802 15.341 4.139 1.00 85.81 531 ALA A N 1
ATOM 3819 C CA . ALA A 1 531 ? -2.282 15.873 2.866 1.00 85.81 531 ALA A CA 1
ATOM 3820 C C . ALA A 1 531 ? -3.734 16.400 2.946 1.00 85.81 531 ALA A C 1
ATOM 3822 O O . ALA A 1 531 ? -4.276 16.857 1.940 1.00 85.81 531 ALA A O 1
ATOM 3823 N N . GLY A 1 532 ? -4.366 16.352 4.126 1.00 89.19 532 GLY A N 1
ATOM 3824 C CA . GLY A 1 532 ? -5.733 16.811 4.370 1.00 89.19 532 GLY A CA 1
ATOM 3825 C C . GLY A 1 532 ? -6.836 15.804 4.020 1.00 89.19 532 GLY A C 1
ATOM 3826 O O . GLY A 1 532 ? -8.014 16.159 4.092 1.00 89.19 532 GLY A O 1
ATOM 3827 N N . ARG A 1 533 ? -6.508 14.559 3.651 1.00 89.50 533 ARG A N 1
ATOM 3828 C CA . ARG A 1 533 ? -7.509 13.513 3.381 1.00 89.50 533 ARG A CA 1
ATOM 3829 C C . ARG A 1 533 ? -8.011 12.899 4.670 1.00 89.50 533 ARG A C 1
ATOM 3831 O O . ARG A 1 533 ? -7.265 12.759 5.638 1.00 89.50 533 ARG A O 1
ATOM 3838 N N . THR A 1 534 ? -9.268 12.471 4.656 1.00 95.81 534 THR A N 1
ATOM 3839 C CA . THR A 1 534 ? -9.895 11.819 5.801 1.00 95.81 534 THR A CA 1
ATOM 3840 C C . THR A 1 534 ? -10.143 10.338 5.540 1.00 95.81 534 THR A C 1
ATOM 3842 O O . THR A 1 534 ? -10.597 9.946 4.469 1.00 95.81 534 THR A O 1
ATOM 3845 N N . THR A 1 535 ? -9.844 9.498 6.529 1.00 96.88 535 THR A N 1
ATOM 3846 C CA . THR A 1 535 ? -10.213 8.073 6.539 1.00 96.88 535 THR A CA 1
ATOM 3847 C C . THR A 1 535 ? -10.968 7.780 7.828 1.00 96.88 535 THR A C 1
ATOM 3849 O O . THR A 1 535 ? -10.583 8.262 8.890 1.00 96.88 535 THR A O 1
ATOM 3852 N N . THR A 1 536 ? -12.060 7.021 7.738 1.00 97.69 536 THR A N 1
ATOM 3853 C CA . THR A 1 536 ? -12.911 6.673 8.887 1.00 97.69 536 THR A CA 1
ATOM 3854 C C . THR A 1 536 ? -12.685 5.216 9.269 1.00 97.69 536 THR A C 1
ATOM 3856 O O . THR A 1 536 ? -12.608 4.356 8.395 1.00 97.69 536 THR A O 1
ATOM 3859 N N . SER A 1 537 ? -12.573 4.936 10.564 1.00 98.12 537 SER A N 1
ATOM 3860 C CA . SER A 1 537 ? -12.423 3.578 11.080 1.00 98.12 537 SER A CA 1
ATOM 3861 C C . SER A 1 537 ? -13.722 2.784 10.952 1.00 98.12 537 SER A C 1
ATOM 3863 O O . SER A 1 537 ? -14.811 3.343 10.805 1.00 98.12 537 SER A O 1
ATOM 3865 N N . ASN A 1 538 ? -13.628 1.471 11.157 1.00 97.56 538 ASN A N 1
ATOM 3866 C CA . ASN A 1 538 ? -14.802 0.685 11.524 1.00 97.56 538 ASN A CA 1
ATOM 3867 C C . ASN A 1 538 ? -15.444 1.235 12.808 1.00 97.56 538 ASN A C 1
ATOM 3869 O O . ASN A 1 538 ? -14.766 1.825 13.659 1.00 97.56 538 ASN A O 1
ATOM 3873 N N . VAL A 1 539 ? -16.752 1.025 12.938 1.00 97.88 539 VAL A N 1
ATOM 3874 C CA . VAL A 1 539 ? -17.534 1.471 14.091 1.00 97.88 539 VAL A CA 1
ATOM 3875 C C . VAL A 1 539 ? -17.442 0.456 15.232 1.00 97.88 539 VAL A C 1
ATOM 3877 O O . VAL A 1 539 ? -17.660 -0.740 15.050 1.00 97.88 539 VAL A O 1
ATOM 3880 N N . VAL A 1 540 ? -17.165 0.954 16.432 1.00 97.88 540 VAL A N 1
ATOM 3881 C CA . VAL A 1 540 ? -17.183 0.222 17.699 1.00 97.88 540 VAL A CA 1
ATOM 3882 C C . VAL A 1 540 ? -18.588 0.355 18.297 1.00 97.88 540 VAL A C 1
ATOM 3884 O O . VAL A 1 540 ? -18.895 1.342 18.958 1.00 97.88 540 VAL A O 1
ATOM 3887 N N . VAL A 1 541 ? -19.449 -0.636 18.037 1.00 97.75 541 VAL A N 1
ATOM 3888 C CA . VAL A 1 541 ? -20.906 -0.560 18.296 1.00 97.75 541 VAL A CA 1
ATOM 3889 C C . VAL A 1 541 ? -21.339 -1.007 19.689 1.00 97.75 541 VAL A C 1
ATOM 3891 O O . VAL A 1 541 ? -20.748 -1.948 20.213 1.00 97.75 541 VAL A O 1
ATOM 3894 N N . ASN A 1 542 ? -22.427 -0.460 20.238 1.00 95.19 542 ASN A N 1
ATOM 3895 C CA . ASN A 1 542 ? -23.074 -0.903 21.489 1.00 95.19 542 ASN A CA 1
ATOM 3896 C C . ASN A 1 542 ? -22.199 -0.778 22.754 1.00 95.19 542 ASN A C 1
ATOM 3898 O O . ASN A 1 542 ? -22.065 -1.723 23.539 1.00 95.19 542 ASN A O 1
ATOM 3902 N N . ARG A 1 543 ? -21.570 0.381 22.954 1.00 94.88 543 ARG A N 1
ATOM 3903 C CA . ARG A 1 543 ? -20.941 0.768 24.226 1.00 94.88 543 ARG A CA 1
ATOM 3904 C C . ARG A 1 543 ? -22.018 1.286 25.169 1.00 94.88 543 ARG A C 1
ATOM 3906 O O . ARG A 1 543 ? -22.721 2.231 24.826 1.00 94.88 543 ARG A O 1
ATOM 3913 N N . ARG A 1 544 ? -22.181 0.659 26.331 1.00 92.94 544 ARG A N 1
ATOM 3914 C CA . ARG A 1 544 ? -23.189 1.073 27.308 1.00 92.94 544 ARG A CA 1
ATOM 3915 C C . ARG A 1 544 ? -22.663 2.235 28.139 1.00 92.94 544 ARG A C 1
ATOM 3917 O O . ARG A 1 544 ? -21.656 2.078 28.822 1.00 92.94 544 ARG A O 1
ATOM 3924 N N . VAL A 1 545 ? -23.355 3.363 28.080 1.00 93.12 545 VAL A N 1
ATOM 3925 C CA . VAL A 1 545 ? -23.247 4.435 29.068 1.00 93.12 545 VAL A CA 1
ATOM 3926 C C . VAL A 1 545 ? -24.298 4.169 30.134 1.00 93.12 545 VAL A C 1
ATOM 3928 O O . VAL A 1 545 ? -25.471 3.987 29.801 1.00 93.12 545 VAL A O 1
ATOM 3931 N N . ASP A 1 546 ? -23.854 4.116 31.386 1.00 88.44 546 ASP A N 1
ATOM 3932 C CA . ASP A 1 546 ? -24.714 3.899 32.546 1.00 88.44 546 ASP A CA 1
ATOM 3933 C C . ASP A 1 546 ? -24.306 4.814 33.705 1.00 88.44 546 ASP A C 1
ATOM 3935 O O . ASP A 1 546 ? -23.313 4.596 34.409 1.00 88.44 546 ASP A O 1
ATOM 3939 N N . ASN A 1 547 ? -25.021 5.920 33.849 1.00 89.19 547 ASN A N 1
ATOM 3940 C CA . ASN A 1 547 ? -24.802 6.915 34.883 1.00 89.19 547 ASN A CA 1
ATOM 3941 C C . ASN A 1 547 ? -25.802 6.781 36.035 1.00 89.19 547 ASN A C 1
ATOM 3943 O O . ASN A 1 547 ? -25.530 7.328 37.111 1.00 89.19 547 ASN A O 1
ATOM 3947 N N . THR A 1 548 ? -26.902 6.045 35.854 1.00 88.81 548 THR A N 1
ATOM 3948 C CA . THR A 1 548 ? -27.888 5.789 36.906 1.00 88.81 548 THR A CA 1
ATOM 3949 C C . THR A 1 548 ? -27.357 4.757 37.896 1.00 88.81 548 THR A C 1
ATOM 3951 O O . THR A 1 548 ? -26.781 3.743 37.535 1.00 88.81 548 THR A O 1
ATOM 3954 N N . ALA A 1 549 ? -27.504 5.038 39.191 1.00 91.50 549 ALA A N 1
ATOM 3955 C CA . ALA A 1 549 ? -27.152 4.065 40.215 1.00 91.50 549 ALA A CA 1
ATOM 3956 C C . ALA A 1 549 ? -28.249 3.000 40.358 1.00 91.50 549 ALA A C 1
ATOM 3958 O O . ALA A 1 549 ? -29.434 3.373 40.378 1.00 91.50 549 ALA A O 1
ATOM 3959 N N . PRO A 1 550 ? -27.884 1.724 40.588 1.00 94.44 550 PRO A N 1
ATOM 3960 C CA . PRO A 1 550 ? -28.860 0.707 40.935 1.00 94.44 550 PRO A CA 1
ATOM 3961 C C . PRO A 1 550 ? -29.584 1.108 42.213 1.00 94.44 550 PRO A C 1
ATOM 3963 O O . PRO A 1 550 ? -29.028 1.766 43.093 1.00 94.44 550 PRO A O 1
ATOM 3966 N N . ARG A 1 551 ? -30.841 0.700 42.351 1.00 95.00 551 ARG A N 1
ATOM 3967 C CA . ARG A 1 551 ? -31.631 0.898 43.571 1.00 95.00 551 ARG A CA 1
ATOM 3968 C C . ARG A 1 551 ? -32.289 -0.401 44.003 1.00 95.00 551 ARG A C 1
ATOM 3970 O O . ARG A 1 551 ? -32.500 -1.307 43.197 1.00 95.00 551 ARG A O 1
ATOM 3977 N N . ALA A 1 552 ? -32.669 -0.458 45.272 1.00 96.19 552 ALA A N 1
ATOM 3978 C CA . ALA A 1 552 ? -33.627 -1.447 45.735 1.00 96.19 552 ALA A CA 1
ATOM 3979 C C . ALA A 1 552 ? -34.978 -1.214 45.035 1.00 96.19 552 ALA A C 1
ATOM 3981 O O . ALA A 1 552 ? -35.487 -0.092 45.015 1.00 96.19 552 ALA A O 1
ATOM 3982 N N . SER A 1 553 ? -35.532 -2.262 44.426 1.00 95.56 553 SER A N 1
ATOM 3983 C CA . SER A 1 553 ? -36.846 -2.223 43.781 1.00 95.56 553 SER A CA 1
ATOM 3984 C C . SER A 1 553 ? -37.935 -2.791 44.678 1.00 95.56 553 SER A C 1
ATOM 3986 O O . SER A 1 553 ? -39.039 -2.261 44.660 1.00 95.56 553 SER A O 1
ATOM 3988 N N . ASP A 1 554 ? -37.651 -3.875 45.401 1.00 96.69 554 ASP A N 1
ATOM 3989 C CA . ASP A 1 554 ? -38.638 -4.552 46.244 1.00 96.69 554 ASP A CA 1
ATOM 3990 C C . ASP A 1 554 ? -37.967 -5.503 47.247 1.00 96.69 554 ASP A C 1
ATOM 3992 O O . ASP A 1 554 ? -36.871 -6.017 46.990 1.00 96.69 554 ASP A O 1
ATOM 3996 N N . VAL A 1 555 ? -38.653 -5.763 48.358 1.00 97.31 555 VAL A N 1
ATOM 3997 C CA . VAL A 1 555 ? -38.340 -6.815 49.330 1.00 97.31 555 VAL A CA 1
ATOM 3998 C C . VAL A 1 555 ? -39.627 -7.573 49.634 1.00 97.31 555 VAL A C 1
ATOM 4000 O O . VAL A 1 555 ? -40.657 -6.939 49.811 1.00 97.31 555 VAL A O 1
ATOM 4003 N N . GLN A 1 556 ? -39.580 -8.902 49.661 1.00 96.38 556 GLN A N 1
ATOM 4004 C CA . GLN A 1 556 ? -40.760 -9.751 49.872 1.00 96.38 556 GLN A CA 1
ATOM 4005 C C . GLN A 1 556 ? -40.393 -10.932 50.761 1.00 96.38 556 GLN A C 1
ATOM 4007 O O . GLN A 1 556 ? -39.297 -11.486 50.602 1.00 96.38 556 GLN A O 1
ATOM 4012 N N . THR A 1 557 ? -41.300 -11.359 51.637 1.00 95.88 557 THR A N 1
ATOM 4013 C CA . THR A 1 557 ? -41.181 -12.657 52.315 1.00 95.88 557 THR A CA 1
ATOM 4014 C C . THR A 1 557 ? -42.116 -13.697 51.705 1.00 95.88 557 THR A C 1
ATOM 4016 O O . THR A 1 557 ? -43.017 -13.402 50.923 1.00 95.88 557 THR A O 1
ATOM 4019 N N . THR A 1 558 ? -41.850 -14.970 51.968 1.00 95.62 558 THR A N 1
ATOM 4020 C CA . THR A 1 558 ? -42.770 -16.058 51.644 1.00 95.62 558 THR A CA 1
ATOM 4021 C C . THR A 1 558 ? -42.756 -17.054 52.778 1.00 95.62 558 THR A C 1
ATOM 4023 O O . THR A 1 558 ? -41.685 -17.499 53.192 1.00 95.62 558 THR A O 1
ATOM 4026 N N . ASN A 1 559 ? -43.956 -17.406 53.216 1.00 94.44 559 ASN A N 1
ATOM 4027 C CA . ASN A 1 559 ? -44.194 -18.314 54.317 1.00 94.44 559 ASN A CA 1
ATOM 4028 C C . ASN A 1 559 ? -44.062 -19.781 53.909 1.00 94.44 559 ASN A C 1
ATOM 4030 O O . ASN A 1 559 ? -44.683 -20.211 52.931 1.00 94.44 559 ASN A O 1
ATOM 4034 N N . GLY A 1 560 ? -43.276 -20.544 54.668 1.00 91.31 560 GLY A N 1
ATOM 4035 C CA . GLY A 1 560 ? -43.159 -21.998 54.561 1.00 91.31 560 GLY A CA 1
ATOM 4036 C C . GLY A 1 560 ? -43.635 -22.776 55.796 1.00 91.31 560 GLY A C 1
ATOM 4037 O O . GLY A 1 560 ? -43.575 -24.008 55.777 1.00 91.31 560 GLY A O 1
ATOM 4038 N N . GLY A 1 561 ? -44.108 -22.094 56.841 1.00 89.81 561 GLY A N 1
ATOM 4039 C CA . GLY A 1 561 ? -44.566 -22.654 58.111 1.00 89.81 561 GLY A CA 1
ATOM 4040 C C . GLY A 1 561 ? -45.706 -21.860 58.774 1.00 89.81 561 GLY A C 1
ATOM 4041 O O . GLY A 1 561 ? -46.826 -21.784 58.263 1.00 89.81 561 GLY A O 1
ATOM 4042 N N . VAL A 1 562 ? -45.466 -21.367 59.989 1.00 93.12 562 VAL A N 1
ATOM 4043 C CA . VAL A 1 562 ? -46.423 -20.641 60.829 1.00 93.12 562 VAL A CA 1
ATOM 4044 C C . VAL A 1 562 ? -46.430 -19.165 60.455 1.00 93.12 562 VAL A C 1
ATOM 4046 O O . VAL A 1 562 ? -45.457 -18.452 60.654 1.00 93.12 562 VAL A O 1
ATOM 4049 N N . THR A 1 563 ? -47.587 -18.678 60.011 1.00 93.50 563 THR A N 1
ATOM 4050 C CA . THR A 1 563 ? -47.796 -17.263 59.676 1.00 93.50 563 THR A CA 1
ATOM 4051 C C . THR A 1 563 ? -47.426 -16.302 60.794 1.00 93.50 563 THR A C 1
ATOM 4053 O O . THR A 1 563 ? -47.869 -16.463 61.933 1.00 93.50 563 THR A O 1
ATOM 4056 N N . GLY A 1 564 ? -46.626 -15.292 60.437 1.00 93.81 564 GLY A N 1
ATOM 4057 C CA . GLY A 1 564 ? -46.131 -14.270 61.348 1.00 93.81 564 GLY A CA 1
ATOM 4058 C C . GLY A 1 564 ? -44.923 -14.718 62.167 1.00 93.81 564 GLY A C 1
ATOM 4059 O O . GLY A 1 564 ? -44.615 -14.095 63.184 1.00 93.81 564 GLY A O 1
ATOM 4060 N N . ARG A 1 565 ? -44.258 -15.823 61.811 1.00 95.00 565 ARG A N 1
ATOM 4061 C CA . ARG A 1 565 ? -43.135 -16.374 62.577 1.00 95.00 565 ARG A CA 1
ATOM 4062 C C . ARG A 1 565 ? -42.000 -16.793 61.654 1.00 95.00 565 ARG A C 1
ATOM 4064 O O . ARG A 1 565 ? -42.135 -17.756 60.924 1.00 95.00 565 ARG A O 1
ATOM 4071 N N . LEU A 1 566 ? -40.837 -16.166 61.824 1.00 96.31 566 LEU A N 1
ATOM 4072 C CA . LEU A 1 566 ? -39.616 -16.571 61.128 1.00 96.31 566 LEU A CA 1
ATOM 4073 C C . LEU A 1 566 ? -39.138 -17.964 61.574 1.00 96.31 566 LEU A C 1
ATOM 4075 O O . LEU A 1 566 ? -38.706 -18.145 62.720 1.00 96.31 566 LEU A O 1
ATOM 4079 N N . GLU A 1 567 ? -39.140 -18.924 60.656 1.00 95.38 567 GLU A N 1
ATOM 4080 C CA . GLU A 1 567 ? -38.686 -20.292 60.875 1.00 95.38 567 GLU A CA 1
ATOM 4081 C C . GLU A 1 567 ? -38.168 -21.002 59.608 1.00 95.38 567 GLU A C 1
ATOM 4083 O O . GLU A 1 567 ? -37.943 -20.416 58.552 1.00 95.38 567 GLU A O 1
ATOM 4088 N N . SER A 1 568 ? -37.847 -22.292 59.749 1.00 96.31 568 SER A N 1
ATOM 4089 C CA . SER A 1 568 ? -37.318 -23.099 58.649 1.00 96.31 568 SER A CA 1
ATOM 4090 C C . SER A 1 568 ? -38.405 -23.356 57.608 1.00 96.31 568 SER A C 1
ATOM 4092 O O . SER A 1 568 ? -39.437 -23.928 57.941 1.00 96.31 568 SER A O 1
ATOM 4094 N N . GLY A 1 569 ? -38.114 -23.061 56.343 1.00 94.31 569 GLY A N 1
ATOM 4095 C CA . GLY A 1 569 ? -39.065 -23.173 55.233 1.00 94.31 569 GLY A CA 1
ATOM 4096 C C . GLY A 1 569 ? -39.429 -21.821 54.624 1.00 94.31 569 GLY A C 1
ATOM 4097 O O . GLY A 1 569 ? -39.788 -21.776 53.448 1.00 94.31 569 GLY A O 1
ATOM 4098 N N . ASP A 1 570 ? -39.255 -20.734 55.374 1.00 97.75 570 ASP A N 1
ATOM 4099 C CA . ASP A 1 570 ? -39.554 -19.393 54.885 1.00 97.75 570 ASP A CA 1
ATOM 4100 C C . ASP A 1 570 ? -38.496 -18.896 53.898 1.00 97.75 570 ASP A C 1
ATOM 4102 O O . ASP A 1 570 ? -37.388 -19.436 53.781 1.00 97.75 570 ASP A O 1
ATOM 4106 N N . SER A 1 571 ? -38.807 -17.813 53.191 1.00 97.56 571 SER A N 1
ATOM 4107 C CA . SER A 1 571 ? -37.811 -17.112 52.388 1.00 97.56 571 SER A CA 1
ATOM 4108 C C . SER A 1 571 ? -37.981 -15.602 52.407 1.00 97.56 571 SER A C 1
ATOM 4110 O O . SER A 1 571 ? -39.070 -15.087 52.637 1.00 97.56 571 SER A O 1
ATOM 4112 N N . ILE A 1 572 ? -36.885 -14.892 52.139 1.00 98.06 572 ILE A N 1
ATOM 4113 C CA . ILE A 1 572 ? -36.884 -13.452 51.876 1.00 98.06 572 ILE A CA 1
ATOM 4114 C C . ILE A 1 572 ? -36.178 -13.174 50.549 1.00 98.06 572 ILE A C 1
ATOM 4116 O O . ILE A 1 572 ? -35.103 -13.713 50.279 1.00 98.06 572 ILE A O 1
ATOM 4120 N N . SER A 1 573 ? -36.791 -12.356 49.698 1.00 97.81 573 SER A N 1
ATOM 4121 C CA . SER A 1 573 ? -36.274 -11.989 48.380 1.00 97.81 573 SER A CA 1
ATOM 4122 C C . SER A 1 573 ? -36.000 -10.493 48.290 1.00 97.81 573 SER A C 1
ATOM 4124 O O . SER A 1 573 ? -36.863 -9.679 48.597 1.00 97.81 573 SER A O 1
ATOM 4126 N N . PHE A 1 574 ? -34.814 -10.146 47.802 1.00 98.38 574 PHE A N 1
ATOM 4127 C CA . PHE A 1 574 ? -34.338 -8.791 47.541 1.00 98.38 574 PHE A CA 1
ATOM 4128 C C . PHE A 1 574 ? -34.268 -8.583 46.031 1.00 98.38 574 PHE A C 1
ATOM 4130 O O . PHE A 1 574 ? -33.521 -9.289 45.352 1.00 98.38 574 PHE A O 1
ATOM 4137 N N . THR A 1 575 ? -35.029 -7.637 45.486 1.00 98.00 575 THR A N 1
ATOM 4138 C CA . THR A 1 575 ? -35.044 -7.358 44.041 1.00 98.00 575 THR A CA 1
ATOM 4139 C C . THR A 1 575 ? -34.437 -5.987 43.768 1.00 98.00 575 THR A C 1
ATOM 4141 O O . THR A 1 575 ? -34.951 -4.977 44.246 1.00 98.00 575 THR A O 1
ATOM 4144 N N . TYR A 1 576 ? -33.353 -5.934 42.995 1.00 98.00 576 TYR A N 1
ATOM 4145 C CA . TYR A 1 576 ? -32.735 -4.681 42.543 1.00 98.00 576 TYR A CA 1
ATOM 4146 C C . TYR A 1 576 ? -33.426 -4.140 41.282 1.00 98.00 576 TYR A C 1
ATOM 4148 O O . TYR A 1 576 ? -34.227 -4.830 40.655 1.00 98.00 576 TYR A O 1
ATOM 4156 N N . SER A 1 577 ? -33.136 -2.894 40.901 1.00 95.25 577 SER A N 1
ATOM 4157 C CA . SER A 1 577 ? -33.671 -2.272 39.680 1.00 95.25 577 SER A CA 1
ATOM 4158 C C . SER A 1 577 ? -33.018 -2.750 38.383 1.00 95.25 577 SER A C 1
ATOM 4160 O O . SER A 1 577 ? -33.526 -2.438 37.310 1.00 95.25 577 SER A O 1
ATOM 4162 N N . GLU A 1 578 ? -31.895 -3.460 38.475 1.00 94.44 578 GLU A N 1
ATOM 4163 C CA . GLU A 1 578 ? -31.067 -3.890 37.347 1.00 94.44 578 GLU A CA 1
ATOM 4164 C C . GLU A 1 578 ? -30.167 -5.076 37.731 1.00 94.44 578 GLU A C 1
ATOM 4166 O O . GLU A 1 578 ? -30.297 -5.650 38.821 1.00 94.44 578 GLU A O 1
ATOM 4171 N N . LEU A 1 579 ? -29.287 -5.486 36.814 1.00 95.12 579 LEU A N 1
ATOM 4172 C CA . LEU A 1 579 ? -28.324 -6.557 37.046 1.00 95.12 579 LEU A CA 1
ATOM 4173 C C . LEU A 1 579 ? -27.174 -6.085 37.940 1.00 95.12 579 LEU A C 1
ATOM 4175 O O . LEU A 1 579 ? -26.462 -5.133 37.636 1.00 95.12 579 LEU A O 1
ATOM 4179 N N . MET A 1 580 ? -26.955 -6.830 39.017 1.00 96.56 580 MET A N 1
ATOM 4180 C CA . MET A 1 580 ? -25.903 -6.590 39.997 1.00 96.56 580 MET A CA 1
ATOM 4181 C C . MET A 1 580 ? -24.701 -7.503 39.777 1.00 96.56 580 MET A C 1
ATOM 4183 O O . MET A 1 580 ? -24.849 -8.675 39.424 1.00 96.56 580 MET A O 1
ATOM 4187 N N . THR A 1 581 ? -23.510 -6.996 40.083 1.00 96.38 581 THR A N 1
ATOM 4188 C CA . THR A 1 581 ? -22.296 -7.809 40.185 1.00 96.38 581 THR A CA 1
ATOM 4189 C C . THR A 1 581 ? -22.366 -8.651 41.463 1.00 96.38 581 THR A C 1
ATOM 4191 O O . THR A 1 581 ? -22.206 -8.139 42.566 1.00 96.38 581 THR A O 1
ATOM 4194 N N . THR A 1 582 ? -22.583 -9.963 41.364 1.00 97.81 582 THR A N 1
ATOM 4195 C CA . THR A 1 582 ? -22.775 -10.832 42.548 1.00 97.81 582 THR A CA 1
ATOM 4196 C C . THR A 1 582 ? -21.587 -10.814 43.513 1.00 97.81 582 THR A C 1
ATOM 4198 O O . THR A 1 582 ? -21.777 -10.861 44.730 1.00 97.81 582 THR A O 1
ATOM 4201 N N . SER A 1 583 ? -20.364 -10.651 42.999 1.00 97.38 583 SER A N 1
ATOM 4202 C CA . SER A 1 583 ? -19.154 -10.578 43.821 1.00 97.38 583 SER A CA 1
ATOM 4203 C C . SER A 1 583 ? -19.046 -9.292 44.649 1.00 97.38 583 SER A C 1
ATOM 4205 O O . SER A 1 583 ? -18.280 -9.265 45.612 1.00 97.38 583 SER A O 1
ATOM 4207 N N . SER A 1 584 ? -19.796 -8.235 44.306 1.00 97.62 584 SER A N 1
ATOM 4208 C CA . SER A 1 584 ? -19.912 -7.030 45.139 1.00 97.62 584 SER A CA 1
ATOM 4209 C C . SER A 1 584 ? -20.972 -7.193 46.232 1.00 97.62 584 SER A C 1
ATOM 4211 O O . SER A 1 584 ? -20.846 -6.581 47.288 1.00 97.62 584 SER A O 1
ATOM 4213 N N . ILE A 1 585 ? -21.970 -8.068 46.045 1.00 97.94 585 ILE A N 1
ATOM 4214 C CA . ILE A 1 585 ? -22.938 -8.432 47.095 1.00 97.94 585 ILE A CA 1
ATOM 4215 C C . ILE A 1 585 ? -22.256 -9.291 48.168 1.00 97.94 585 ILE A C 1
ATOM 4217 O O . ILE A 1 585 ? -22.406 -9.046 49.365 1.00 97.94 585 ILE A O 1
ATOM 4221 N N . SER A 1 586 ? -21.472 -10.286 47.755 1.00 97.31 586 SER A N 1
ATOM 4222 C CA . SER A 1 586 ? -20.660 -11.104 48.654 1.00 97.31 586 SER A CA 1
ATOM 4223 C C . SER A 1 586 ? -19.339 -11.460 47.982 1.00 97.31 586 SER A C 1
ATOM 4225 O O . SER A 1 586 ? -19.328 -11.959 46.861 1.00 97.31 586 SER A O 1
ATOM 4227 N N . SER A 1 587 ? -18.219 -11.229 48.673 1.00 95.25 587 SER A N 1
ATOM 4228 C CA . SER A 1 587 ? -16.884 -11.476 48.116 1.00 95.25 587 SER A CA 1
ATOM 4229 C C . SER A 1 587 ? -16.745 -12.907 47.576 1.00 95.25 587 SER A C 1
ATOM 4231 O O . SER A 1 587 ? -17.101 -13.878 48.251 1.00 95.25 587 SER A O 1
ATOM 4233 N N . GLY A 1 588 ? -16.256 -13.027 46.337 1.00 94.38 588 GLY A N 1
ATOM 4234 C CA . GLY A 1 588 ? -16.056 -14.303 45.641 1.00 94.38 588 GLY A CA 1
ATOM 4235 C C . GLY A 1 588 ? -17.338 -15.059 45.272 1.00 94.38 588 GLY A C 1
ATOM 4236 O O . GLY A 1 588 ? -17.264 -16.239 44.948 1.00 94.38 588 GLY A O 1
ATOM 4237 N N . TRP A 1 589 ? -18.512 -14.431 45.361 1.00 97.31 589 TRP A N 1
ATOM 4238 C CA . TRP A 1 589 ? -19.780 -15.072 45.024 1.00 97.31 589 TRP A CA 1
ATOM 4239 C C . TRP A 1 589 ? -20.149 -14.898 43.548 1.00 97.31 589 TRP A C 1
ATOM 4241 O O . TRP A 1 589 ? -20.186 -13.784 43.029 1.00 97.31 589 TRP A O 1
ATOM 4251 N N . ASP A 1 590 ? -20.476 -16.004 42.889 1.00 96.06 590 ASP A N 1
ATOM 4252 C CA . ASP A 1 590 ? -20.880 -16.083 41.479 1.00 96.06 590 ASP A CA 1
ATOM 4253 C C . ASP A 1 590 ? -22.409 -16.131 41.278 1.00 96.06 590 ASP A C 1
ATOM 4255 O O . ASP A 1 590 ? -22.884 -16.249 40.153 1.00 96.06 590 ASP A O 1
ATOM 4259 N N . GLY A 1 591 ? -23.187 -16.048 42.364 1.00 97.06 591 GLY A N 1
ATOM 4260 C CA . GLY A 1 591 ? -24.648 -16.139 42.343 1.00 97.06 591 GLY A CA 1
ATOM 4261 C C . GLY A 1 591 ? -25.209 -17.536 42.627 1.00 97.06 591 GLY A C 1
ATOM 4262 O O . GLY A 1 591 ? -26.405 -17.655 42.893 1.00 97.06 591 GLY A O 1
ATOM 4263 N N . SER A 1 592 ? -24.370 -18.578 42.643 1.00 97.88 592 SER A N 1
ATOM 4264 C CA . SER A 1 592 ? -24.787 -19.943 42.993 1.00 97.88 592 SER A CA 1
ATOM 4265 C C . SER A 1 592 ? -25.255 -20.061 44.450 1.00 97.88 592 SER A C 1
ATOM 4267 O O . SER A 1 592 ? -24.987 -19.193 45.282 1.00 97.88 592 SER A O 1
ATOM 4269 N N . ALA A 1 593 ? -25.984 -21.130 44.778 1.00 98.19 593 ALA A N 1
ATOM 4270 C CA . ALA A 1 593 ? -26.471 -21.356 46.136 1.00 98.19 593 ALA A CA 1
ATOM 4271 C C . ALA A 1 593 ? -25.299 -21.486 47.129 1.00 98.19 593 ALA A C 1
ATOM 4273 O O . ALA A 1 593 ? -24.484 -22.403 47.021 1.00 98.19 593 ALA A O 1
ATOM 4274 N N . VAL A 1 594 ? -25.227 -20.586 48.114 1.00 98.00 594 VAL A N 1
ATOM 4275 C CA . VAL A 1 594 ? -24.177 -20.578 49.145 1.00 98.00 594 VAL A CA 1
ATOM 4276 C C . VAL A 1 594 ? -24.769 -20.545 50.555 1.00 98.00 594 VAL A C 1
ATOM 4278 O O . VAL A 1 594 ? -25.779 -19.872 50.779 1.00 98.00 594 VAL A O 1
ATOM 4281 N N . PRO A 1 595 ? -24.143 -21.227 51.534 1.00 98.00 595 PRO A N 1
ATOM 4282 C CA . PRO A 1 595 ? -24.581 -21.157 52.921 1.00 98.00 595 PRO A CA 1
ATOM 4283 C C . PRO A 1 595 ? -24.301 -19.768 53.506 1.00 98.00 595 PRO A C 1
ATOM 4285 O O . PRO A 1 595 ? -23.208 -19.210 53.353 1.00 98.00 595 PRO A O 1
ATOM 4288 N N . VAL A 1 596 ? -25.296 -19.230 54.201 1.00 98.50 596 VAL A N 1
ATOM 4289 C CA . VAL A 1 596 ? -25.271 -17.950 54.916 1.00 98.50 596 VAL A CA 1
ATOM 4290 C C . VAL A 1 596 ? -25.980 -18.103 56.265 1.00 98.50 596 VAL A C 1
ATOM 4292 O O . VAL A 1 596 ? -26.582 -19.136 56.560 1.00 98.50 596 VAL A O 1
ATOM 4295 N N . SER A 1 597 ? -25.923 -17.070 57.098 1.00 98.12 597 SER A N 1
ATOM 4296 C CA . SER A 1 597 ? -26.730 -16.979 58.312 1.00 98.12 597 SER A CA 1
ATOM 4297 C C . SER A 1 597 ? -27.659 -15.780 58.217 1.00 98.12 597 SER A C 1
ATOM 4299 O O . SER A 1 597 ? -27.203 -14.663 57.985 1.00 98.12 597 SER A O 1
ATOM 4301 N N . LEU A 1 598 ? -28.955 -16.001 58.412 1.00 98.38 598 LEU A N 1
ATOM 4302 C CA . LEU A 1 598 ? -29.922 -14.921 58.581 1.00 98.38 598 LEU A CA 1
ATOM 4303 C C . LEU A 1 598 ? -29.933 -14.534 60.058 1.00 98.38 598 LEU A C 1
ATOM 4305 O O . LEU A 1 598 ? -30.146 -15.391 60.916 1.00 98.38 598 LEU A O 1
ATOM 4309 N N . ARG A 1 599 ? -29.683 -13.262 60.366 1.00 98.00 599 ARG A N 1
ATOM 4310 C CA . ARG A 1 599 ? -29.668 -12.742 61.733 1.00 98.00 599 ARG A CA 1
ATOM 4311 C C . ARG A 1 599 ? -30.882 -11.844 61.973 1.00 98.00 599 ARG A C 1
ATOM 4313 O O . ARG A 1 599 ? -31.013 -10.807 61.335 1.00 98.00 599 ARG A O 1
ATOM 4320 N N . LEU A 1 600 ? -31.722 -12.240 62.928 1.00 97.81 600 LEU A N 1
ATOM 4321 C CA . LEU A 1 600 ? -32.866 -11.480 63.435 1.00 97.81 600 LEU A CA 1
ATOM 4322 C C . LEU A 1 600 ? -32.464 -10.750 64.723 1.00 97.81 600 LEU A C 1
ATOM 4324 O O . LEU A 1 600 ? -31.920 -11.376 65.635 1.00 97.81 600 LEU A O 1
ATOM 4328 N N . ARG A 1 601 ? -32.722 -9.445 64.817 1.00 96.75 601 ARG A N 1
ATOM 4329 C CA . ARG A 1 601 ? -32.394 -8.616 65.992 1.00 96.75 601 ARG A CA 1
ATOM 4330 C C . ARG A 1 601 ? -33.594 -7.801 66.437 1.00 96.75 601 ARG A C 1
ATOM 4332 O O . ARG A 1 601 ? -34.211 -7.155 65.591 1.00 96.75 601 ARG A O 1
ATOM 4339 N N . ASP A 1 602 ? -33.828 -7.761 67.747 1.00 96.25 602 ASP A N 1
ATOM 4340 C CA . ASP A 1 602 ? -34.786 -6.822 68.334 1.00 96.25 602 ASP A CA 1
ATOM 4341 C C . ASP A 1 602 ? -34.348 -5.387 68.028 1.00 96.25 602 ASP A C 1
ATOM 4343 O O . ASP A 1 602 ? -33.158 -5.051 68.117 1.00 96.25 602 ASP A O 1
ATOM 4347 N N . GLY A 1 603 ? -35.309 -4.532 67.683 1.00 93.62 603 GLY A N 1
ATOM 4348 C CA . GLY A 1 603 ? -35.027 -3.148 67.304 1.00 93.62 603 GLY A CA 1
ATOM 4349 C C . GLY A 1 603 ? -34.214 -2.377 68.353 1.00 93.62 603 GLY A C 1
ATOM 4350 O O . GLY A 1 603 ? -33.354 -1.567 67.995 1.00 93.62 603 GLY A O 1
ATOM 4351 N N . ARG A 1 604 ? -34.380 -2.671 69.651 1.00 94.50 604 ARG A N 1
ATOM 4352 C CA . ARG A 1 604 ? -33.674 -1.963 70.737 1.00 94.50 604 ARG A CA 1
ATOM 4353 C C . ARG A 1 604 ? -32.184 -2.282 70.778 1.00 94.50 604 ARG A C 1
ATOM 4355 O O . ARG A 1 604 ? -31.406 -1.415 71.171 1.00 94.50 604 ARG A O 1
ATOM 4362 N N . VAL A 1 605 ? -31.765 -3.460 70.302 1.00 92.69 605 VAL A N 1
ATOM 4363 C CA . VAL A 1 605 ? -30.338 -3.812 70.143 1.00 92.69 605 VAL A CA 1
ATOM 4364 C C . VAL A 1 605 ? -29.637 -2.847 69.180 1.00 92.69 605 VAL A C 1
ATOM 4366 O O . VAL A 1 605 ? -28.432 -2.628 69.282 1.00 92.69 605 VAL A O 1
ATOM 4369 N N . LEU A 1 606 ? -30.395 -2.245 68.261 1.00 91.44 606 LEU A N 1
ATOM 4370 C CA . LEU A 1 606 ? -29.912 -1.296 67.260 1.00 91.44 606 LEU A CA 1
ATOM 4371 C C . LEU A 1 606 ? -30.281 0.162 67.572 1.00 91.44 606 LEU A C 1
ATOM 4373 O O . LEU A 1 606 ? -30.058 1.036 66.738 1.00 91.44 606 LEU A O 1
ATOM 4377 N N . GLY A 1 607 ? -30.853 0.438 68.749 1.00 91.81 607 GLY A N 1
ATOM 4378 C CA . GLY A 1 607 ? -31.342 1.772 69.110 1.00 91.81 607 GLY A CA 1
ATOM 4379 C C . GLY A 1 607 ? -32.609 2.208 68.360 1.00 91.81 607 GLY A C 1
ATOM 4380 O O . GLY A 1 607 ? -32.915 3.398 68.327 1.00 91.81 607 GLY A O 1
ATOM 4381 N N . LEU A 1 608 ? -33.339 1.267 67.752 1.00 92.62 608 LEU A N 1
ATOM 4382 C CA . LEU A 1 608 ? -34.632 1.496 67.104 1.00 92.62 608 LEU A CA 1
ATOM 4383 C C . LEU A 1 608 ? -35.793 1.304 68.095 1.00 92.62 608 LEU A C 1
ATOM 4385 O O . LEU A 1 608 ? -35.600 0.956 69.265 1.00 92.62 608 LEU A O 1
ATOM 4389 N N . THR A 1 609 ? -37.026 1.534 67.631 1.00 90.12 609 THR A N 1
ATOM 4390 C CA . THR A 1 609 ? -38.224 1.230 68.423 1.00 90.12 609 THR A CA 1
ATOM 4391 C C . THR A 1 609 ? -38.353 -0.271 68.664 1.00 90.12 609 THR A C 1
ATOM 4393 O O . THR A 1 609 ? -37.840 -1.095 67.913 1.00 90.12 609 THR A O 1
ATOM 4396 N N . GLY A 1 610 ? -39.081 -0.633 69.717 1.00 84.81 610 GLY A N 1
ATOM 4397 C CA . GLY A 1 610 ? -39.249 -2.027 70.117 1.00 84.81 610 GLY A CA 1
ATOM 4398 C C . GLY A 1 610 ? -40.059 -2.921 69.184 1.00 84.81 610 GLY A C 1
ATOM 4399 O O . GLY A 1 610 ? -40.148 -4.106 69.446 1.00 84.81 610 GLY A O 1
ATOM 4400 N N . ASN A 1 611 ? -40.678 -2.343 68.161 1.00 89.94 611 ASN A N 1
ATOM 4401 C CA . ASN A 1 611 ? -41.399 -3.029 67.093 1.00 89.94 611 ASN A CA 1
ATOM 4402 C C . ASN A 1 611 ? -40.684 -2.853 65.742 1.00 89.94 611 ASN A C 1
ATOM 4404 O O . ASN A 1 611 ? -41.318 -2.911 64.700 1.00 89.94 611 ASN A O 1
ATOM 4408 N N . SER A 1 612 ? -39.392 -2.522 65.747 1.00 93.56 612 SER A N 1
ATOM 4409 C CA . SER A 1 612 ? -38.581 -2.339 64.538 1.00 93.56 612 SER A CA 1
ATOM 4410 C C . SER A 1 612 ? -37.520 -3.426 64.450 1.00 93.56 612 SER A C 1
ATOM 4412 O O . SER A 1 612 ? -36.325 -3.130 64.359 1.00 93.56 612 SER A O 1
ATOM 4414 N N . ASP A 1 613 ? -37.944 -4.684 64.531 1.00 96.69 613 ASP A N 1
ATOM 4415 C CA . ASP A 1 613 ? -37.016 -5.803 64.441 1.00 96.69 613 ASP A CA 1
ATOM 4416 C C . ASP A 1 613 ? -36.416 -5.884 63.046 1.00 96.69 613 ASP A C 1
ATOM 4418 O O . ASP A 1 613 ? -37.050 -5.538 62.046 1.00 96.69 613 ASP A O 1
ATOM 4422 N N . THR A 1 614 ? -35.160 -6.312 62.977 1.00 97.31 614 THR A N 1
ATOM 4423 C CA . THR A 1 614 ? -34.398 -6.268 61.730 1.00 97.31 614 THR A CA 1
ATOM 4424 C C . THR A 1 614 ? -33.806 -7.603 61.345 1.00 97.31 614 THR A C 1
ATOM 4426 O O . THR A 1 614 ? -33.401 -8.391 62.201 1.00 97.31 614 THR A O 1
ATOM 4429 N N . VAL A 1 615 ? -33.691 -7.797 60.036 1.00 97.81 615 VAL A N 1
ATOM 4430 C CA . VAL A 1 615 ? -32.997 -8.915 59.413 1.00 97.81 615 VAL A CA 1
ATOM 4431 C C . VAL A 1 615 ? -31.813 -8.400 58.605 1.00 97.81 615 VAL A C 1
ATOM 4433 O O . VAL A 1 615 ? -31.961 -7.522 57.755 1.00 97.81 615 VAL A O 1
ATOM 4436 N N . ASP A 1 616 ? -30.640 -8.983 58.847 1.00 97.69 616 ASP A N 1
ATOM 4437 C CA . ASP A 1 616 ? -29.490 -8.898 57.951 1.00 97.69 616 ASP A CA 1
ATOM 4438 C C . ASP A 1 616 ? -28.875 -10.275 57.687 1.00 97.69 616 ASP A C 1
ATOM 4440 O O . ASP A 1 616 ? -29.081 -11.241 58.426 1.00 97.69 616 ASP A O 1
ATOM 4444 N N . ILE A 1 617 ? -28.145 -10.379 56.579 1.00 98.50 617 ILE A N 1
ATOM 4445 C CA . ILE A 1 617 ? -27.562 -11.638 56.112 1.00 98.50 617 ILE A CA 1
ATOM 4446 C C . ILE A 1 617 ? -26.057 -11.613 56.353 1.00 98.50 617 ILE A C 1
ATOM 4448 O O . ILE A 1 617 ? -25.376 -10.641 56.024 1.00 98.50 617 ILE A O 1
ATOM 4452 N N . LEU A 1 618 ? -25.531 -12.694 56.923 1.00 98.06 618 LEU A N 1
ATOM 4453 C CA . LEU A 1 618 ? -24.121 -12.864 57.248 1.00 98.06 618 LEU A CA 1
ATOM 4454 C C . LEU A 1 618 ? -23.510 -14.004 56.435 1.00 98.06 618 LEU A C 1
ATOM 4456 O O . LEU A 1 618 ? -24.132 -15.047 56.242 1.00 98.06 618 LEU A O 1
ATOM 4460 N N . ARG A 1 619 ? -22.246 -13.862 56.041 1.00 96.81 619 ARG A N 1
ATOM 4461 C CA . ARG A 1 619 ? -21.437 -14.953 55.484 1.00 96.81 619 ARG A CA 1
ATOM 4462 C C . ARG A 1 619 ? -20.069 -14.942 56.155 1.00 96.81 619 ARG A C 1
ATOM 4464 O O . ARG A 1 619 ? -19.399 -13.916 56.175 1.00 96.81 619 ARG A O 1
ATOM 4471 N N . GLY A 1 620 ? -19.678 -16.061 56.768 1.00 92.25 620 GLY A N 1
ATOM 4472 C CA . GLY A 1 620 ? -18.450 -16.119 57.577 1.00 92.25 620 GLY A CA 1
ATOM 4473 C C . GLY A 1 620 ? -18.457 -15.165 58.783 1.00 92.25 620 GLY A C 1
ATOM 4474 O O . GLY A 1 620 ? -17.402 -14.707 59.204 1.00 92.25 620 GLY A O 1
ATOM 4475 N N . GLY A 1 621 ? -19.641 -14.820 59.307 1.00 91.56 621 GLY A N 1
ATOM 4476 C CA . GLY A 1 621 ? -19.821 -13.912 60.448 1.00 91.56 621 GLY A CA 1
ATOM 4477 C C . GLY A 1 621 ? -19.875 -12.415 60.109 1.00 91.56 621 GLY A C 1
ATOM 4478 O O . GLY A 1 621 ? -20.257 -11.624 60.969 1.00 91.56 621 GLY A O 1
ATOM 4479 N N . ALA A 1 622 ? -19.560 -12.019 58.872 1.00 95.00 622 ALA A N 1
ATOM 4480 C CA . ALA A 1 622 ? -19.638 -10.630 58.415 1.00 95.00 622 ALA A CA 1
ATOM 4481 C C . ALA A 1 622 ? -20.920 -10.370 57.597 1.00 95.00 622 ALA A C 1
ATOM 4483 O O . ALA A 1 622 ? -21.351 -11.272 56.873 1.00 95.00 622 ALA A O 1
ATOM 4484 N N . PRO A 1 623 ? -21.522 -9.165 57.668 1.00 96.38 623 PRO A N 1
ATOM 4485 C CA . PRO A 1 623 ? -22.646 -8.796 56.812 1.00 96.38 623 PRO A CA 1
ATOM 4486 C C . PRO A 1 623 ? -22.289 -8.861 55.328 1.00 96.38 623 PRO A C 1
ATOM 4488 O O . PRO A 1 623 ? -21.231 -8.384 54.918 1.00 96.38 623 PRO A O 1
ATOM 4491 N N . VAL A 1 624 ? -23.187 -9.424 54.520 1.00 97.94 624 VAL A N 1
ATOM 4492 C CA . VAL A 1 624 ? -23.130 -9.267 53.061 1.00 97.94 624 VAL A CA 1
ATOM 4493 C C . VAL A 1 624 ? -23.734 -7.918 52.666 1.00 97.94 624 VAL A C 1
ATOM 4495 O O . VAL A 1 624 ? -24.519 -7.324 53.409 1.00 97.94 624 VAL A O 1
ATOM 4498 N N . ASN A 1 625 ? -23.422 -7.437 51.466 1.00 98.12 625 ASN A N 1
ATOM 4499 C CA . ASN A 1 625 ? -23.843 -6.123 50.981 1.00 98.12 625 ASN A CA 1
ATOM 4500 C C . ASN A 1 625 ? -25.302 -6.094 50.490 1.00 98.12 625 ASN A C 1
ATOM 4502 O O . ASN A 1 625 ? -25.635 -5.390 49.544 1.00 98.12 625 ASN A O 1
ATOM 4506 N N . LEU A 1 626 ? -26.197 -6.825 51.155 1.00 97.69 626 LEU A N 1
ATOM 4507 C CA . LEU A 1 626 ? -27.640 -6.690 50.947 1.00 97.69 626 LEU A CA 1
ATOM 4508 C C . LEU A 1 626 ? -28.218 -5.525 51.756 1.00 97.69 626 LEU A C 1
ATOM 4510 O O . LEU A 1 626 ? -29.236 -4.974 51.366 1.00 97.69 626 LEU A O 1
ATOM 4514 N N . GLY A 1 627 ? -27.561 -5.090 52.834 1.00 97.00 627 GLY A N 1
ATOM 4515 C CA . GLY A 1 627 ? -28.112 -4.085 53.747 1.00 97.00 627 GLY A CA 1
ATOM 4516 C C . GLY A 1 627 ? -28.992 -4.721 54.825 1.00 97.00 627 GLY A C 1
ATOM 4517 O O . GLY A 1 627 ? -28.706 -5.831 55.271 1.00 97.00 627 GLY A O 1
ATOM 4518 N N . SER A 1 628 ? -30.027 -4.011 55.273 1.00 96.38 628 SER A N 1
ATOM 4519 C CA . SER A 1 628 ? -30.878 -4.436 56.395 1.00 96.38 628 SER A CA 1
ATOM 4520 C C . SER A 1 628 ? -32.355 -4.257 56.062 1.00 96.38 628 SER A C 1
ATOM 4522 O O . SER A 1 628 ? -32.743 -3.264 55.445 1.00 96.38 628 SER A O 1
ATOM 4524 N N . VAL A 1 629 ? -33.180 -5.201 56.507 1.00 98.06 629 VAL A N 1
ATOM 4525 C CA . VAL A 1 629 ? -34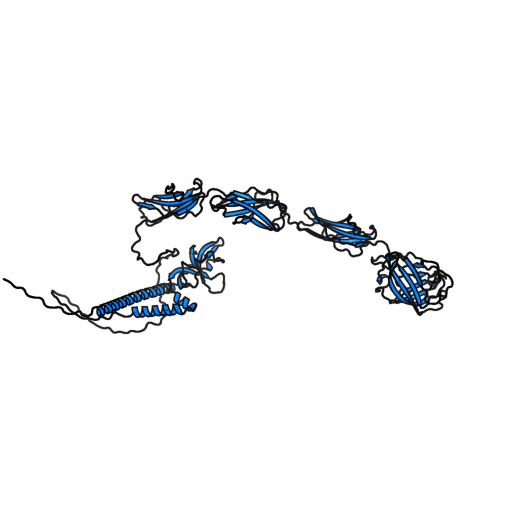.643 -5.137 56.410 1.00 98.06 629 VAL A CA 1
ATOM 4526 C C . VAL A 1 629 ? -35.198 -4.859 57.793 1.00 98.06 629 VAL A C 1
ATOM 4528 O O . VAL A 1 629 ? -34.842 -5.550 58.739 1.00 98.06 629 VAL A O 1
ATOM 4531 N N . ASN A 1 630 ? -36.050 -3.850 57.924 1.00 97.00 630 ASN A N 1
ATOM 4532 C CA . ASN A 1 630 ? -36.869 -3.626 59.109 1.00 97.00 630 ASN A CA 1
ATOM 4533 C C . ASN A 1 630 ? -38.241 -4.267 58.871 1.00 97.00 630 ASN A C 1
ATOM 4535 O O . ASN A 1 630 ? -38.942 -3.891 57.930 1.00 97.00 630 ASN A O 1
ATOM 4539 N N . LEU A 1 631 ? -38.592 -5.231 59.720 1.00 96.25 631 LEU A N 1
ATOM 4540 C CA . LEU A 1 631 ? -39.823 -6.018 59.653 1.00 96.25 631 LEU A CA 1
ATOM 4541 C C . LEU A 1 631 ? -41.048 -5.266 60.202 1.00 96.25 631 LEU A C 1
ATOM 4543 O O . LEU A 1 631 ? -42.187 -5.665 59.961 1.00 96.25 631 LEU A O 1
ATOM 4547 N N . ARG A 1 632 ? -40.812 -4.170 60.933 1.00 95.12 632 ARG A N 1
ATOM 4548 C CA . ARG A 1 632 ? -41.809 -3.257 61.518 1.00 95.12 632 ARG A CA 1
ATOM 4549 C C . ARG A 1 632 ? -42.819 -3.891 62.485 1.00 95.12 632 ARG A C 1
ATOM 4551 O O . ARG A 1 632 ? -43.820 -3.254 62.795 1.00 95.12 632 ARG A O 1
ATOM 4558 N N . GLU A 1 633 ? -42.526 -5.084 62.998 1.00 95.56 633 GLU A N 1
ATOM 4559 C CA . GLU A 1 633 ? -43.203 -5.706 64.143 1.00 95.56 633 GLU A CA 1
ATOM 4560 C C . GLU A 1 633 ? -42.170 -6.382 65.069 1.00 95.56 633 GLU A C 1
ATOM 4562 O O . GLU A 1 633 ? -40.967 -6.359 64.798 1.00 95.56 633 GLU A O 1
ATOM 4567 N N . ASP A 1 634 ? -42.644 -6.943 66.182 1.00 94.44 634 ASP A N 1
ATOM 4568 C CA . ASP A 1 634 ? -41.854 -7.544 67.269 1.00 94.44 634 ASP A CA 1
ATOM 4569 C C . ASP A 1 634 ? -41.776 -9.083 67.097 1.00 94.44 634 ASP A C 1
ATOM 4571 O O . ASP A 1 634 ? -42.565 -9.852 67.657 1.00 94.44 634 ASP A O 1
ATOM 4575 N N . TYR A 1 635 ? -40.848 -9.527 66.245 1.00 95.25 635 TYR A N 1
ATOM 4576 C CA . TYR A 1 635 ? -40.587 -10.926 65.881 1.00 95.25 635 TYR A CA 1
ATOM 4577 C C . TYR A 1 635 ? -39.596 -11.622 66.824 1.00 95.25 635 TYR A C 1
ATOM 4579 O O . TYR A 1 635 ? -39.441 -12.845 66.761 1.00 95.25 635 TYR A O 1
ATOM 4587 N N . ILE A 1 636 ? -38.912 -10.901 67.712 1.00 95.81 636 ILE A N 1
ATOM 4588 C CA . ILE A 1 636 ? -38.022 -11.489 68.717 1.00 95.81 636 ILE A CA 1
ATOM 4589 C C . ILE A 1 636 ? -38.093 -10.728 70.034 1.00 95.81 636 ILE A C 1
ATOM 4591 O O . ILE A 1 636 ? -38.243 -9.519 70.086 1.00 95.81 636 ILE A O 1
ATOM 4595 N N . SER A 1 637 ? -37.952 -11.451 71.144 1.00 94.31 637 SER A N 1
ATOM 4596 C CA . SER A 1 637 ? -38.037 -10.819 72.459 1.00 94.31 637 SER A CA 1
ATOM 4597 C C . SER A 1 637 ? -36.999 -9.718 72.693 1.00 94.31 637 SER A C 1
ATOM 4599 O O . SER A 1 637 ? -35.867 -9.787 72.221 1.00 94.31 637 SER A O 1
ATOM 4601 N N . ASN A 1 638 ? -37.405 -8.730 73.494 1.00 94.12 638 ASN A N 1
ATOM 4602 C CA . ASN A 1 638 ? -36.656 -7.507 73.772 1.00 94.12 638 ASN A CA 1
ATOM 4603 C C . ASN A 1 638 ? -35.162 -7.749 74.049 1.00 94.12 638 ASN A C 1
ATOM 4605 O O . ASN A 1 638 ? -34.805 -8.540 74.924 1.00 94.12 638 ASN A O 1
ATOM 4609 N N . ASN A 1 639 ? -34.307 -6.966 73.391 1.00 93.38 639 ASN A N 1
ATOM 4610 C CA . ASN A 1 639 ? -32.848 -6.993 73.491 1.00 93.38 639 ASN A CA 1
ATOM 4611 C C . ASN A 1 639 ? -32.187 -8.328 73.097 1.00 93.38 639 ASN A C 1
ATOM 4613 O O . ASN A 1 639 ? -31.052 -8.584 73.507 1.00 93.38 639 ASN A O 1
ATOM 4617 N N . LEU A 1 640 ? -32.862 -9.187 72.325 1.00 95.75 640 LEU A N 1
ATOM 4618 C CA . LEU A 1 640 ? -32.294 -10.455 71.866 1.00 95.75 640 LEU A CA 1
ATOM 4619 C C . LEU A 1 640 ? -31.903 -10.438 70.387 1.00 95.75 640 LEU A C 1
ATOM 4621 O O . LEU A 1 640 ? -32.243 -9.557 69.598 1.00 95.75 640 LEU A O 1
ATOM 4625 N N . THR A 1 641 ? -31.127 -11.454 70.022 1.00 95.81 641 THR A N 1
ATOM 4626 C CA . THR A 1 641 ? -30.713 -11.757 68.654 1.00 95.81 641 THR A CA 1
ATOM 4627 C C . THR A 1 641 ? -30.849 -13.259 68.432 1.00 95.81 641 THR A C 1
ATOM 4629 O O . THR A 1 641 ? -30.455 -14.048 69.292 1.00 95.81 641 THR A O 1
ATOM 4632 N N . ALA A 1 642 ? -31.376 -13.653 67.278 1.00 96.94 642 ALA A N 1
ATOM 4633 C CA . ALA A 1 642 ? -31.414 -15.034 66.814 1.00 96.94 642 ALA A CA 1
ATOM 4634 C C . ALA A 1 642 ? -30.692 -15.153 65.471 1.00 96.94 642 ALA A C 1
ATOM 4636 O O . ALA A 1 642 ? -30.629 -14.196 64.697 1.00 96.94 642 ALA A O 1
ATOM 4637 N N . GLN A 1 643 ? -30.132 -16.328 65.195 1.00 97.56 643 GLN A N 1
ATOM 4638 C CA . GLN A 1 643 ? -29.554 -16.636 63.890 1.00 97.56 643 GLN A CA 1
ATOM 4639 C C . GLN A 1 643 ? -30.102 -17.950 63.363 1.00 97.56 643 GLN A C 1
ATOM 4641 O O . GLN A 1 643 ? -30.250 -18.910 64.118 1.00 97.56 643 GLN A O 1
ATOM 4646 N N . PHE A 1 644 ? -30.333 -18.000 62.059 1.00 98.00 644 PHE A N 1
ATOM 4647 C CA . PHE A 1 644 ? -30.806 -19.165 61.327 1.00 98.00 644 PHE A CA 1
ATOM 4648 C C . PHE A 1 644 ? -29.771 -19.551 60.280 1.00 98.00 644 PHE A C 1
ATOM 4650 O O . PHE A 1 644 ? -29.201 -18.681 59.616 1.00 98.00 644 PHE A O 1
ATOM 4657 N N . ASN A 1 645 ? -29.534 -20.852 60.121 1.00 98.06 645 ASN A N 1
ATOM 4658 C CA . ASN A 1 645 ? -28.840 -21.344 58.938 1.00 98.06 645 ASN A CA 1
ATOM 4659 C C . ASN A 1 645 ? -29.714 -21.026 57.727 1.00 98.06 645 ASN A C 1
ATOM 4661 O O . ASN A 1 645 ? -30.914 -21.271 57.771 1.00 98.06 645 ASN A O 1
ATOM 4665 N N . ALA A 1 646 ? -29.141 -20.483 56.662 1.00 98.44 646 ALA A N 1
ATOM 4666 C CA . ALA A 1 646 ? -29.890 -20.118 55.470 1.00 98.44 646 ALA A CA 1
ATOM 4667 C C . ALA A 1 646 ? -29.059 -20.356 54.205 1.00 98.44 646 ALA A C 1
ATOM 4669 O O . ALA A 1 646 ? -27.839 -20.518 54.256 1.00 98.44 646 ALA A O 1
ATOM 4670 N N . THR A 1 647 ? -29.728 -20.387 53.056 1.00 98.56 647 THR A N 1
ATOM 4671 C CA . THR A 1 647 ? -29.080 -20.488 51.742 1.00 98.56 647 THR A CA 1
ATOM 4672 C C . THR A 1 647 ? -29.385 -19.238 50.937 1.00 98.56 647 THR A C 1
ATOM 4674 O O . THR A 1 647 ? -30.544 -18.857 50.826 1.00 98.56 647 THR A O 1
ATOM 4677 N N . MET A 1 648 ? -28.356 -18.608 50.375 1.00 98.62 648 MET A N 1
ATOM 4678 C CA . MET A 1 648 ? -28.475 -17.434 49.512 1.00 98.62 648 MET A CA 1
ATOM 4679 C C . MET A 1 648 ? -28.237 -17.830 48.057 1.00 98.62 648 MET A C 1
ATOM 4681 O O . MET A 1 648 ? -27.249 -18.501 47.763 1.00 98.62 648 MET A O 1
ATOM 4685 N N . VAL A 1 649 ? -29.105 -17.383 47.150 1.00 98.62 649 VAL A N 1
ATOM 4686 C CA . VAL A 1 649 ? -28.977 -17.588 45.699 1.00 98.62 649 VAL A CA 1
ATOM 4687 C C . VAL A 1 649 ? -29.323 -16.300 44.950 1.00 98.62 649 VAL A C 1
ATOM 4689 O O . VAL A 1 649 ? -30.232 -15.578 45.357 1.00 98.62 649 VAL A O 1
ATOM 4692 N N . ALA A 1 650 ? -28.607 -15.993 43.868 1.00 98.50 650 ALA A N 1
ATOM 4693 C CA . ALA A 1 650 ? -28.970 -14.920 42.947 1.00 98.50 650 ALA A CA 1
ATOM 4694 C C . ALA A 1 650 ? -29.608 -15.506 41.686 1.00 98.50 650 ALA A C 1
ATOM 4696 O O . ALA A 1 650 ? -29.185 -16.539 41.172 1.00 98.50 650 ALA A O 1
ATOM 4697 N N . SER A 1 651 ? -30.611 -14.816 41.161 1.00 97.62 651 SER A N 1
ATOM 4698 C CA . SER A 1 651 ? -31.265 -15.154 39.902 1.00 97.62 651 SER A CA 1
ATOM 4699 C C . SER A 1 651 ? -31.481 -13.901 39.064 1.00 97.62 651 SER A C 1
ATOM 4701 O O . SER A 1 651 ? -31.700 -12.810 39.595 1.00 97.62 651 SER A O 1
ATOM 4703 N N . THR A 1 652 ? -31.429 -14.060 37.744 1.00 97.81 652 THR A N 1
ATOM 4704 C CA . THR A 1 652 ? -31.876 -13.027 36.810 1.00 97.81 652 THR A CA 1
ATOM 4705 C C . THR A 1 652 ? -33.366 -13.207 36.572 1.00 97.81 652 THR A C 1
ATOM 4707 O O . THR A 1 652 ? -33.797 -14.232 36.045 1.00 97.81 652 THR A O 1
ATOM 4710 N N . VAL A 1 653 ? -34.155 -12.204 36.944 1.00 95.81 653 VAL A N 1
ATOM 4711 C CA . VAL A 1 653 ? -35.604 -12.174 36.713 1.00 95.81 653 VAL A CA 1
ATOM 4712 C C . VAL A 1 653 ? -35.958 -10.984 35.832 1.00 95.81 653 VAL A C 1
ATOM 4714 O O . VAL A 1 653 ? -35.214 -10.012 35.764 1.00 95.81 653 VAL A O 1
ATOM 4717 N N . THR A 1 654 ? -37.086 -11.057 35.127 1.00 94.75 654 THR A N 1
ATOM 4718 C CA . THR A 1 654 ? -37.579 -9.931 34.323 1.00 94.75 654 THR A CA 1
ATOM 4719 C C . THR A 1 654 ? -38.700 -9.228 35.073 1.00 94.75 654 THR A C 1
ATOM 4721 O O . THR A 1 654 ? -39.729 -9.841 35.349 1.00 94.75 654 THR A O 1
ATOM 4724 N N . VAL A 1 655 ? -38.516 -7.946 35.387 1.00 91.50 655 VAL A N 1
ATOM 4725 C CA . VAL A 1 655 ? -39.519 -7.092 36.038 1.00 91.50 655 VAL A CA 1
ATOM 4726 C C . VAL A 1 655 ? -39.829 -5.939 35.093 1.00 91.50 655 VAL A C 1
ATOM 4728 O O . VAL A 1 655 ? -38.930 -5.205 34.694 1.00 91.50 655 VAL A O 1
ATOM 4731 N N . ASN A 1 656 ? -41.094 -5.800 34.684 1.00 89.19 656 ASN A N 1
ATOM 4732 C CA . ASN A 1 656 ? -41.540 -4.773 33.730 1.00 89.19 656 ASN A CA 1
ATOM 4733 C C . ASN A 1 656 ? -40.706 -4.718 32.429 1.00 89.19 656 ASN A C 1
ATOM 4735 O O . ASN A 1 656 ? -40.450 -3.646 31.889 1.00 89.19 656 ASN A O 1
ATOM 4739 N N . GLY A 1 657 ? -40.259 -5.878 31.933 1.00 85.75 657 GLY A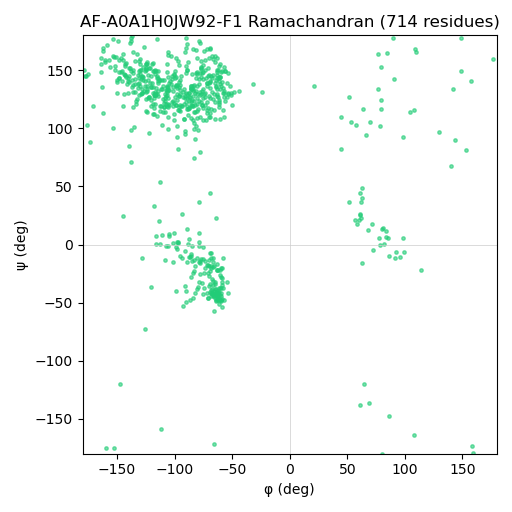 N 1
ATOM 4740 C CA . GLY A 1 657 ? -39.448 -5.988 30.712 1.00 85.75 657 GLY A CA 1
ATOM 4741 C C . GLY A 1 657 ? -37.946 -5.728 30.893 1.00 85.75 657 GLY A C 1
ATOM 4742 O O . GLY A 1 657 ? -37.204 -5.839 29.921 1.00 85.75 657 GLY A O 1
ATOM 4743 N N . VAL A 1 658 ? -37.482 -5.433 32.111 1.00 89.06 658 VAL A N 1
ATOM 4744 C CA . VAL A 1 658 ? -36.064 -5.213 32.435 1.00 89.06 658 VAL A CA 1
ATOM 4745 C C . VAL A 1 658 ? -35.508 -6.430 33.171 1.00 89.06 658 VAL A C 1
ATOM 4747 O O . VAL A 1 658 ? -36.139 -6.940 34.097 1.00 89.06 658 VAL A O 1
ATOM 4750 N N . GLN A 1 659 ? -34.331 -6.908 32.762 1.00 94.94 659 GLN A N 1
ATOM 4751 C CA . GLN A 1 659 ? -33.606 -7.942 33.503 1.00 94.94 659 GLN A CA 1
ATOM 4752 C C . GLN A 1 659 ? -32.988 -7.343 34.766 1.00 94.94 659 GLN A C 1
ATOM 4754 O O . GLN A 1 659 ? -32.256 -6.358 34.696 1.00 94.94 659 GLN A O 1
ATOM 4759 N N . VAL A 1 660 ? -33.265 -7.960 35.910 1.00 97.25 660 VAL A N 1
ATOM 4760 C CA . VAL A 1 660 ? -32.798 -7.508 37.220 1.00 97.25 660 VAL A CA 1
ATOM 4761 C C . VAL A 1 660 ? -32.259 -8.668 38.046 1.00 97.25 660 VAL A C 1
ATOM 4763 O O . VAL A 1 660 ? -32.624 -9.827 37.826 1.00 97.25 660 VAL A O 1
ATOM 4766 N N . THR A 1 661 ? -31.408 -8.361 39.021 1.00 98.38 661 THR A N 1
ATOM 4767 C CA . THR A 1 661 ? -30.953 -9.350 40.000 1.00 98.38 661 THR A CA 1
ATOM 4768 C C . THR A 1 661 ? -31.953 -9.465 41.147 1.00 98.38 661 THR A C 1
ATOM 4770 O O . THR A 1 661 ? -32.242 -8.486 41.840 1.00 98.38 661 THR A O 1
ATOM 4773 N N . ARG A 1 662 ? -32.433 -10.689 41.390 1.00 98.44 662 ARG A N 1
ATOM 4774 C CA . ARG A 1 662 ? -33.146 -11.077 42.610 1.00 98.44 662 ARG A CA 1
ATOM 4775 C C . ARG A 1 662 ? -32.266 -11.989 43.452 1.00 98.44 662 ARG A C 1
ATOM 4777 O O . ARG A 1 662 ? -31.849 -13.045 42.977 1.00 98.44 662 ARG A O 1
ATOM 4784 N N . VAL A 1 663 ? -32.018 -11.600 44.697 1.00 98.69 663 VAL A N 1
ATOM 4785 C CA . VAL A 1 663 ? -31.342 -12.435 45.693 1.00 98.69 663 VAL A CA 1
ATOM 4786 C C . VAL A 1 663 ? -32.384 -13.035 46.620 1.00 98.69 663 VAL A C 1
ATOM 4788 O O . VAL A 1 663 ? -33.124 -12.297 47.260 1.00 98.69 663 VAL A O 1
ATOM 4791 N N . THR A 1 664 ? -32.437 -14.358 46.709 1.00 98.56 664 THR A N 1
ATOM 4792 C CA . THR A 1 664 ? -33.366 -15.079 47.583 1.00 98.56 664 THR A CA 1
ATOM 4793 C C . THR A 1 664 ? -32.592 -15.769 48.694 1.00 98.56 664 THR A C 1
ATOM 4795 O O . THR A 1 664 ? -31.573 -16.417 48.450 1.00 98.56 664 THR A O 1
ATOM 4798 N N . ILE A 1 665 ? -33.087 -15.618 49.918 1.00 98.56 665 ILE A N 1
ATOM 4799 C CA . ILE A 1 665 ? -32.593 -16.283 51.115 1.00 98.56 665 ILE A CA 1
ATOM 4800 C C . ILE A 1 665 ? -33.645 -17.296 51.543 1.00 98.56 665 ILE A C 1
ATOM 4802 O O . ILE A 1 665 ? -34.739 -16.906 51.938 1.00 98.56 665 ILE A O 1
ATOM 4806 N N . SER A 1 666 ? -33.319 -18.581 51.475 1.00 98.25 666 SER A N 1
ATOM 4807 C CA . SER A 1 666 ? -34.154 -19.655 52.016 1.00 98.25 666 SER A CA 1
ATOM 4808 C C . SER A 1 666 ? -33.733 -19.950 53.450 1.00 98.25 666 SER A C 1
ATOM 4810 O O . SER A 1 666 ? -32.568 -20.277 53.701 1.00 98.25 666 SER A O 1
ATOM 4812 N N . VAL A 1 667 ? -34.668 -19.814 54.386 1.00 98.00 667 VAL A N 1
ATOM 4813 C CA . VAL A 1 667 ? -34.442 -19.961 55.824 1.00 98.00 667 VAL A CA 1
ATOM 4814 C C . VAL A 1 667 ? -34.470 -21.441 56.199 1.00 98.00 667 VAL A C 1
ATOM 4816 O O . VAL A 1 667 ? -35.366 -22.190 55.815 1.00 98.00 667 VAL A O 1
ATOM 4819 N N . GLY A 1 668 ? -33.454 -21.879 56.933 1.00 96.62 668 GLY A N 1
ATOM 4820 C CA . GLY A 1 668 ? -33.335 -23.221 57.492 1.00 96.62 668 GLY A CA 1
ATOM 4821 C C . GLY A 1 668 ? -33.437 -23.216 59.017 1.00 96.62 668 GLY A C 1
ATOM 4822 O O . GLY A 1 668 ? -33.966 -22.293 59.633 1.00 96.62 668 GLY A O 1
ATOM 4823 N N . GLY A 1 669 ? -32.913 -24.267 59.650 1.00 95.06 669 GLY A N 1
ATOM 4824 C CA . GLY A 1 669 ? -32.988 -24.427 61.103 1.00 95.06 669 GLY A CA 1
ATOM 4825 C C . GLY A 1 669 ? -32.311 -23.293 61.885 1.00 95.06 669 GLY A C 1
ATOM 4826 O O . GLY A 1 669 ? -31.251 -22.790 61.497 1.00 95.06 669 GLY A O 1
ATOM 4827 N N . GLN A 1 670 ? -32.903 -22.929 63.026 1.00 96.06 670 GLN A N 1
ATOM 4828 C CA . GLN A 1 670 ? -32.339 -21.946 63.947 1.00 96.06 670 GLN A CA 1
ATOM 4829 C C . GLN A 1 670 ? -30.983 -22.431 64.487 1.00 96.06 670 GLN A C 1
ATOM 4831 O O . GLN A 1 670 ? -30.878 -23.507 65.072 1.00 96.06 670 GLN A O 1
ATOM 4836 N N . ALA A 1 671 ? -29.940 -21.631 64.280 1.00 94.00 671 ALA A N 1
ATOM 4837 C CA . ALA A 1 671 ? -28.565 -21.934 64.664 1.00 94.00 671 ALA A CA 1
ATOM 4838 C C . ALA A 1 671 ? -28.222 -21.426 66.073 1.00 94.00 671 ALA A C 1
ATOM 4840 O O . ALA A 1 671 ? -27.453 -22.063 66.789 1.00 94.00 671 ALA A O 1
ATOM 4841 N N . SER A 1 672 ? -28.765 -20.269 66.477 1.00 94.75 672 SER A N 1
ATOM 4842 C CA . SER A 1 672 ? -28.551 -19.698 67.814 1.00 94.75 672 SER A CA 1
ATOM 4843 C C . SER A 1 672 ? -29.643 -18.700 68.225 1.00 94.75 672 SER A C 1
ATOM 4845 O O . SER A 1 672 ? -30.502 -18.316 67.425 1.00 94.75 672 SER A O 1
ATOM 4847 N N . GLY A 1 673 ? -29.608 -18.278 69.493 1.00 88.75 673 GLY A N 1
ATOM 4848 C CA . GLY A 1 673 ? -30.624 -17.422 70.109 1.00 88.75 673 GLY A CA 1
ATOM 4849 C C . GLY A 1 673 ? -31.870 -18.197 70.540 1.00 88.75 673 GLY A C 1
ATOM 4850 O O . GLY A 1 673 ? -31.953 -19.413 70.384 1.00 88.75 673 GLY A O 1
ATOM 4851 N N . SER A 1 674 ? -32.847 -17.499 71.109 1.00 84.31 674 SER A N 1
ATOM 4852 C CA . SER A 1 674 ? -34.134 -18.062 71.527 1.00 84.31 674 SER A CA 1
ATOM 4853 C C . SER A 1 674 ? -35.211 -16.972 71.522 1.00 84.31 674 SER A C 1
ATOM 4855 O O . SER A 1 674 ? -34.926 -15.811 71.234 1.00 84.31 674 SER A O 1
ATOM 4857 N N . ALA A 1 675 ? -36.456 -17.356 71.820 1.00 91.62 675 ALA A N 1
ATOM 4858 C CA . ALA A 1 675 ? -37.583 -16.437 71.994 1.00 91.62 675 ALA A CA 1
ATOM 4859 C C . ALA A 1 675 ? -37.967 -15.606 70.748 1.00 91.62 675 ALA A C 1
ATOM 4861 O O . ALA A 1 675 ? -38.392 -14.453 70.878 1.00 91.62 675 ALA A O 1
ATOM 4862 N N . VAL A 1 676 ? -37.861 -16.226 69.565 1.00 94.19 676 VAL A N 1
ATOM 4863 C CA . VAL A 1 676 ? -38.552 -15.803 68.333 1.00 94.19 676 VAL A CA 1
ATOM 4864 C C . VAL A 1 676 ? -40.058 -15.860 68.586 1.00 94.19 676 VAL A C 1
ATOM 4866 O O . VAL A 1 676 ? -40.553 -16.838 69.160 1.00 94.19 676 VAL A O 1
ATOM 4869 N N . ARG A 1 677 ? -40.777 -14.816 68.189 1.00 94.75 677 ARG A N 1
ATOM 4870 C CA . ARG A 1 677 ? -42.204 -14.597 68.433 1.00 94.75 677 ARG A CA 1
ATOM 4871 C C . ARG A 1 677 ? -43.012 -14.839 67.163 1.00 94.75 677 ARG A C 1
ATOM 4873 O O . ARG A 1 677 ? -42.463 -14.902 66.069 1.00 94.75 677 ARG A O 1
ATOM 4880 N N . THR A 1 678 ? -44.314 -15.006 67.351 1.00 95.19 678 THR A N 1
ATOM 4881 C CA . THR A 1 678 ? -45.296 -14.988 66.269 1.00 95.19 678 THR A CA 1
ATOM 4882 C C . THR A 1 678 ? -46.041 -13.664 66.349 1.00 95.19 678 THR A C 1
ATOM 4884 O O . THR A 1 678 ? -46.562 -13.325 67.414 1.00 95.19 678 THR A O 1
ATOM 4887 N N . THR A 1 679 ? -46.080 -12.917 65.254 1.00 93.19 679 THR A N 1
ATOM 4888 C CA . THR A 1 679 ? -46.822 -11.665 65.129 1.00 93.19 679 THR A CA 1
ATOM 4889 C C . THR A 1 679 ? -48.178 -11.947 64.481 1.00 93.19 679 THR A C 1
ATOM 4891 O O . THR A 1 679 ? -48.305 -12.762 63.575 1.00 93.19 679 THR A O 1
ATOM 4894 N N . SER A 1 680 ? -49.230 -11.290 64.963 1.00 90.69 680 SER A N 1
ATOM 4895 C CA . SER A 1 680 ? -50.567 -11.349 64.352 1.00 90.69 680 SER A CA 1
ATOM 4896 C C . SER A 1 680 ? -50.966 -10.021 63.716 1.00 90.69 680 SER A C 1
ATOM 4898 O O . SER A 1 680 ? -52.128 -9.834 63.366 1.00 90.69 680 SER A O 1
ATOM 4900 N N . ASN A 1 681 ? -50.032 -9.075 63.633 1.00 92.50 681 ASN A N 1
ATOM 4901 C CA . ASN A 1 681 ? -50.222 -7.790 62.978 1.00 92.50 681 ASN A CA 1
ATOM 4902 C C . ASN A 1 681 ? -49.694 -7.890 61.553 1.00 92.50 681 ASN A C 1
ATOM 4904 O O . ASN A 1 681 ? -48.685 -8.551 61.309 1.00 92.50 681 ASN A O 1
ATOM 4908 N N . ALA A 1 682 ? -50.394 -7.251 60.625 1.00 92.38 682 ALA A N 1
ATOM 4909 C CA . ALA A 1 682 ? -49.885 -7.061 59.280 1.00 92.38 682 ALA A CA 1
ATOM 4910 C C . ALA A 1 682 ? -48.961 -5.839 59.264 1.00 92.38 682 ALA A C 1
ATOM 4912 O O . ALA A 1 682 ? -49.295 -4.804 59.849 1.00 92.38 682 ALA A O 1
ATOM 4913 N N . SER A 1 683 ? -47.830 -5.941 58.576 1.00 92.94 683 SER A N 1
ATOM 4914 C CA . SER A 1 683 ? -46.880 -4.844 58.414 1.00 92.94 683 SER A CA 1
ATOM 4915 C C . SER A 1 683 ? -46.386 -4.761 56.975 1.00 92.94 683 SER A C 1
ATOM 4917 O O . SER A 1 683 ? -46.618 -5.653 56.170 1.00 92.94 683 SER A O 1
ATOM 4919 N N . THR A 1 684 ? -45.752 -3.642 56.634 1.00 95.88 684 THR A N 1
ATOM 4920 C CA . THR A 1 684 ? -45.075 -3.461 55.344 1.00 95.88 684 THR A CA 1
ATOM 4921 C C . THR A 1 684 ? -43.601 -3.307 55.637 1.00 95.88 684 THR A C 1
ATOM 4923 O O . THR A 1 684 ? -43.204 -2.295 56.224 1.00 95.88 684 THR A O 1
ATOM 4926 N N . MET A 1 685 ? -42.785 -4.292 55.272 1.00 95.62 685 MET A N 1
ATOM 4927 C CA . MET A 1 685 ? -41.357 -4.220 55.564 1.00 95.62 685 MET A CA 1
ATOM 4928 C C . MET A 1 685 ? -40.697 -3.051 54.835 1.00 95.62 685 MET A C 1
ATOM 4930 O O . MET A 1 685 ? -41.191 -2.524 53.835 1.00 95.62 685 MET A O 1
ATOM 4934 N N . SER A 1 686 ? -39.529 -2.647 55.325 1.00 96.44 686 SER A N 1
ATOM 4935 C CA . SER A 1 686 ? -38.695 -1.676 54.624 1.00 96.44 686 SER A CA 1
ATOM 4936 C C . SER A 1 686 ? -37.258 -2.155 54.519 1.00 96.44 686 SER A C 1
ATOM 4938 O O . SER A 1 686 ? -36.649 -2.500 55.531 1.00 96.44 686 SER A O 1
ATOM 4940 N N . TRP A 1 687 ? -36.708 -2.130 53.311 1.00 98.19 687 TRP A N 1
ATOM 4941 C CA . TRP A 1 687 ? -35.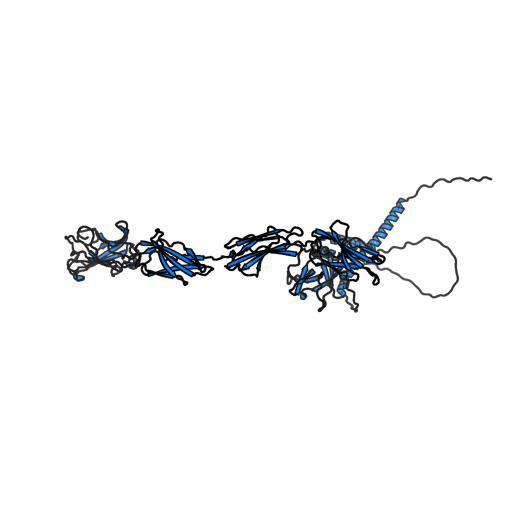346 -2.538 53.007 1.00 98.19 687 TRP A CA 1
ATOM 4942 C C . TRP A 1 687 ? -34.466 -1.326 52.706 1.00 98.19 687 TRP A C 1
ATOM 4944 O O . TRP A 1 687 ? -34.724 -0.563 51.775 1.00 98.19 687 TRP A O 1
ATOM 4954 N N . THR A 1 688 ? -33.400 -1.164 53.488 1.00 97.50 688 THR A N 1
ATOM 4955 C CA . THR A 1 688 ? -32.325 -0.204 53.220 1.00 97.50 688 THR A CA 1
ATOM 4956 C C . THR A 1 688 ? -31.139 -0.959 52.609 1.00 97.50 688 THR A C 1
ATOM 4958 O O . THR A 1 688 ? -30.475 -1.711 53.336 1.00 97.50 688 THR A O 1
ATOM 4961 N N . PRO A 1 689 ? -30.861 -0.813 51.298 1.00 97.75 689 PRO A N 1
ATOM 4962 C CA . PRO A 1 689 ? -29.782 -1.545 50.638 1.00 97.75 689 PRO A CA 1
ATOM 4963 C C . PRO A 1 689 ? -28.397 -1.008 51.022 1.00 97.75 689 PRO A C 1
ATOM 4965 O O . PRO A 1 689 ? -28.246 0.141 51.438 1.00 97.75 689 PRO A O 1
ATOM 4968 N N . SER A 1 690 ? -27.360 -1.834 50.850 1.00 97.44 690 SER A N 1
ATOM 4969 C CA . SER A 1 690 ? -25.967 -1.399 51.016 1.00 97.44 690 SER A CA 1
ATOM 4970 C C . SER A 1 690 ? -25.457 -0.693 49.761 1.00 97.44 690 SER A C 1
ATOM 4972 O O . SER A 1 690 ? -25.539 -1.246 48.666 1.00 97.44 690 SER A O 1
ATOM 4974 N N . GLY A 1 691 ? -24.825 0.472 49.923 1.00 96.75 691 GLY A N 1
ATOM 4975 C CA . GLY A 1 691 ? -24.156 1.176 48.820 1.00 96.75 691 GLY A CA 1
ATOM 4976 C C . GLY A 1 691 ? -22.891 0.485 48.301 1.00 96.75 691 GLY A C 1
ATOM 4977 O O . GLY A 1 691 ? -22.333 0.911 47.295 1.00 96.75 691 GLY A O 1
ATOM 4978 N N . LEU A 1 692 ? -22.440 -0.582 48.972 1.00 97.25 692 LEU A N 1
ATOM 4979 C CA . LEU A 1 692 ? -21.297 -1.395 48.550 1.00 97.25 692 LEU A CA 1
ATOM 4980 C C . LEU A 1 692 ? -21.663 -2.450 47.496 1.00 97.25 692 LEU A C 1
ATOM 4982 O O . LEU A 1 692 ? -20.769 -2.955 46.822 1.00 97.25 692 LEU A O 1
ATOM 4986 N N . ALA A 1 693 ? -22.947 -2.793 47.349 1.00 97.31 693 ALA A N 1
ATOM 4987 C CA . ALA A 1 693 ? -23.393 -3.603 46.221 1.00 97.31 693 ALA A CA 1
ATOM 4988 C C . ALA A 1 693 ? -23.388 -2.739 44.961 1.00 97.31 693 ALA A C 1
ATOM 4990 O O . ALA A 1 693 ? -23.942 -1.638 44.961 1.00 97.31 693 ALA A O 1
ATOM 4991 N N . THR A 1 694 ? -22.777 -3.251 43.900 1.00 95.56 694 THR A N 1
ATOM 4992 C CA . THR A 1 694 ? -22.628 -2.559 42.621 1.00 95.56 694 THR A CA 1
ATOM 4993 C C . THR A 1 694 ? -23.327 -3.279 41.480 1.00 95.56 694 THR A C 1
ATOM 4995 O O . THR A 1 694 ? -23.387 -4.512 41.468 1.00 95.56 694 THR A O 1
ATOM 4998 N N . ASP A 1 695 ? -23.796 -2.520 40.497 1.00 93.69 695 ASP A N 1
ATOM 4999 C CA . ASP A 1 695 ? -24.220 -3.034 39.190 1.00 93.69 695 ASP A CA 1
ATOM 5000 C C . ASP A 1 695 ? -23.027 -3.630 38.402 1.00 93.69 695 ASP A C 1
ATOM 5002 O O . ASP A 1 695 ? -21.908 -3.778 38.919 1.00 93.69 695 ASP A O 1
ATOM 5006 N N . LEU A 1 696 ? -23.258 -3.980 37.134 1.00 90.50 696 LEU A N 1
ATOM 5007 C CA . LEU A 1 696 ? -22.209 -4.434 36.213 1.00 90.50 696 LEU A CA 1
ATOM 5008 C C . LEU A 1 696 ? -21.229 -3.313 35.803 1.00 90.50 696 LEU A C 1
ATOM 5010 O O . LEU A 1 696 ? -20.103 -3.617 35.410 1.00 90.50 696 LEU A O 1
ATOM 5014 N N . GLY A 1 697 ? -21.627 -2.039 35.901 1.00 85.38 697 GLY A N 1
ATOM 5015 C CA . GLY A 1 697 ? -20.790 -0.858 35.664 1.00 85.38 697 GLY A CA 1
ATOM 5016 C C . GLY A 1 697 ? -19.953 -0.401 36.868 1.00 85.38 697 GLY A C 1
ATOM 5017 O O . GLY A 1 697 ? -19.187 0.560 36.749 1.00 85.38 697 GLY A O 1
ATOM 5018 N N . GLY A 1 698 ? -20.068 -1.070 38.021 1.00 88.75 698 GLY A N 1
ATOM 5019 C CA . GLY A 1 698 ? -19.331 -0.745 39.248 1.00 88.75 698 GLY A CA 1
ATOM 5020 C C . GLY A 1 698 ? -19.919 0.419 40.060 1.00 88.75 698 GLY A C 1
ATOM 5021 O O . GLY A 1 698 ? -19.262 0.945 40.958 1.00 88.75 698 GLY A O 1
ATOM 5022 N N . VAL A 1 699 ? -21.143 0.845 39.761 1.00 89.94 699 VAL A N 1
ATOM 5023 C CA . VAL A 1 699 ? -21.906 1.870 40.472 1.00 89.94 699 VAL A CA 1
ATOM 5024 C C . VAL A 1 699 ? -22.480 1.314 41.767 1.00 89.94 699 VAL A C 1
ATOM 5026 O O . VAL A 1 699 ? -23.252 0.364 41.744 1.00 89.94 699 VAL A O 1
ATOM 5029 N N . GLY A 1 700 ? -22.158 1.940 42.900 1.00 93.75 700 GLY A N 1
ATOM 5030 C CA . GLY A 1 700 ? -22.767 1.601 44.187 1.00 93.75 700 GLY A CA 1
ATOM 5031 C C . GLY A 1 700 ? -24.277 1.850 44.216 1.00 93.75 700 GLY A C 1
ATOM 5032 O O . GLY A 1 700 ? -24.768 2.828 43.650 1.00 93.75 700 GLY A O 1
ATOM 5033 N N . THR A 1 701 ? -25.006 0.979 44.910 1.00 97.44 701 THR A N 1
ATOM 5034 C CA . THR A 1 701 ? -26.466 1.062 45.049 1.00 97.44 701 THR A CA 1
ATOM 5035 C C . THR A 1 701 ? -26.887 2.322 45.804 1.00 97.44 701 THR A C 1
ATOM 5037 O O . THR A 1 701 ? -26.326 2.672 46.842 1.00 97.44 701 THR A O 1
ATOM 5040 N N . ASN A 1 702 ? -27.923 2.998 45.314 1.00 96.19 702 ASN A N 1
ATOM 5041 C CA . ASN A 1 702 ? -28.597 4.060 46.041 1.00 96.19 702 ASN A CA 1
ATOM 5042 C C . ASN A 1 702 ? -29.201 3.499 47.341 1.00 96.19 702 ASN A C 1
ATOM 5044 O O . ASN A 1 702 ? -30.058 2.620 47.309 1.00 96.19 702 ASN A O 1
ATOM 5048 N N . VAL A 1 703 ? -28.776 4.051 48.478 1.00 96.81 703 VAL A N 1
ATOM 5049 C CA . VAL A 1 703 ? -29.149 3.602 49.832 1.00 96.81 703 VAL A CA 1
ATOM 5050 C C . VAL A 1 703 ? -30.538 4.060 50.291 1.00 96.81 703 VAL A C 1
ATOM 5052 O O . VAL A 1 703 ? -30.879 3.928 51.465 1.00 96.81 703 VAL A O 1
ATOM 5055 N N . THR A 1 704 ? -31.350 4.619 49.391 1.00 97.12 704 THR A N 1
ATOM 5056 C CA . THR A 1 704 ? -32.731 5.002 49.702 1.00 97.12 704 THR A CA 1
ATOM 5057 C C . THR A 1 704 ? -33.538 3.765 50.081 1.00 97.12 704 THR A C 1
ATOM 5059 O O . THR A 1 704 ? -33.586 2.786 49.338 1.00 97.12 704 THR A O 1
ATOM 5062 N N . THR A 1 705 ? -34.184 3.825 51.242 1.00 96.56 705 THR A N 1
ATOM 5063 C CA . THR A 1 705 ? -35.047 2.756 51.744 1.00 96.56 705 THR A CA 1
ATOM 5064 C C . THR A 1 705 ? -36.240 2.540 50.817 1.00 96.56 705 THR A C 1
ATOM 5066 O O . THR A 1 705 ? -36.954 3.491 50.498 1.00 96.56 705 THR A O 1
ATOM 5069 N N . VAL A 1 706 ? -36.480 1.286 50.434 1.00 97.25 706 VAL A N 1
ATOM 5070 C CA . VAL A 1 706 ? -37.680 0.862 49.708 1.00 97.25 706 VAL A CA 1
ATOM 5071 C C . VAL A 1 706 ? -38.644 0.174 50.667 1.00 97.25 706 VAL A C 1
ATOM 5073 O O . VAL A 1 706 ? -38.220 -0.500 51.606 1.00 97.25 706 VAL A O 1
ATOM 5076 N N . PHE A 1 707 ? -39.938 0.358 50.445 1.00 96.50 707 PHE A N 1
ATOM 5077 C CA . PHE A 1 707 ? -40.974 -0.392 51.143 1.00 96.50 707 PHE A CA 1
ATOM 5078 C C . PHE A 1 707 ? -41.368 -1.591 50.296 1.00 96.50 707 PHE A C 1
ATOM 5080 O O . PHE A 1 707 ? -41.378 -1.502 49.069 1.00 96.50 707 PHE A O 1
ATOM 5087 N N . GLU A 1 708 ? -41.677 -2.688 50.968 1.00 96.06 708 GLU A N 1
ATOM 5088 C CA . GLU A 1 708 ? -42.314 -3.847 50.362 1.00 96.06 708 GLU A CA 1
ATOM 5089 C C . GLU A 1 708 ? -43.520 -3.427 49.517 1.00 96.06 708 GLU A C 1
ATOM 5091 O O . GLU A 1 708 ? -44.353 -2.613 49.932 1.00 96.06 708 GLU A O 1
ATOM 5096 N N . SER A 1 709 ? -43.577 -3.947 48.294 1.00 93.06 709 SER A N 1
ATOM 5097 C CA . SER A 1 709 ? -44.703 -3.719 47.401 1.00 93.06 709 SER A CA 1
ATOM 5098 C C . SER A 1 709 ? -45.898 -4.603 47.775 1.00 93.06 709 SER A C 1
ATOM 5100 O O . SER A 1 709 ? -45.727 -5.728 48.231 1.00 93.06 709 SER A O 1
ATOM 5102 N N . GLY A 1 710 ? -47.121 -4.108 47.558 1.00 91.44 710 GLY A N 1
ATOM 5103 C CA . GLY A 1 710 ? -48.352 -4.851 47.849 1.00 91.44 710 GLY A CA 1
ATOM 5104 C C . GLY A 1 710 ? -49.122 -4.331 49.064 1.00 91.44 710 GLY A C 1
ATOM 5105 O O . GLY A 1 710 ? -48.958 -3.185 49.484 1.00 91.44 710 GLY A O 1
ATOM 5106 N N . VAL A 1 711 ? -50.042 -5.157 49.566 1.00 88.38 711 VAL A N 1
ATOM 5107 C CA . VAL A 1 711 ? -50.804 -4.881 50.794 1.00 88.38 711 VAL A 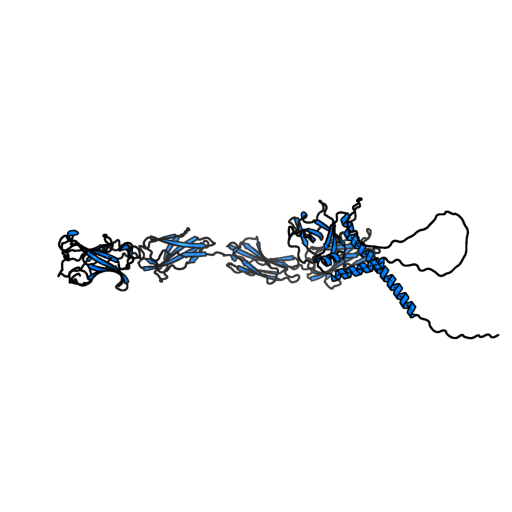CA 1
ATOM 5108 C C . VAL A 1 711 ? -49.994 -5.336 52.002 1.00 88.38 711 VAL A C 1
ATOM 5110 O O . VAL A 1 711 ? -49.292 -6.332 51.904 1.00 88.38 711 VAL A O 1
ATOM 5113 N N . SER A 1 712 ? -50.111 -4.638 53.135 1.00 91.00 712 SER A N 1
ATOM 5114 C CA . SER A 1 712 ? -49.501 -5.106 54.382 1.00 91.00 712 SER A CA 1
ATOM 5115 C C . SER A 1 712 ? -50.006 -6.508 54.724 1.00 91.00 712 SER A C 1
ATOM 5117 O O . SER A 1 712 ? -51.218 -6.748 54.721 1.00 91.00 712 SER A O 1
ATOM 5119 N N . ASP A 1 713 ? -49.088 -7.400 55.062 1.00 88.06 713 ASP A N 1
ATOM 5120 C CA . ASP A 1 713 ? -49.343 -8.801 55.366 1.00 88.06 713 ASP A CA 1
ATOM 5121 C C . ASP A 1 713 ? -48.527 -9.270 56.581 1.00 88.06 713 ASP A C 1
ATOM 5123 O O . ASP A 1 713 ? -47.779 -8.512 57.208 1.00 88.06 713 ASP A O 1
ATOM 5127 N N . HIS A 1 714 ? -48.774 -10.509 57.003 1.00 89.56 714 HIS A N 1
ATOM 5128 C CA . HIS A 1 714 ? -48.003 -11.136 58.070 1.00 89.56 714 HIS A CA 1
ATOM 5129 C C . HIS A 1 714 ? -46.703 -11.655 57.475 1.00 89.56 714 HIS A C 1
ATOM 5131 O O . HIS A 1 714 ? -46.734 -12.563 56.646 1.00 89.56 714 HIS A O 1
ATOM 5137 N N . GLN A 1 715 ? -45.582 -11.079 57.906 1.00 88.81 715 GLN A N 1
ATOM 5138 C CA . GLN A 1 715 ? -44.278 -11.478 57.395 1.00 88.81 715 GLN A CA 1
ATOM 5139 C C . GLN A 1 715 ? -43.922 -12.866 57.898 1.00 88.81 715 GLN A C 1
ATOM 5141 O O . GLN A 1 715 ? -44.070 -13.147 59.093 1.00 88.81 715 GLN A O 1
ATOM 5146 N N . PHE A 1 716 ? -43.353 -13.652 56.988 1.00 88.81 716 PHE A N 1
ATOM 5147 C CA . PHE A 1 716 ? -42.986 -15.048 57.198 1.00 88.81 716 PHE A CA 1
ATOM 5148 C C . PHE A 1 716 ? -44.146 -16.004 57.464 1.00 88.81 716 PHE A C 1
ATOM 5150 O O . PHE A 1 716 ? -45.234 -15.672 57.999 1.00 88.81 716 PHE A O 1
#

Mean predicted aligned error: 19.86 Å

Solvent-accessible surface area (backbone atoms only — not comparable to full-atom values): 40623 Å² total; per-residue (Å²): 137,88,87,87,83,86,89,83,86,90,82,84,90,81,79,65,69,69,54,54,56,53,50,51,53,52,50,52,51,52,50,49,31,52,51,14,40,51,51,48,52,50,54,51,51,46,51,44,66,54,51,55,48,51,79,72,74,24,49,72,44,67,38,83,56,60,47,28,27,92,85,44,51,63,11,18,29,40,33,21,40,59,71,56,100,86,61,79,87,60,73,66,38,46,34,32,26,63,39,81,93,46,81,89,54,99,45,73,42,70,30,27,28,68,45,75,46,98,89,71,30,33,35,32,27,29,72,54,46,96,56,67,51,95,67,67,42,50,82,84,48,51,60,26,35,60,55,45,79,36,74,62,74,31,32,59,58,48,28,60,76,73,64,43,60,64,65,40,52,52,52,49,53,51,54,52,50,26,53,57,41,45,68,64,73,88,78,87,83,86,87,84,91,85,92,87,85,87,89,90,86,88,88,84,90,86,92,81,89,78,90,83,87,83,92,87,83,89,78,97,76,89,81,86,84,90,83,92,80,92,82,81,88,76,94,73,83,83,65,84,82,80,78,90,78,92,78,86,82,88,76,85,83,68,81,74,75,87,61,64,46,48,43,48,57,80,72,55,61,53,37,45,48,74,38,64,41,43,43,51,75,45,74,66,57,98,85,64,66,43,42,35,34,36,29,37,19,56,55,96,56,90,65,70,43,75,59,46,76,38,65,56,86,80,40,62,50,64,36,69,38,76,86,52,75,67,45,48,24,26,33,35,32,38,37,38,41,99,86,49,78,46,67,24,67,70,48,65,63,29,29,38,40,77,74,59,30,50,42,43,45,53,83,70,62,66,72,39,53,53,74,43,64,44,41,41,53,70,51,41,96,77,72,31,62,48,33,37,36,37,28,36,22,54,56,92,55,89,65,68,44,82,72,50,75,30,66,53,87,83,32,55,48,80,40,61,43,74,81,49,74,72,45,47,26,25,36,31,26,36,29,27,23,60,48,64,36,66,28,71,22,67,73,50,64,75,29,35,35,53,69,70,50,74,51,40,41,42,55,82,75,57,65,57,47,56,49,73,36,73,45,43,43,54,71,52,33,76,57,38,65,51,32,40,33,36,32,37,20,56,48,92,66,82,57,74,42,85,72,49,72,30,65,54,87,82,33,56,44,79,43,69,40,74,84,51,74,66,44,46,28,25,35,32,25,34,32,29,31,58,82,69,50,76,45,71,24,66,71,48,67,59,29,31,33,64,74,76,58,36,33,60,60,37,44,48,66,39,65,51,71,57,72,12,26,87,50,52,54,17,35,43,36,43,30,38,67,33,52,54,33,44,40,44,31,34,81,89,34,86,32,63,82,38,81,31,33,42,37,41,33,14,9,51,72,75,74,43,55,76,38,35,16,32,41,37,45,25,47,96,86,40,75,38,31,64,35,42,32,35,51,56,38,54,46,39,44,86,70,38,54,35,32,22,39,23,37,37,32,49,44,84,44,74,57,98,87,39,64,15,30,34,40,38,36,43,34,33,59,76,72,45,65,69,61,71,32,68,36,92,60,62,34,60,33,34,37,32,38,27,46,66,18,19,27,79,82,68,38,43,21,42,54,62,67,33,55,32,75,81,75,64,40,53,60,32

InterPro domains:
  IPR001733 Peptidase S26B [TIGR02228] (42-161)
  IPR013783 Immunoglobulin-like fold [G3DSA:2.60.40.10] (263-358)
  IPR013783 Immunoglobulin-like fold [G3DSA:2.60.40.10] (359-455)
  IPR013783 Immunoglobulin-like fold [G3DSA:2.60.40.10] (456-548)
  IPR019533 Peptidase S26 [PF10502] (41-114)
  IPR036286 LexA/Signal peptidase-like superfamily [SSF51306] (58-114)

Secondary structure (DSSP, 8-state):
--------PPPPP--SHHHHHHHHHHHHHHHHHHHHHHHHHHHHHHHHHHHGGGGGT-EEEE--SSTTTTTS-TT-EEEEEEPPTT----TT-EEEEE-TTSTTS--EEEEEEEEE-TTS-EEEE-TT-SS--SS-B-TTSEEEEEEEEE-STTHHHHHHHHT-HHHHHHHHHHHHHHHHHHT-----------------------------------------S-----------------------S-----S-----EEEE----SEE-SEEEEEEEEES--TT---EEEEEEEETT----EEEEEESSSSEEEEEEGGGSPSEEEEEEEEEE-SS-EEEPPPEEEEEE--PPPEEEEPP--SSB-SEEEEEEEEE-SSS-EEEEEEEEEETT-S--EEEEEE-SSS-EEEEEGGGSPSEEEEEEEEEEETT--EEEPPPEEEEEE----EEEEEPP--SEE-SEEEEEEEEEETT-EEEEEEEEEETTT---EEEEEE-SSS-EEEEE-TTSPSEEEEEEEEEEETTS-EEEPPPEEEEEE--SPPBEEEEEEE-SSSTT---TT-EEEEEESS-B-HHHHSTT--SS-EEEEEEEE-GGGGTS-TT--EEEEEETTEEEEEEEEE-SS--B-TT-EEEEEEEEEEEEEEETTEEEEEEEEEEEEEEE---B----S-B--EEE--TT-BBTT-PBPB-PPEEPSSS-B---

pLDDT: mean 83.51, std 20.0, range [25.23, 98.75]

Organism: NCBI:txid1005944

Radius of gyration: 60.23 Å; Cα contacts (8 Å, |Δi|>4): 1563; chains: 1; bounding box: 148×89×190 Å

Foldseek 3Di:
DDDDDDDDDDDDDDDPPVVVVVVVVVVVLVVLQVVLQVVVVLLVVLVCVQPVLVLVVWDKDAAQDCLQPPVAHHQKIFTWDFDDPPDDDDAQFWFWFADPVDPPPNDIDTWGFHDQDPVRFTWTGHPNDPDTDPDTHHPVRTGTTRQDIRPNNRVLVSCVVVVVVVVNVVVVVVNVSSNVSNPDDDDDDDDDDDDDDDDDDDDDDDDDDDDDDDDDDDDDDDDDDDDDDDDDDDDDDGDRDDDDDDDDDDDDDDDDDLDKAKAKDAQDQEAAAWTKIWMDIPNDDPPWFKKKFKWKDAAPDPDTDTQDIDGDPRPMDIRGCLPPDWHWMKIWMWIDTPPDIYIHDIPGNRTYDPDAKDKAWDDQDAADAFKTKTFMDIFDDTQTWQKKWKWKDAAPDPDIDTQDMDRDPRGMDIHGLVVPDWHWMKMWMWIAGPNGHIDIHDIDGGHTHDHKDKDKAWDAQDQEDAAKTKTFMDIDIPQAWQKKWKWKDAAPPPPTDTQDMDRDPRGIDIGGLLPPDWHFMKMKMWIQGNVRDIDIHDIPTGHTYDNDFKAWDAKAKDDQDDFLADFAGIKIKTWIPAAWDVCLQPPPDPQAKDKKKKKWFQQVLVPGDRQFIKIFIGDPRHTGQFAMKGPSGHQFDPGWMWIFIWIWGWDFDADPNHTIIMIMIRTRHTPDIDGGDGDPDFDKMKGQGGQSIGHPNRGGYDRDIDIHDDDGGRHD

Nearest PDB structures (foldseek):
  8bnq-assembly2_B  TM=4.077E-01  e=3.583E-07  Homo sapiens
  6za2-assembly1_B  TM=2.416E-01  e=1.902E-06  Porphyromonas gingivalis ATCC 33277
  6za2-assembly1_A  TM=2.417E-01  e=1.649E-06  Porphyromonas gingivalis ATCC 33277
  7von-assembly1_A  TM=2.345E-01  e=9.629E-06  Homo sapiens
  7o7l-assembly1_B  TM=2.128E-01  e=1.059E-05  Homo sapiens

Sequence (716 aa):
MATAAVLAPPAAPADRDGRERAALAAWAGLLAHVVGRVYRAFIVTLLLAAILPTLVSWSTFIVRSGSMEPSISVGDVVVAKPFAASEEVPLGRVVIFANPAKPGEDELLVHRVVEKLDSGEFATAGDANASNDATPITSEDVEARATLLVPFIGRPLVWFADGDVVPLVLWGAITTLAMGLASRGFGRNRDGNDRSAGNPRPGRRHRGFGRRRPLAVVPTLALLVAGGIGVSGGDLASAGFTDTTVSPSNTWTVSDSLAHRLALASPGAVVRGSVPLTATLSNAGADDSYVVRMEYAVRGTSTWTTACTKSTAPYSCSWATAGVANGAYDLRAVATSASTTLTSSVVSNVLVDNLAPTVTMQNPGSPLNGTVTFSATATDAHSGVARVVIQYAVTGSSTYTDLCTDTTSPYSCQVNTATLANGSYSFRAVATDVAGSSTTSAVVTNRVVDNVVTSVVMNNPGAIIRGTVSLTATASSTSGVASVRIEGSPAGANTWGPVCTDTSSPYSCAYNTATQPDGLYDLRAIVTDGAGRTTTSNVVVNRRVDNTAPRASDVQTTNGGVTGRLESGDSISFTYSELMTTSSISSGWDGSAVPVSLRLRDGRVLGLTGNSDTVDILRGGAPVNLGSVNLREDYISNNLTAQFNATMVASTVTVNGVQVTRVTISVGGQASGSAVRTTSNASTMSWTPSGLATDLGGVGTNVTTVFESGVSDHQF